Protein AF-0000000068148468 (afdb_homodimer)

Structure (mmCIF, N/CA/C/O backbone):
data_AF-0000000068148468-model_v1
#
loop_
_entity.id
_entity.type
_entity.pdbx_description
1 polymer 'PhnM protein'
#
loop_
_atom_site.group_PDB
_atom_site.id
_atom_site.type_symbol
_atom_site.label_atom_id
_atom_site.label_alt_id
_atom_site.label_comp_id
_atom_site.label_asym_id
_atom_site.label_entity_id
_atom_site.label_seq_id
_atom_site.pdbx_PDB_ins_code
_atom_site.Cartn_x
_atom_site.Cartn_y
_atom_site.Cartn_z
_atom_site.occupancy
_atom_site.B_iso_or_equiv
_atom_site.auth_seq_id
_atom_site.auth_comp_id
_atom_site.auth_asym_id
_atom_site.auth_atom_id
_atom_site.pdbx_PDB_model_num
ATOM 1 N N . MET A 1 1 ? -34.656 12.711 -4.305 1 61.56 1 MET A N 1
ATOM 2 C CA . MET A 1 1 ? -34.656 12.578 -2.85 1 61.56 1 MET A CA 1
ATOM 3 C C . MET A 1 1 ? -33.25 12.531 -2.293 1 61.56 1 MET A C 1
ATOM 5 O O . MET A 1 1 ? -32.344 12.016 -2.943 1 61.56 1 MET A O 1
ATOM 9 N N . PRO A 1 2 ? -33.094 13.234 -1.199 1 70.75 2 PRO A N 1
ATOM 10 C CA . PRO A 1 2 ? -31.734 13.211 -0.667 1 70.75 2 PRO A CA 1
ATOM 11 C C . PRO A 1 2 ? -31.266 11.805 -0.297 1 70.75 2 PRO A C 1
ATOM 13 O O . PRO A 1 2 ? -32.094 10.961 0.078 1 70.75 2 PRO A O 1
ATOM 16 N N . LYS A 1 3 ? -29.969 11.547 -0.538 1 85.88 3 LYS A N 1
ATOM 17 C CA . LYS A 1 3 ? -29.359 10.289 -0.111 1 85.88 3 LYS A CA 1
ATOM 18 C C . LYS A 1 3 ? -28.984 10.336 1.365 1 85.88 3 LYS A C 1
ATOM 20 O O . LYS A 1 3 ? -28.172 11.164 1.774 1 85.88 3 LYS A O 1
ATOM 25 N N . GLU A 1 4 ? -29.75 9.68 2.15 1 94.06 4 GLU A N 1
ATOM 26 C CA . GLU A 1 4 ? -29.5 9.688 3.588 1 94.06 4 GLU A CA 1
ATOM 27 C C . GLU A 1 4 ? -28.938 8.352 4.059 1 94.06 4 GLU A C 1
ATOM 29 O O . GLU A 1 4 ? -29.219 7.305 3.471 1 94.06 4 GLU A O 1
ATOM 34 N N . GLN A 1 5 ? -28.078 8.492 5.004 1 96.38 5 GLN A N 1
ATOM 35 C CA . GLN A 1 5 ? -27.484 7.328 5.652 1 96.38 5 GLN A CA 1
ATOM 36 C C . GLN A 1 5 ? -27.281 7.582 7.141 1 96.38 5 GLN A C 1
ATOM 38 O O . GLN A 1 5 ? -26.875 8.68 7.539 1 96.38 5 GLN A O 1
ATOM 43 N N . LEU A 1 6 ? -27.703 6.617 7.926 1 98.12 6 LEU A N 1
ATOM 44 C CA . LEU A 1 6 ? -27.516 6.715 9.375 1 98.12 6 LEU A CA 1
ATOM 45 C C . LEU A 1 6 ? -26.469 5.73 9.859 1 98.12 6 LEU A C 1
ATOM 47 O O . LEU A 1 6 ? -26.547 4.531 9.578 1 98.12 6 LEU A O 1
ATOM 51 N N . LEU A 1 7 ? -25.359 6.168 10.477 1 98.62 7 LEU A N 1
ATOM 52 C CA . LEU A 1 7 ? -24.375 5.371 11.195 1 98.62 7 LEU A CA 1
ATOM 53 C C . LEU A 1 7 ? -24.641 5.383 12.695 1 98.62 7 LEU A C 1
ATOM 55 O O . LEU A 1 7 ? -24.766 6.453 13.297 1 98.62 7 LEU A O 1
ATOM 59 N N . THR A 1 8 ? -24.781 4.199 13.297 1 98.69 8 THR A N 1
ATOM 60 C CA . THR A 1 8 ? -25.297 4.176 14.664 1 98.69 8 THR A CA 1
ATOM 61 C C . THR A 1 8 ? -24.484 3.217 15.531 1 98.69 8 THR A C 1
ATOM 63 O O . THR A 1 8 ? -23.656 2.455 15.016 1 98.69 8 THR A O 1
ATOM 66 N N . ASN A 1 9 ? -24.719 3.398 16.891 1 98.62 9 ASN A N 1
ATOM 67 C CA . ASN A 1 9 ? -24.031 2.566 17.875 1 98.62 9 ASN A CA 1
ATOM 68 C C . ASN A 1 9 ? -22.516 2.705 17.781 1 98.62 9 ASN A C 1
ATOM 70 O O . ASN A 1 9 ? -21.797 1.704 17.703 1 98.62 9 ASN A O 1
ATOM 74 N N . ALA A 1 10 ? -22.078 3.957 17.656 1 98.81 10 ALA A N 1
ATOM 75 C CA . ALA A 1 10 ? -20.672 4.27 17.5 1 98.81 10 ALA A CA 1
ATOM 76 C C . ALA A 1 10 ? -20.141 5.047 18.703 1 98.81 10 ALA A C 1
ATOM 78 O O . ALA A 1 10 ? -20.891 5.746 19.375 1 98.81 10 ALA A O 1
ATOM 79 N N . ARG A 1 11 ? -18.844 4.883 19.031 1 98.75 11 ARG A N 1
ATOM 80 C CA . ARG A 1 11 ? -18.094 5.832 19.859 1 98.75 11 ARG A CA 1
ATOM 81 C C . ARG A 1 11 ? -17.562 6.98 19.016 1 98.75 11 ARG A C 1
ATOM 83 O O . ARG A 1 11 ? -16.453 6.891 18.469 1 98.75 11 ARG A O 1
ATOM 90 N N . ILE A 1 12 ? -18.312 7.996 18.938 1 98.94 12 ILE A N 1
ATOM 91 C CA . ILE A 1 12 ? -18.031 9.133 18.062 1 98.94 12 ILE A CA 1
ATOM 92 C C . ILE A 1 12 ? -16.984 10.031 18.703 1 98.94 12 ILE A C 1
ATOM 94 O O . ILE A 1 12 ? -17.188 10.555 19.812 1 98.94 12 ILE A O 1
ATOM 98 N N . VAL A 1 13 ? -15.836 10.211 18.031 1 98.94 13 VAL A N 1
ATOM 99 C CA . VAL A 1 13 ? -14.773 11.055 18.547 1 98.94 13 VAL A CA 1
ATOM 100 C C . VAL A 1 13 ? -14.961 12.492 18.062 1 98.94 13 VAL A C 1
ATOM 102 O O . VAL A 1 13 ? -14.57 12.836 16.953 1 98.94 13 VAL A O 1
ATOM 105 N N . LEU A 1 14 ? -15.562 13.266 18.875 1 98.69 14 LEU A N 1
ATOM 106 C CA . LEU A 1 14 ? -15.68 14.703 18.641 1 98.69 14 LEU A CA 1
ATOM 107 C C . LEU A 1 14 ? -14.391 15.414 19.047 1 98.69 14 LEU A C 1
ATOM 109 O O . LEU A 1 14 ? -13.422 14.781 19.469 1 98.69 14 LEU A O 1
ATOM 113 N N . GLU A 1 15 ? -14.305 16.703 18.844 1 96.38 15 GLU A N 1
ATOM 114 C CA . GLU A 1 15 ? -13.062 17.406 19.125 1 96.38 15 GLU A CA 1
ATOM 115 C C . GLU A 1 15 ? -12.797 17.469 20.625 1 96.38 15 GLU A C 1
ATOM 117 O O . GLU A 1 15 ? -11.641 17.5 21.062 1 96.38 15 GLU A O 1
ATOM 122 N N . ASP A 1 16 ? -13.922 17.375 21.438 1 96.12 16 ASP A N 1
ATOM 123 C CA . ASP A 1 16 ? -13.727 17.641 22.859 1 96.12 16 ASP A CA 1
ATOM 124 C C . ASP A 1 16 ? -14.102 16.422 23.703 1 96.12 16 ASP A C 1
ATOM 126 O O . ASP A 1 16 ? -13.773 16.344 24.891 1 96.12 16 ASP A O 1
ATOM 130 N N . ARG A 1 17 ? -14.789 15.445 23.094 1 98.12 17 ARG A N 1
ATOM 131 C CA . ARG A 1 17 ? -15.227 14.289 23.859 1 98.12 17 ARG A CA 1
ATOM 132 C C . ARG A 1 17 ? -15.562 13.117 22.938 1 98.12 17 ARG A C 1
ATOM 134 O O . ARG A 1 17 ? -15.578 13.273 21.703 1 98.12 17 ARG A O 1
ATOM 141 N N . ILE A 1 18 ? -15.711 12.008 23.547 1 98.69 18 ILE A N 1
ATOM 142 C CA . ILE A 1 18 ? -16.25 10.836 22.859 1 98.69 18 ILE A CA 1
ATOM 143 C C . ILE A 1 18 ? -17.719 10.664 23.219 1 98.69 18 ILE A C 1
ATOM 145 O O . ILE A 1 18 ? -18.094 10.711 24.391 1 98.69 18 ILE A O 1
ATOM 149 N N . LEU A 1 19 ? -18.547 10.531 22.188 1 98.56 19 LEU A N 1
ATOM 150 C CA . LEU A 1 19 ? -20 10.414 22.359 1 98.56 19 LEU A CA 1
ATOM 151 C C . LEU A 1 19 ? -20.5 9.07 21.844 1 98.56 19 LEU A C 1
ATOM 153 O O . LEU A 1 19 ? -20.234 8.703 20.688 1 98.56 19 LEU A O 1
ATOM 157 N N . ASP A 1 20 ? -21.141 8.258 22.75 1 98.62 20 ASP A N 1
ATOM 158 C CA . ASP A 1 20 ? -21.828 7.066 22.266 1 98.62 20 ASP A CA 1
ATOM 159 C C . ASP A 1 20 ? -23.109 7.438 21.531 1 98.62 20 ASP A C 1
ATOM 161 O O . ASP A 1 20 ? -24.031 8 22.125 1 98.62 20 ASP A O 1
ATOM 165 N N . GLY A 1 21 ? -23.094 7.25 20.094 1 98.5 21 GLY A N 1
ATOM 166 C CA . GLY A 1 21 ? -24.281 7.777 19.438 1 98.5 21 GLY A CA 1
ATOM 167 C C . GLY A 1 21 ? -24.344 7.449 17.953 1 98.5 21 GLY A C 1
ATOM 168 O O . GLY A 1 21 ? -23.969 6.352 17.547 1 98.5 21 GLY A O 1
ATOM 169 N N . SER A 1 22 ? -25.047 8.336 17.266 1 98.75 22 SER A N 1
ATOM 170 C CA . SER A 1 22 ? -25.359 8.141 15.859 1 98.75 22 SER A CA 1
ATOM 171 C C . SER A 1 22 ? -25.078 9.406 15.047 1 98.75 22 SER A C 1
ATOM 173 O O . SER A 1 22 ? -25.219 10.516 15.562 1 98.75 22 SER A O 1
ATOM 175 N N . VAL A 1 23 ? -24.641 9.211 13.867 1 98.81 23 VAL A N 1
ATOM 176 C CA . VAL A 1 23 ? -24.406 10.305 12.922 1 98.81 23 VAL A CA 1
ATOM 177 C C . VAL A 1 23 ? -25.297 10.133 11.695 1 98.81 23 VAL A C 1
ATOM 179 O O . VAL A 1 23 ? -25.312 9.062 11.078 1 98.81 23 VAL A O 1
ATOM 182 N N . LEU A 1 24 ? -26.109 11.164 11.406 1 98.62 24 LEU A N 1
ATOM 183 C CA . LEU A 1 24 ? -26.891 11.203 10.18 1 98.62 24 LEU A CA 1
ATOM 184 C C . LEU A 1 24 ? -26.156 11.945 9.078 1 98.62 24 LEU A C 1
ATOM 186 O O . LEU A 1 24 ? -25.688 13.07 9.281 1 98.62 24 LEU A O 1
ATOM 190 N N . ILE A 1 25 ? -25.953 11.312 7.961 1 98.62 25 ILE A N 1
ATOM 191 C CA . ILE A 1 25 ? -25.344 11.914 6.781 1 98.62 25 ILE A CA 1
ATOM 192 C C . ILE A 1 25 ? -26.422 12.234 5.754 1 98.62 25 ILE A C 1
ATOM 194 O O . ILE A 1 25 ? -27.297 11.414 5.488 1 98.62 25 ILE A O 1
ATOM 198 N N . ARG A 1 26 ? -26.5 13.477 5.25 1 98.06 26 ARG A N 1
ATOM 199 C CA . ARG A 1 26 ? -27.406 13.914 4.191 1 98.06 26 ARG A CA 1
ATOM 200 C C . ARG A 1 26 ? -26.641 14.648 3.09 1 98.06 26 ARG A C 1
ATOM 202 O O . ARG A 1 26 ? -25.969 15.641 3.352 1 98.06 26 ARG A O 1
ATOM 209 N N . ASP A 1 27 ? -26.641 14.047 1.899 1 97.88 27 ASP A N 1
ATOM 210 C CA . ASP A 1 27 ? -26.047 14.633 0.704 1 97.88 27 ASP A CA 1
ATOM 211 C C . ASP A 1 27 ? -24.562 14.922 0.914 1 97.88 27 ASP A C 1
ATOM 213 O O . ASP A 1 27 ? -24.078 16.016 0.619 1 97.88 27 ASP A O 1
ATOM 217 N N . GLY A 1 28 ? -23.891 13.953 1.521 1 98.12 28 GLY A N 1
ATOM 218 C CA . GLY A 1 28 ? -22.438 13.977 1.631 1 98.12 28 GLY A CA 1
ATOM 219 C C . GLY A 1 28 ? -21.938 14.781 2.818 1 98.12 28 GLY A C 1
ATOM 220 O O . GLY A 1 28 ? -20.734 14.922 3.016 1 98.12 28 GLY A O 1
ATOM 221 N N . ARG A 1 29 ? -22.891 15.281 3.627 1 98.62 29 ARG A N 1
ATOM 222 C CA . ARG A 1 29 ? -22.531 16.094 4.785 1 98.62 29 ARG A CA 1
ATOM 223 C C . ARG A 1 29 ? -23.156 15.531 6.062 1 98.62 29 ARG A C 1
ATOM 225 O O . ARG A 1 29 ? -24.141 14.805 6.012 1 98.62 29 ARG A O 1
ATOM 232 N N . ILE A 1 30 ? -22.484 15.875 7.148 1 98.81 30 ILE A N 1
ATOM 233 C CA . ILE A 1 30 ? -23.047 15.508 8.445 1 98.81 30 ILE A CA 1
ATOM 234 C C . ILE A 1 30 ? -24.281 16.359 8.734 1 98.81 30 ILE A C 1
ATOM 236 O O . ILE A 1 30 ? -24.188 17.578 8.844 1 98.81 30 ILE A O 1
ATOM 240 N N . ALA A 1 31 ? -25.406 15.703 8.859 1 98.62 31 ALA A N 1
ATOM 241 C CA . ALA A 1 31 ? -26.672 16.406 9.016 1 98.62 31 ALA A CA 1
ATOM 242 C C . ALA A 1 31 ? -27.078 16.484 10.484 1 98.62 31 ALA A C 1
ATOM 244 O O . ALA A 1 31 ? -27.734 17.438 10.906 1 98.62 31 ALA A O 1
ATOM 245 N N . ASP A 1 32 ? -26.719 15.477 11.242 1 98.56 32 ASP A N 1
ATOM 246 C CA . ASP A 1 32 ? -27.078 15.43 12.656 1 98.56 32 ASP A CA 1
ATOM 247 C C . ASP A 1 32 ? -26.188 14.477 13.43 1 98.56 32 ASP A C 1
ATOM 249 O O . ASP A 1 32 ? -25.625 13.539 12.859 1 98.56 32 ASP A O 1
ATOM 253 N N . ILE A 1 33 ? -25.969 14.773 14.664 1 98.69 33 ILE A N 1
ATOM 254 C CA . ILE A 1 33 ? -25.281 13.93 15.641 1 98.69 33 ILE A CA 1
ATOM 255 C C . ILE A 1 33 ? -26.156 13.758 16.875 1 98.69 33 ILE A C 1
ATOM 257 O O . ILE A 1 33 ? -26.578 14.742 17.484 1 98.69 33 ILE A O 1
ATOM 261 N N . SER A 1 34 ? -26.391 12.57 17.203 1 98.12 34 SER A N 1
ATOM 262 C CA . SER A 1 34 ? -27.297 12.336 18.328 1 98.12 34 SER A CA 1
ATOM 263 C C . SER A 1 34 ? -26.719 11.305 19.297 1 98.12 34 SER A C 1
ATOM 265 O O . SER A 1 34 ? -25.922 10.445 18.891 1 98.12 34 SER A O 1
ATOM 267 N N . GLU A 1 35 ? -27.141 11.453 20.531 1 97.69 35 GLU A N 1
ATOM 268 C CA . GLU A 1 35 ? -26.766 10.469 21.547 1 97.69 35 GLU A CA 1
ATOM 269 C C . GLU A 1 35 ? -27.578 9.195 21.406 1 97.69 35 GLU A C 1
ATOM 271 O O . GLU A 1 35 ? -28.766 9.242 21.078 1 97.69 35 GLU A O 1
ATOM 276 N N . GLY A 1 36 ? -26.922 8.039 21.672 1 95.75 36 GLY A N 1
ATOM 277 C CA . GLY A 1 36 ? -27.625 6.766 21.719 1 95.75 36 GLY A CA 1
ATOM 278 C C . GLY A 1 36 ? -27.672 6.055 20.375 1 95.75 36 GLY A C 1
ATOM 279 O O . GLY A 1 36 ? -27.391 6.656 19.344 1 95.75 36 GLY A O 1
ATOM 280 N N . ALA A 1 37 ? -28 4.797 20.469 1 94.75 37 ALA A N 1
ATOM 281 C CA . ALA A 1 37 ? -28.125 3.945 19.281 1 94.75 37 ALA A CA 1
ATOM 282 C C . ALA A 1 37 ? -29.516 4.016 18.688 1 94.75 37 ALA A C 1
ATOM 284 O O . ALA A 1 37 ? -30.484 4.316 19.391 1 94.75 37 ALA A O 1
ATOM 285 N N . SER A 1 38 ? -29.531 3.895 17.391 1 92.88 38 SER A N 1
ATOM 286 C CA . SER A 1 38 ? -30.781 3.814 16.641 1 92.88 38 SER A CA 1
ATOM 287 C C . SER A 1 38 ? -31.062 2.393 16.156 1 92.88 38 SER A C 1
ATOM 289 O O . SER A 1 38 ? -30.125 1.616 15.953 1 92.88 38 SER A O 1
ATOM 291 N N . ALA A 1 39 ? -32.281 2.082 15.984 1 90.38 39 ALA A N 1
ATOM 292 C CA . ALA A 1 39 ? -32.656 0.766 15.469 1 90.38 39 ALA A CA 1
ATOM 293 C C . ALA A 1 39 ? -32.375 0.653 13.977 1 90.38 39 ALA A C 1
ATOM 295 O O . ALA A 1 39 ? -32.188 -0.449 13.453 1 90.38 39 ALA A O 1
ATOM 296 N N . ALA A 1 40 ? -32.344 1.746 13.391 1 92.44 40 ALA A N 1
ATOM 297 C CA . ALA A 1 40 ? -32.062 1.785 11.953 1 92.44 40 ALA A CA 1
ATOM 298 C C . ALA A 1 40 ? -30.625 2.246 11.68 1 92.44 40 ALA A C 1
ATOM 300 O O . ALA A 1 40 ? -29.969 2.793 12.562 1 92.44 40 ALA A O 1
ATOM 301 N N . GLY A 1 41 ? -30.188 1.941 10.477 1 94.56 41 GLY A N 1
ATOM 302 C CA . GLY A 1 41 ? -28.891 2.438 10.062 1 94.56 41 GLY A CA 1
ATOM 303 C C . GLY A 1 41 ? -27.812 1.376 10.094 1 94.56 41 GLY A C 1
ATOM 304 O O . GLY A 1 41 ? -28.078 0.212 10.391 1 94.56 41 GLY A O 1
ATOM 305 N N . GLU A 1 42 ? -26.594 1.786 9.727 1 96.62 42 GLU A N 1
ATOM 306 C CA . GLU A 1 42 ? -25.422 0.912 9.781 1 96.62 42 GLU A CA 1
ATOM 307 C C . GLU A 1 42 ? -24.891 0.812 11.203 1 96.62 42 GLU A C 1
ATOM 309 O O . GLU A 1 42 ? -24.5 1.82 11.797 1 96.62 42 GLU A O 1
ATOM 314 N N . ASP A 1 43 ? -24.875 -0.391 11.781 1 97.94 43 ASP A N 1
ATOM 315 C CA . ASP A 1 43 ? -24.438 -0.644 13.148 1 97.94 43 ASP A CA 1
ATOM 316 C C . ASP A 1 43 ? -22.906 -0.685 13.227 1 97.94 43 ASP A C 1
ATOM 318 O O . ASP A 1 43 ? -22.266 -1.562 12.641 1 97.94 43 ASP A O 1
ATOM 322 N N . PHE A 1 44 ? -22.344 0.214 14 1 98.19 44 PHE A N 1
ATOM 323 C CA . PHE A 1 44 ? -20.891 0.289 14.156 1 98.19 44 PHE A CA 1
ATOM 324 C C . PHE A 1 44 ? -20.406 -0.679 15.227 1 98.19 44 PHE A C 1
ATOM 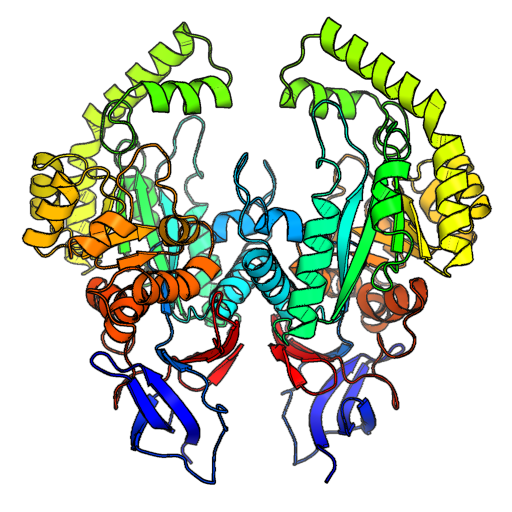326 O O . PHE A 1 44 ? -19.203 -0.854 15.422 1 98.19 44 PHE A O 1
ATOM 333 N N . GLU A 1 45 ? -21.312 -1.312 15.922 1 97.56 45 GLU A N 1
ATOM 334 C CA . GLU A 1 45 ? -21 -2.328 16.922 1 97.56 45 GLU A CA 1
ATOM 335 C C . GLU A 1 45 ? -20.047 -1.789 17.984 1 97.56 45 GLU A C 1
ATOM 337 O O . GLU A 1 45 ? -19.156 -2.504 18.453 1 97.56 45 GLU A O 1
ATOM 342 N N . GLY A 1 46 ? -20.141 -0.521 18.281 1 98.06 46 GLY A N 1
ATOM 343 C CA . GLY A 1 46 ? -19.359 0.091 19.344 1 98.06 46 GLY A CA 1
ATOM 344 C C . GLY A 1 46 ? -17.984 0.542 18.875 1 98.06 46 GLY A C 1
ATOM 345 O O . GLY A 1 46 ? -17.172 1.02 19.672 1 98.06 46 GLY A O 1
ATOM 346 N N . ASP A 1 47 ? -17.688 0.403 17.594 1 98.69 47 ASP A N 1
ATOM 347 C CA . ASP A 1 47 ? -16.406 0.881 17.062 1 98.69 47 ASP A CA 1
ATOM 348 C C . ASP A 1 47 ? -16.312 2.402 17.141 1 98.69 47 ASP A C 1
ATOM 350 O O . ASP A 1 47 ? -17.328 3.082 17.344 1 98.69 47 ASP A O 1
ATOM 354 N N . TYR A 1 48 ? -15.102 2.895 16.969 1 98.88 48 TYR A N 1
ATOM 355 C CA . TYR A 1 48 ? -14.906 4.34 16.906 1 98.88 48 TYR A CA 1
ATOM 356 C C . TYR A 1 48 ? -15.352 4.891 15.555 1 98.88 48 TYR A C 1
ATOM 358 O O . TYR A 1 48 ? -15.109 4.277 14.508 1 98.88 48 TYR A O 1
ATOM 366 N N . LEU A 1 49 ? -16.078 5.953 15.57 1 98.94 49 LEU A N 1
ATOM 367 C CA . LEU A 1 49 ? -16.328 6.805 14.414 1 98.94 49 LEU A CA 1
ATOM 368 C C . LEU A 1 49 ? -15.453 8.055 14.461 1 98.94 49 LEU A C 1
ATOM 370 O O . LEU A 1 49 ? -15.664 8.93 15.297 1 98.94 49 LEU A O 1
ATOM 374 N N . LEU A 1 50 ? -14.438 8.133 13.609 1 98.94 50 LEU A N 1
ATOM 375 C CA . LEU A 1 50 ? -13.469 9.227 13.562 1 98.94 50 LEU A CA 1
ATOM 376 C C . LEU A 1 50 ? -13.703 10.109 12.344 1 98.94 50 LEU A C 1
ATOM 378 O O . LEU A 1 50 ? -14.188 9.633 11.312 1 98.94 50 LEU A O 1
ATOM 382 N N . PRO A 1 51 ? -13.383 11.438 12.477 1 98.94 51 PRO A N 1
ATOM 383 C CA . PRO A 1 51 ? -13.242 12.172 11.219 1 98.94 51 PRO A CA 1
ATOM 384 C C . PRO A 1 51 ? -12.203 11.547 10.289 1 98.94 51 PRO A C 1
ATOM 386 O O . PRO A 1 51 ? -11.234 10.945 10.75 1 98.94 51 PRO A O 1
ATOM 389 N N . GLY A 1 52 ? -12.422 11.594 8.953 1 98.94 52 GLY A N 1
ATOM 390 C CA . GLY A 1 52 ? -11.383 11.188 8.023 1 98.94 52 GLY A CA 1
ATOM 391 C C . GLY A 1 52 ? -10.07 11.914 8.25 1 98.94 52 GLY A C 1
ATOM 392 O O . GLY A 1 52 ? -10.055 13.117 8.5 1 98.94 52 GLY A O 1
ATOM 393 N N . LEU A 1 53 ? -8.969 11.219 8.227 1 98.94 53 LEU A N 1
ATOM 394 C CA . LEU A 1 53 ? -7.672 11.805 8.539 1 98.94 53 LEU A CA 1
ATOM 395 C C . LEU A 1 53 ? -7.211 12.734 7.426 1 98.94 53 LEU A C 1
ATOM 397 O O . LEU A 1 53 ? -7.543 12.523 6.254 1 98.94 53 LEU A O 1
ATOM 401 N N . VAL A 1 54 ? -6.477 13.758 7.793 1 98.94 54 VAL A N 1
ATOM 402 C CA . VAL A 1 54 ? -5.883 14.727 6.879 1 98.94 54 VAL A CA 1
ATOM 403 C C . VAL A 1 54 ? -4.359 14.609 6.922 1 98.94 54 VAL A C 1
ATOM 405 O O . VAL A 1 54 ? -3.738 14.891 7.949 1 98.94 54 VAL A O 1
ATOM 408 N N . GLU A 1 55 ? -3.748 14.148 5.805 1 98.88 55 GLU A N 1
ATOM 409 C CA . GLU A 1 55 ? -2.312 13.914 5.691 1 98.88 55 GLU A CA 1
ATOM 410 C C . GLU A 1 55 ? -1.625 15.055 4.945 1 98.88 55 GLU A C 1
ATOM 412 O O . GLU A 1 55 ? -1.955 15.336 3.791 1 98.88 55 GLU A O 1
ATOM 417 N N . LEU A 1 56 ? -0.655 15.703 5.645 1 98.81 56 LEU A N 1
ATOM 418 C CA . LEU A 1 56 ? -0.052 16.891 5.055 1 98.81 56 LEU A CA 1
ATOM 419 C C . LEU A 1 56 ? 1.301 16.562 4.434 1 98.81 56 LEU A C 1
ATOM 421 O O . LEU A 1 56 ? 1.827 17.344 3.633 1 98.81 56 LEU A O 1
ATOM 425 N N . HIS A 1 57 ? 1.876 15.438 4.824 1 97.81 57 HIS A N 1
ATOM 426 C CA . HIS A 1 57 ? 3.225 15.109 4.375 1 97.81 57 HIS A CA 1
ATOM 427 C C . HIS A 1 57 ? 3.406 13.602 4.23 1 97.81 57 HIS A C 1
ATOM 429 O O . HIS A 1 57 ? 3.676 12.906 5.215 1 97.81 57 HIS A O 1
ATOM 435 N N . THR A 1 58 ? 3.277 13.125 2.982 1 95 58 THR A N 1
ATOM 436 C CA . THR A 1 58 ? 3.545 11.711 2.721 1 95 58 THR A CA 1
ATOM 437 C C . THR A 1 58 ? 4.488 11.555 1.533 1 95 58 THR A C 1
ATOM 439 O O . THR A 1 58 ? 4.281 12.164 0.481 1 95 58 THR A O 1
ATOM 442 N N . ASP A 1 59 ? 5.484 10.781 1.697 1 86.56 59 ASP A N 1
ATOM 443 C CA . ASP A 1 59 ? 6.469 10.477 0.666 1 86.56 59 ASP A CA 1
ATOM 444 C C . ASP A 1 59 ? 6.16 9.141 -0.015 1 86.56 59 ASP A C 1
ATOM 446 O O . ASP A 1 59 ? 7.016 8.578 -0.701 1 86.56 59 ASP A O 1
ATOM 450 N N . HIS A 1 60 ? 4.977 8.711 0.027 1 91.06 60 HIS A N 1
ATOM 451 C CA . HIS A 1 60 ? 4.719 7.316 -0.307 1 91.06 60 HIS A CA 1
ATOM 452 C C . HIS A 1 60 ? 4.375 7.156 -1.783 1 91.06 60 HIS A C 1
ATOM 454 O O . HIS A 1 60 ? 4.48 6.059 -2.336 1 91.06 60 HIS A O 1
ATOM 460 N N . LEU A 1 61 ? 3.875 8.25 -2.467 1 93.81 61 LEU A N 1
ATOM 461 C CA . LEU A 1 61 ? 3.562 8.188 -3.891 1 93.81 61 LEU A CA 1
ATOM 462 C C . LEU A 1 61 ? 4.797 7.805 -4.699 1 93.81 61 LEU A C 1
ATOM 464 O O . LEU A 1 61 ? 4.711 6.992 -5.625 1 93.81 61 LEU A O 1
ATOM 468 N N . GLU A 1 62 ? 5.934 8.352 -4.344 1 89.44 62 GLU A N 1
ATOM 469 C CA . GLU A 1 62 ? 7.18 8.094 -5.059 1 89.44 62 GLU A CA 1
ATOM 470 C C . GLU A 1 62 ? 7.527 6.609 -5.051 1 89.44 62 GLU A C 1
ATOM 472 O O . GLU A 1 62 ? 8.023 6.078 -6.047 1 89.44 62 GLU A O 1
ATOM 477 N N . ALA A 1 63 ? 7.227 5.934 -3.947 1 89.62 63 ALA A N 1
ATOM 478 C CA . ALA A 1 63 ? 7.535 4.508 -3.826 1 89.62 63 ALA A CA 1
ATOM 479 C C . ALA A 1 63 ? 6.707 3.686 -4.809 1 89.62 63 ALA A C 1
ATOM 481 O O . ALA A 1 63 ? 7.164 2.646 -5.297 1 89.62 63 ALA A O 1
ATOM 482 N N . HIS A 1 64 ? 5.504 4.109 -5.133 1 93.88 64 HIS A N 1
ATOM 483 C CA . HIS A 1 64 ? 4.672 3.432 -6.117 1 93.88 64 HIS A CA 1
ATOM 484 C C . HIS A 1 64 ? 5.113 3.773 -7.539 1 93.88 64 HIS A C 1
ATOM 486 O O . HIS A 1 64 ? 5.043 2.93 -8.438 1 93.88 64 HIS A O 1
ATOM 492 N N . TYR A 1 65 ? 5.605 4.992 -7.73 1 94.12 65 TYR A N 1
ATOM 493 C CA . TYR A 1 65 ? 6.016 5.473 -9.047 1 94.12 65 TYR A CA 1
ATOM 494 C C . TYR A 1 65 ? 7.391 4.934 -9.422 1 94.12 65 TYR A C 1
ATOM 496 O O . TYR A 1 65 ? 7.66 4.66 -10.594 1 94.12 65 TYR A O 1
ATOM 504 N N . SER A 1 66 ? 8.227 4.793 -8.391 1 89.75 66 SER A N 1
ATOM 505 C CA . SER A 1 66 ? 9.578 4.258 -8.555 1 89.75 66 SER A CA 1
ATOM 506 C C . SER A 1 66 ? 9.852 3.143 -7.551 1 89.75 66 SER A C 1
ATOM 508 O O . SER A 1 66 ? 10.656 3.309 -6.633 1 89.75 66 SER A O 1
ATOM 510 N N . PRO A 1 67 ? 9.242 1.959 -7.816 1 85.94 67 PRO A N 1
ATOM 511 C CA . PRO A 1 67 ? 9.289 0.894 -6.812 1 85.94 67 PRO A CA 1
ATOM 512 C C . PRO A 1 67 ? 10.672 0.263 -6.684 1 85.94 67 PRO A C 1
ATOM 514 O O . PRO A 1 67 ? 10.961 -0.399 -5.68 1 85.94 67 PRO A O 1
ATOM 517 N N . ARG A 1 68 ? 11.516 0.379 -7.695 1 79.06 68 ARG A N 1
ATOM 518 C CA . ARG A 1 68 ? 12.898 -0.081 -7.711 1 79.06 68 ARG A CA 1
ATOM 519 C C . ARG A 1 68 ? 13.812 0.953 -8.359 1 79.06 68 ARG A C 1
ATOM 521 O O . ARG A 1 68 ? 13.352 1.808 -9.117 1 79.06 68 ARG A O 1
ATOM 528 N N . PRO A 1 69 ? 15.086 0.933 -7.934 1 75.44 69 PRO A N 1
ATOM 529 C CA . PRO A 1 69 ? 16.016 1.862 -8.594 1 75.44 69 PRO A CA 1
ATOM 530 C C . PRO A 1 69 ? 15.945 1.771 -10.117 1 75.44 69 PRO A C 1
ATOM 532 O O . PRO A 1 69 ? 15.969 0.67 -10.672 1 75.44 69 PRO A O 1
ATOM 535 N N . GLY A 1 70 ? 15.773 2.836 -10.727 1 77.12 70 GLY A N 1
ATOM 536 C CA . GLY A 1 70 ? 15.812 2.904 -12.18 1 77.12 70 GLY A CA 1
ATOM 537 C C . GLY A 1 70 ? 14.492 2.533 -12.828 1 77.12 70 GLY A C 1
ATOM 538 O O . GLY A 1 70 ? 14.375 2.551 -14.055 1 77.12 70 GLY A O 1
ATOM 539 N N . VAL A 1 71 ? 13.539 2.182 -12.039 1 82 71 VAL A N 1
ATOM 540 C CA . VAL A 1 71 ? 12.258 1.766 -12.602 1 82 71 VAL A CA 1
ATOM 541 C C . VAL A 1 71 ? 11.211 2.846 -12.344 1 82 71 VAL A C 1
ATOM 543 O O . VAL A 1 71 ? 11.055 3.32 -11.219 1 82 71 VAL A O 1
ATOM 546 N N . ARG A 1 72 ? 10.609 3.383 -13.438 1 89.19 72 ARG A N 1
ATOM 547 C CA . ARG A 1 72 ? 9.438 4.246 -13.352 1 89.19 72 ARG A CA 1
ATOM 548 C C . ARG A 1 72 ? 8.172 3.494 -13.758 1 89.19 72 ARG A C 1
ATOM 550 O O . ARG A 1 72 ? 8.148 2.803 -14.773 1 89.19 72 ARG A O 1
ATOM 557 N N . TRP A 1 73 ? 7.23 3.535 -12.969 1 93.06 73 TRP A N 1
ATOM 558 C CA . TRP A 1 73 ? 5.953 2.885 -13.234 1 93.06 73 TRP A CA 1
ATOM 559 C C . TRP A 1 73 ? 4.988 3.84 -13.93 1 93.06 73 TRP A C 1
ATOM 561 O O . TRP A 1 73 ? 5.289 5.023 -14.094 1 93.06 73 TRP A O 1
ATOM 571 N N . LEU A 1 74 ? 3.889 3.26 -14.453 1 95.12 74 LEU A N 1
ATOM 572 C CA . LEU A 1 74 ? 2.83 4.078 -15.039 1 95.12 74 LEU A CA 1
ATOM 573 C C . LEU A 1 74 ? 2.221 5.004 -13.992 1 95.12 74 LEU A C 1
ATOM 575 O O . LEU A 1 74 ? 1.809 4.551 -12.922 1 95.12 74 LEU A O 1
ATOM 579 N N . LYS A 1 75 ? 2.166 6.297 -14.25 1 96.38 75 LYS A N 1
ATOM 580 C CA . LYS A 1 75 ? 1.789 7.309 -13.266 1 96.38 75 LYS A CA 1
ATOM 581 C C . LYS A 1 75 ? 0.388 7.047 -12.719 1 96.38 75 LYS A C 1
ATOM 583 O O . LYS A 1 75 ? 0.188 7 -11.508 1 96.38 75 LYS A O 1
ATOM 588 N N . ILE A 1 76 ? -0.606 6.773 -13.609 1 97.38 76 ILE A N 1
ATOM 589 C CA . ILE A 1 76 ? -1.986 6.594 -13.18 1 97.38 76 ILE A CA 1
ATOM 590 C C . ILE A 1 76 ? -2.092 5.352 -12.297 1 97.38 76 ILE A C 1
ATOM 592 O O . ILE A 1 76 ? -2.764 5.371 -11.258 1 97.38 76 ILE A O 1
ATOM 596 N N . ALA A 1 77 ? -1.422 4.289 -12.711 1 97 77 ALA A N 1
ATOM 597 C CA . ALA A 1 77 ? -1.427 3.062 -11.914 1 97 77 ALA A CA 1
ATOM 598 C C . ALA A 1 77 ? -0.786 3.291 -10.547 1 97 77 ALA A C 1
ATOM 600 O O . ALA A 1 77 ? -1.296 2.82 -9.531 1 97 77 ALA A O 1
ATOM 601 N N . ALA A 1 78 ? 0.338 4.008 -10.578 1 96.88 78 ALA A N 1
ATOM 602 C CA . ALA A 1 78 ? 1.028 4.328 -9.328 1 96.88 78 ALA A CA 1
ATOM 603 C C . ALA A 1 78 ? 0.14 5.16 -8.406 1 96.88 78 ALA A C 1
ATOM 605 O O . ALA A 1 78 ? 0.065 4.902 -7.207 1 96.88 78 ALA A O 1
ATOM 606 N N . ILE A 1 79 ? -0.556 6.137 -8.938 1 97.94 79 ILE A N 1
ATOM 607 C CA . ILE A 1 79 ? -1.443 7.023 -8.195 1 97.94 79 ILE A CA 1
ATOM 608 C C . ILE A 1 79 ? -2.59 6.219 -7.594 1 97.94 79 ILE A C 1
ATOM 610 O O . ILE A 1 79 ? -2.92 6.383 -6.414 1 97.94 79 ILE A O 1
ATOM 614 N N . GLN A 1 80 ? -3.174 5.281 -8.352 1 98 80 GLN A N 1
ATOM 615 C CA . GLN A 1 80 ? -4.285 4.465 -7.859 1 98 80 GLN A CA 1
ATOM 616 C C . GLN A 1 80 ? -3.838 3.555 -6.723 1 98 80 GLN A C 1
ATOM 618 O O . GLN A 1 80 ? -4.574 3.359 -5.754 1 98 80 GLN A O 1
ATOM 623 N N . ALA A 1 81 ? -2.664 3.016 -6.914 1 96.94 81 ALA A N 1
ATOM 624 C CA . ALA A 1 81 ? -2.131 2.154 -5.863 1 96.94 81 ALA A CA 1
ATOM 625 C C . ALA A 1 81 ? -1.876 2.947 -4.582 1 96.94 81 ALA A C 1
ATOM 627 O O . ALA A 1 81 ? -2.232 2.504 -3.488 1 96.94 81 ALA A O 1
ATOM 628 N N . HIS A 1 82 ? -1.271 4.082 -4.703 1 97.31 82 HIS A N 1
ATOM 629 C CA . HIS A 1 82 ? -1.033 4.98 -3.582 1 97.31 82 HIS A CA 1
ATOM 630 C C . HIS A 1 82 ? -2.344 5.395 -2.918 1 97.31 82 HIS A C 1
ATOM 632 O O . HIS A 1 82 ? -2.467 5.34 -1.693 1 97.31 82 HIS A O 1
ATOM 638 N N . ASP A 1 83 ? -3.328 5.77 -3.725 1 98.31 83 ASP A N 1
ATOM 639 C CA . ASP A 1 83 ? -4.656 6.184 -3.279 1 98.31 83 ASP A CA 1
ATOM 640 C C . ASP A 1 83 ? -5.305 5.109 -2.414 1 98.31 83 ASP A C 1
ATOM 642 O O . ASP A 1 83 ? -5.84 5.406 -1.343 1 98.31 83 ASP A O 1
ATOM 646 N N . ALA A 1 84 ? -5.227 3.91 -2.861 1 97.31 84 ALA A N 1
ATOM 647 C CA . ALA A 1 84 ? -5.828 2.789 -2.145 1 97.31 84 ALA A CA 1
ATOM 648 C C . ALA A 1 84 ? -5.176 2.598 -0.779 1 97.31 84 ALA A C 1
ATOM 650 O O . ALA A 1 84 ? -5.867 2.363 0.217 1 97.31 84 ALA A O 1
ATOM 651 N N . GLN A 1 85 ? -3.904 2.738 -0.758 1 95.56 85 GLN A N 1
ATOM 652 C CA . GLN A 1 85 ? -3.17 2.574 0.492 1 95.56 85 GLN A CA 1
ATOM 653 C C . GLN A 1 85 ? -3.5 3.691 1.477 1 95.56 85 GLN A C 1
ATOM 655 O O . GLN A 1 85 ? -3.703 3.439 2.666 1 95.56 85 GLN A O 1
ATOM 660 N N . VAL A 1 86 ? -3.621 4.844 0.989 1 97.19 86 VAL A N 1
ATOM 661 C CA . VAL A 1 86 ? -3.91 6.012 1.813 1 97.19 86 VAL A CA 1
ATOM 662 C C . VAL A 1 86 ? -5.312 5.891 2.408 1 97.19 86 VAL A C 1
ATOM 664 O O . VAL A 1 86 ? -5.492 6.027 3.619 1 97.19 86 VAL A O 1
ATOM 667 N N . VAL A 1 87 ? -6.25 5.57 1.627 1 98.38 87 VAL A N 1
ATOM 668 C CA . VAL A 1 87 ? -7.64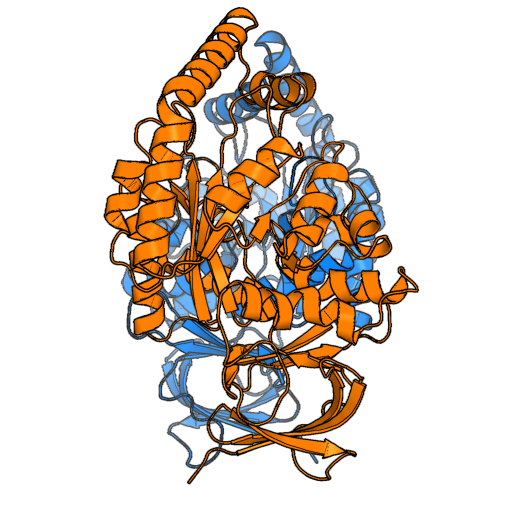1 5.594 2.08 1 98.38 87 VAL A CA 1
ATOM 669 C C . VAL A 1 87 ? -7.883 4.441 3.053 1 98.38 87 VAL A C 1
ATOM 671 O O . VAL A 1 87 ? -8.625 4.59 4.023 1 98.38 87 VAL A O 1
ATOM 674 N N . THR A 1 88 ? -7.223 3.293 2.867 1 98.31 88 THR A N 1
ATOM 675 C CA . THR A 1 88 ? -7.418 2.148 3.75 1 98.31 88 THR A CA 1
ATOM 676 C C . THR A 1 88 ? -6.727 2.375 5.094 1 98.31 88 THR A C 1
ATOM 678 O O . THR A 1 88 ? -6.934 1.611 6.039 1 98.31 88 THR A O 1
ATOM 681 N N . SER A 1 89 ? -5.965 3.428 5.207 1 98.44 89 SER A N 1
ATOM 682 C CA . SER A 1 89 ? -5.363 3.84 6.473 1 98.44 89 SER A CA 1
ATOM 683 C C . SER A 1 89 ? -6.23 4.871 7.184 1 98.44 89 SER A C 1
ATOM 685 O O . SER A 1 89 ? -5.848 5.398 8.227 1 98.44 89 SER A O 1
ATOM 687 N N . GLY A 1 90 ? -7.41 5.184 6.633 1 98.75 90 GLY A N 1
ATOM 688 C CA . GLY A 1 90 ? -8.328 6.141 7.227 1 98.75 90 GLY A CA 1
ATOM 689 C C . GLY A 1 90 ? -8.133 7.555 6.723 1 98.75 90 GLY A C 1
ATOM 690 O O . GLY A 1 90 ? -8.805 8.484 7.172 1 98.75 90 GLY A O 1
ATOM 691 N N . ILE A 1 91 ? -7.203 7.742 5.777 1 98.88 91 ILE A N 1
ATOM 692 C CA . ILE A 1 91 ? -6.883 9.062 5.25 1 98.88 91 ILE A CA 1
ATOM 693 C C . ILE A 1 91 ? -7.84 9.406 4.109 1 98.88 91 ILE A C 1
ATOM 695 O O . ILE A 1 91 ? -7.855 8.734 3.076 1 98.88 91 ILE A O 1
ATOM 699 N N . THR A 1 92 ? -8.656 10.438 4.297 1 98.88 92 THR A N 1
ATOM 700 C CA . THR A 1 92 ? -9.609 10.82 3.264 1 98.88 92 THR A CA 1
ATOM 701 C C . THR A 1 92 ? -9.117 12.031 2.486 1 98.88 92 THR A C 1
ATOM 703 O O . THR A 1 92 ? -9.625 12.344 1.408 1 98.88 92 THR A O 1
ATOM 706 N N . THR A 1 93 ? -8.172 12.766 3.051 1 98.88 93 THR A N 1
ATOM 707 C CA . THR A 1 93 ? -7.52 13.891 2.396 1 98.88 93 THR A CA 1
ATOM 708 C C . THR A 1 93 ? -6 13.758 2.477 1 98.88 93 THR A C 1
ATOM 710 O O . THR A 1 93 ? -5.445 13.547 3.559 1 98.88 93 THR A O 1
ATOM 713 N N . VAL A 1 94 ? -5.34 13.812 1.332 1 98.75 94 VAL A N 1
ATOM 714 C CA . VAL A 1 94 ? -3.898 13.602 1.338 1 98.75 94 VAL A CA 1
ATOM 715 C C . VAL A 1 94 ? -3.215 14.656 0.471 1 98.75 94 VAL A C 1
ATOM 717 O O . VAL A 1 94 ? -3.695 14.977 -0.619 1 98.75 94 VAL A O 1
ATOM 720 N N . PHE A 1 95 ? -2.188 15.297 1.028 1 98.62 95 PHE A N 1
ATOM 721 C CA . PHE A 1 95 ? -1.294 16.156 0.269 1 98.62 95 PHE A CA 1
ATOM 722 C C . PHE A 1 95 ? -0.111 15.367 -0.279 1 98.62 95 PHE A C 1
ATOM 724 O O . PHE A 1 95 ? 0.778 14.969 0.476 1 98.62 95 PHE A O 1
ATOM 731 N N . ASP A 1 96 ? -0.104 15.133 -1.554 1 97.69 96 ASP A N 1
ATOM 732 C CA . ASP A 1 96 ? 0.977 14.391 -2.193 1 97.69 96 ASP A CA 1
ATOM 733 C C . ASP A 1 96 ? 2.217 15.266 -2.367 1 97.69 96 ASP A C 1
ATOM 735 O O . ASP A 1 96 ? 2.156 16.312 -3.006 1 97.69 96 ASP A O 1
ATOM 739 N N . CYS A 1 97 ? 3.277 14.812 -1.858 1 97.25 97 CYS A N 1
ATOM 740 C CA . CYS A 1 97 ? 4.52 15.57 -1.903 1 97.25 97 CYS A CA 1
ATOM 741 C C . CYS A 1 97 ? 5.199 15.43 -3.26 1 97.25 97 CYS A C 1
ATOM 743 O O . CYS A 1 97 ? 5.422 14.312 -3.73 1 97.25 97 CYS A O 1
ATOM 745 N N . LEU A 1 98 ? 5.48 16.516 -3.889 1 96.25 98 LEU A N 1
ATOM 746 C CA . LEU A 1 98 ? 6.273 16.578 -5.109 1 96.25 98 LEU A CA 1
ATOM 747 C C . LEU A 1 98 ? 7.531 17.406 -4.898 1 96.25 98 LEU A C 1
ATOM 749 O O . LEU A 1 98 ? 7.445 18.578 -4.496 1 96.25 98 LEU A O 1
ATOM 753 N N . ARG A 1 99 ? 8.648 16.875 -5.172 1 95.25 99 ARG A N 1
ATOM 754 C CA . ARG A 1 99 ? 9.93 17.531 -4.898 1 95.25 99 ARG A CA 1
ATOM 755 C C . ARG A 1 99 ? 10.367 18.391 -6.078 1 95.25 99 ARG A C 1
ATOM 757 O O . ARG A 1 99 ? 10.352 17.938 -7.227 1 95.25 99 ARG A O 1
ATOM 764 N N . LEU A 1 100 ? 10.703 19.594 -5.754 1 95.88 100 LEU A N 1
ATOM 765 C CA . LEU A 1 100 ? 11.219 20.516 -6.754 1 95.88 100 LEU A CA 1
ATOM 766 C C . LEU A 1 100 ? 12.664 20.891 -6.453 1 95.88 100 LEU A C 1
ATOM 768 O O . LEU A 1 100 ? 13.031 21.078 -5.289 1 95.88 100 LEU A O 1
ATOM 772 N N . GLY A 1 101 ? 13.414 21.078 -7.469 1 93.12 101 GLY A N 1
ATOM 773 C CA . GLY A 1 101 ? 14.836 21.359 -7.344 1 93.12 101 GLY A CA 1
ATOM 774 C C . GLY A 1 101 ? 15.711 20.141 -7.578 1 93.12 101 GLY A C 1
ATOM 775 O O . GLY A 1 101 ? 15.383 19.047 -7.133 1 93.12 101 GLY A O 1
ATOM 776 N N . SER A 1 102 ? 16.75 20.25 -8.461 1 83.56 102 SER A N 1
ATOM 777 C CA . SER A 1 102 ? 17.578 19.109 -8.852 1 83.56 102 SER A CA 1
ATOM 778 C C . SER A 1 102 ? 18.953 19.188 -8.211 1 83.56 102 SER A C 1
ATOM 780 O O . SER A 1 102 ? 19.438 20.281 -7.902 1 83.56 102 SER A O 1
ATOM 782 N N . ASP A 1 103 ? 19.344 18.047 -7.625 1 71.25 103 ASP A N 1
ATOM 783 C CA . ASP A 1 103 ? 20.766 17.938 -7.285 1 71.25 103 ASP A CA 1
ATOM 784 C C . ASP A 1 103 ? 21.5 17.062 -8.289 1 71.25 103 ASP A C 1
ATOM 786 O O . ASP A 1 103 ? 20.875 16.359 -9.086 1 71.25 103 ASP A O 1
ATOM 790 N N . GLU A 1 104 ? 22.797 17.453 -8.492 1 59.66 104 GLU A N 1
ATOM 791 C CA . GLU A 1 104 ? 23.609 16.75 -9.477 1 59.66 104 GLU A CA 1
ATOM 792 C C . GLU A 1 104 ? 23.312 15.25 -9.461 1 59.66 104 GLU A C 1
ATOM 794 O O . GLU A 1 104 ? 23.281 14.602 -10.516 1 59.66 104 GLU A O 1
ATOM 799 N N . ASP A 1 105 ? 23.078 14.719 -8.297 1 59.31 105 ASP A N 1
ATOM 800 C CA . ASP A 1 105 ? 23 13.266 -8.234 1 59.31 105 ASP A CA 1
ATOM 801 C C . ASP A 1 105 ? 21.609 12.805 -7.801 1 59.31 105 ASP A C 1
ATOM 803 O O . ASP A 1 105 ? 21.375 11.602 -7.66 1 59.31 105 ASP A O 1
ATOM 807 N N . SER A 1 106 ? 20.828 13.805 -7.535 1 63.84 106 SER A N 1
ATOM 808 C CA . SER A 1 106 ? 19.531 13.406 -6.988 1 63.84 106 SER A CA 1
ATOM 809 C C . SER A 1 106 ? 18.438 14.367 -7.414 1 63.84 106 SER A C 1
ATOM 811 O O . SER A 1 106 ? 18.719 15.477 -7.883 1 63.84 106 SER A O 1
ATOM 813 N N . GLY A 1 107 ? 17.344 13.875 -7.699 1 69.88 107 GLY A N 1
ATOM 814 C CA . GLY A 1 107 ? 16.172 14.68 -8.008 1 69.88 107 GLY A CA 1
ATOM 815 C C . GLY A 1 107 ? 15.516 14.305 -9.32 1 69.88 107 GLY A C 1
ATOM 816 O O . GLY A 1 107 ? 15.922 13.336 -9.969 1 69.88 107 GLY A O 1
ATOM 817 N N . PHE A 1 108 ? 14.398 14.945 -9.586 1 79.31 108 PHE A N 1
ATOM 818 C CA . PHE A 1 108 ? 13.633 14.734 -10.805 1 79.31 108 PHE A CA 1
ATOM 819 C C . PHE A 1 108 ? 13.859 15.867 -11.797 1 79.31 108 PHE A C 1
ATOM 821 O O . PHE A 1 108 ? 13.953 17.031 -11.406 1 79.31 108 PHE A O 1
ATOM 828 N N . PRO A 1 109 ? 14.102 15.438 -13.031 1 84.38 109 PRO A N 1
ATOM 829 C CA . PRO A 1 109 ? 14.242 16.5 -14.031 1 84.38 109 PRO A CA 1
ATOM 830 C C . PRO A 1 109 ? 13.008 17.391 -14.117 1 84.38 109 PRO A C 1
ATOM 832 O O . PRO A 1 109 ? 11.922 17 -13.688 1 84.38 109 PRO A O 1
ATOM 835 N N . LYS A 1 110 ? 13.305 18.578 -14.609 1 88 110 LYS A N 1
ATOM 836 C CA . LYS A 1 110 ? 12.195 19.5 -14.812 1 88 110 LYS A CA 1
ATOM 837 C C . LYS A 1 110 ? 11.094 18.859 -15.656 1 88 110 LYS A C 1
ATOM 839 O O . LYS A 1 110 ? 11.375 18.203 -16.656 1 88 110 LYS A O 1
ATOM 844 N N . GLY A 1 111 ? 9.922 19 -15.219 1 92.75 111 GLY A N 1
ATOM 845 C CA . GLY A 1 111 ? 8.773 18.5 -15.961 1 92.75 111 GLY A CA 1
ATOM 846 C C . GLY A 1 111 ? 8.234 17.188 -15.398 1 92.75 111 GLY A C 1
ATOM 847 O O . GLY A 1 111 ? 7.066 16.859 -15.617 1 92.75 111 GLY A O 1
ATOM 848 N N . GLU A 1 112 ? 9.055 16.453 -14.758 1 92.56 112 GLU A N 1
ATOM 849 C CA . GLU A 1 112 ? 8.609 15.148 -14.273 1 92.56 112 GLU A CA 1
ATOM 850 C C . GLU A 1 112 ? 7.543 15.297 -13.195 1 92.56 112 GLU A C 1
ATOM 852 O O . GLU A 1 112 ? 6.508 14.625 -13.234 1 92.56 112 GLU A O 1
ATOM 857 N N . MET A 1 113 ? 7.781 16.219 -12.258 1 94.94 113 MET A N 1
ATOM 858 C CA . MET A 1 113 ? 6.801 16.422 -11.195 1 94.94 113 MET A CA 1
ATOM 859 C C . MET A 1 113 ? 5.535 17.078 -11.75 1 94.94 113 MET A C 1
ATOM 861 O O . MET A 1 113 ? 4.434 16.797 -11.266 1 94.94 113 MET A O 1
ATOM 865 N N . ARG A 1 114 ? 5.691 17.906 -12.727 1 97 114 ARG A N 1
ATOM 866 C CA . ARG A 1 114 ? 4.52 18.469 -13.391 1 97 114 ARG A CA 1
ATOM 867 C C . ARG A 1 114 ? 3.672 17.375 -14.031 1 97 114 ARG A C 1
ATOM 869 O O . ARG A 1 114 ? 2.445 17.375 -13.898 1 97 114 ARG A O 1
ATOM 876 N N . SER A 1 115 ? 4.371 16.453 -14.68 1 97.12 115 SER A N 1
ATOM 877 C CA . SER A 1 115 ? 3.67 15.336 -15.312 1 97.12 115 SER A CA 1
ATOM 878 C C . SER A 1 115 ? 2.924 14.5 -14.281 1 97.12 115 SER A C 1
ATOM 880 O O . SER A 1 115 ? 1.827 14.008 -14.547 1 97.12 115 SER A O 1
ATOM 882 N N . MET A 1 116 ? 3.502 14.352 -13.156 1 96.69 116 MET A N 1
ATOM 883 C CA . MET A 1 116 ? 2.848 13.633 -12.062 1 96.69 116 MET A CA 1
ATOM 884 C C . MET A 1 116 ? 1.6 14.375 -11.594 1 96.69 116 MET A C 1
ATOM 886 O O . MET A 1 116 ? 0.547 13.766 -11.398 1 96.69 116 MET A O 1
ATOM 890 N N . ALA A 1 117 ? 1.701 15.672 -11.414 1 97.88 117 ALA A N 1
ATOM 891 C CA . ALA A 1 117 ? 0.564 16.5 -11.008 1 97.88 117 ALA A CA 1
ATOM 892 C C . ALA A 1 117 ? -0.559 16.438 -12.039 1 97.88 117 ALA A C 1
ATOM 894 O O . ALA A 1 117 ? -1.736 16.359 -11.68 1 97.88 117 ALA A O 1
ATOM 895 N N . ASP A 1 118 ? -0.17 16.422 -13.281 1 98.06 118 ASP A N 1
ATOM 896 C CA . ASP A 1 118 ? -1.157 16.312 -14.352 1 98.06 118 ASP A CA 1
ATOM 897 C C . ASP A 1 118 ? -1.875 14.969 -14.297 1 98.06 118 ASP A C 1
ATOM 899 O O . ASP A 1 118 ? -3.086 14.898 -14.516 1 98.06 118 ASP A O 1
ATOM 903 N N . ALA A 1 119 ? -1.144 13.914 -14.031 1 97.88 119 ALA A N 1
ATOM 904 C CA . ALA A 1 119 ? -1.731 12.586 -13.898 1 97.88 119 ALA A CA 1
ATOM 905 C C . ALA A 1 119 ? -2.705 12.531 -12.719 1 97.88 119 ALA A C 1
ATOM 907 O O . ALA A 1 119 ? -3.762 11.898 -12.812 1 97.88 119 ALA A O 1
ATOM 908 N N . LEU A 1 120 ? -2.342 13.18 -11.664 1 97.81 120 LEU A N 1
ATOM 909 C CA . LEU A 1 120 ? -3.227 13.266 -10.508 1 97.81 120 LEU A CA 1
ATOM 910 C C . LEU A 1 120 ? -4.531 13.961 -10.875 1 97.81 120 LEU A C 1
ATOM 912 O O . LEU A 1 120 ? -5.617 13.492 -10.523 1 97.81 120 LEU A O 1
ATOM 916 N N . ALA A 1 121 ? -4.426 15.047 -11.562 1 97.81 121 ALA A N 1
ATOM 917 C CA . ALA A 1 121 ? -5.602 15.797 -12 1 97.81 121 ALA A CA 1
ATOM 918 C C . ALA A 1 121 ? -6.473 14.953 -12.93 1 97.81 121 ALA A C 1
ATOM 920 O O . ALA A 1 121 ? -7.699 14.953 -12.805 1 97.81 121 ALA A O 1
ATOM 921 N N . GLN A 1 122 ? -5.82 14.258 -13.812 1 97.31 122 GLN A N 1
ATOM 922 C CA . GLN A 1 122 ? -6.535 13.375 -14.727 1 97.31 122 GLN A CA 1
ATOM 923 C C . GLN A 1 122 ? -7.289 12.289 -13.961 1 97.31 122 GLN A C 1
ATOM 925 O O . GLN A 1 122 ? -8.461 12.023 -14.242 1 97.31 122 GLN A O 1
ATOM 930 N N . ALA A 1 123 ? -6.613 11.664 -13.023 1 97.62 123 ALA A N 1
ATOM 931 C CA . ALA A 1 123 ? -7.227 10.617 -12.219 1 97.62 123 ALA A CA 1
ATOM 932 C C . ALA A 1 123 ? -8.453 11.133 -11.477 1 97.62 123 ALA A C 1
ATOM 934 O O . ALA A 1 123 ? -9.477 10.453 -11.398 1 97.62 123 ALA A O 1
ATOM 935 N N . LYS A 1 124 ? -8.32 12.336 -10.945 1 97.12 124 LYS A N 1
ATOM 936 C CA . LYS A 1 124 ? -9.445 12.969 -10.25 1 97.12 124 LYS A CA 1
ATOM 937 C C . LYS A 1 124 ? -10.617 13.195 -11.203 1 97.12 124 LYS A C 1
ATOM 939 O O . LYS A 1 124 ? -11.758 12.859 -10.883 1 97.12 124 LYS A O 1
ATOM 944 N N . GLN A 1 125 ? -10.344 13.711 -12.344 1 96.81 125 GLN A N 1
ATOM 945 C CA . GLN A 1 125 ? -11.359 14.023 -13.336 1 96.81 125 GLN A CA 1
ATOM 946 C C . GLN A 1 125 ? -12.078 12.766 -13.805 1 96.81 125 GLN A C 1
ATOM 948 O O . GLN A 1 125 ? -13.289 12.781 -14.047 1 96.81 125 GLN A O 1
ATOM 953 N N . GLU A 1 126 ? -11.352 11.711 -13.867 1 96.88 126 GLU A N 1
ATOM 954 C CA . GLU A 1 126 ? -11.891 10.461 -14.398 1 96.88 126 GLU A CA 1
ATOM 955 C C . GLU A 1 126 ? -12.555 9.633 -13.297 1 96.88 126 GLU A C 1
ATOM 957 O O . GLU A 1 126 ? -13.039 8.523 -13.547 1 96.88 126 GLU A O 1
ATOM 962 N N . GLY A 1 127 ? -12.641 10.133 -12.07 1 96.19 127 GLY A N 1
ATOM 963 C CA . GLY A 1 127 ? -13.289 9.438 -10.977 1 96.19 127 GLY A CA 1
ATOM 964 C C . GLY A 1 127 ? -12.555 8.172 -10.555 1 96.19 127 GLY A C 1
ATOM 965 O O . GLY A 1 127 ? -13.18 7.172 -10.211 1 96.19 127 GLY A O 1
ATOM 966 N N . ARG A 1 128 ? -11.172 8.203 -10.578 1 97.56 128 ARG A N 1
ATOM 967 C CA . ARG A 1 128 ? -10.367 7.02 -10.289 1 97.56 128 ARG A CA 1
ATOM 968 C C . ARG A 1 128 ? -9.961 6.973 -8.82 1 97.56 128 ARG A C 1
ATOM 970 O O . ARG A 1 128 ? -9.492 5.945 -8.336 1 97.56 128 ARG A O 1
ATOM 977 N N . LEU A 1 129 ? -10.125 8.094 -8.102 1 98.12 129 LEU A N 1
ATOM 978 C CA . LEU A 1 129 ? -9.5 8.242 -6.793 1 98.12 129 LEU A CA 1
ATOM 979 C C . LEU A 1 129 ? -10.531 8.055 -5.68 1 98.12 129 LEU A C 1
ATOM 981 O O . LEU A 1 129 ? -11.672 8.5 -5.805 1 98.12 129 LEU A O 1
ATOM 985 N N . ARG A 1 130 ? -10.086 7.414 -4.598 1 98.19 130 ARG A N 1
ATOM 986 C CA . ARG A 1 130 ? -10.891 7.184 -3.408 1 98.19 130 ARG A CA 1
ATOM 987 C C . ARG A 1 130 ? -10.781 8.352 -2.434 1 98.19 130 ARG A C 1
ATOM 989 O O . ARG A 1 130 ? -11.773 8.766 -1.837 1 98.19 130 ARG A O 1
ATOM 996 N N . ALA A 1 131 ? -9.609 8.93 -2.25 1 98.56 131 ALA A N 1
ATOM 997 C CA . ALA A 1 131 ? -9.352 10.055 -1.356 1 98.56 131 ALA A CA 1
ATOM 998 C C . ALA A 1 131 ? -9.32 11.375 -2.129 1 98.56 131 ALA A C 1
ATOM 1000 O O . ALA A 1 131 ? -9.344 11.375 -3.361 1 98.56 131 ALA A O 1
ATOM 1001 N N . ASP A 1 132 ? -9.43 12.445 -1.443 1 98.62 132 ASP A N 1
ATOM 1002 C CA . ASP A 1 132 ? -9.219 13.781 -2.01 1 98.62 132 ASP A CA 1
ATOM 1003 C C . ASP A 1 132 ? -7.738 14.148 -2.006 1 98.62 132 ASP A C 1
ATOM 1005 O O . ASP A 1 132 ? -7.137 14.32 -0.943 1 98.62 132 ASP 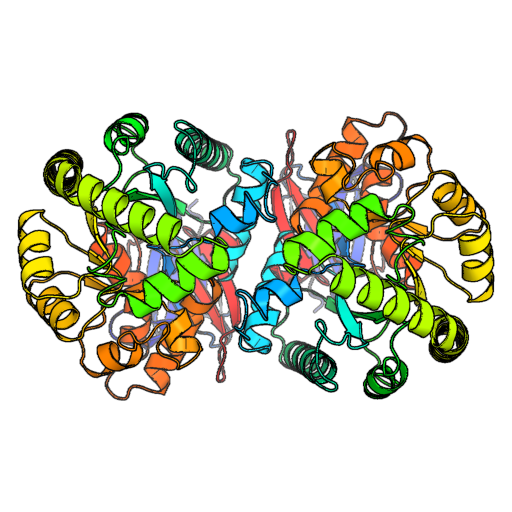A O 1
ATOM 1009 N N . HIS A 1 133 ? -7.172 14.211 -3.176 1 98.5 133 HIS A N 1
ATOM 1010 C CA . HIS A 1 133 ? -5.742 14.469 -3.312 1 98.5 133 HIS A CA 1
ATOM 1011 C C . HIS A 1 133 ? -5.477 15.945 -3.588 1 98.5 133 HIS A C 1
ATOM 1013 O O . HIS A 1 133 ? -6.133 16.547 -4.438 1 98.5 133 HIS A O 1
ATOM 1019 N N . LEU A 1 134 ? -4.625 16.516 -2.842 1 98.5 134 LEU A N 1
ATOM 1020 C CA . LEU A 1 134 ? -4.043 17.828 -3.049 1 98.5 134 LEU A CA 1
ATOM 1021 C C . LEU A 1 134 ? -2.527 17.75 -3.176 1 98.5 134 LEU A C 1
ATOM 1023 O O . LEU A 1 134 ? -1.955 16.656 -3.102 1 98.5 134 LEU A O 1
ATOM 1027 N N . ILE A 1 135 ? -1.847 18.891 -3.465 1 98.38 135 ILE A N 1
ATOM 1028 C CA . ILE A 1 135 ? -0.419 18.828 -3.76 1 98.38 135 ILE A CA 1
ATOM 1029 C C . ILE A 1 135 ? 0.359 19.609 -2.711 1 98.38 135 ILE A C 1
ATOM 1031 O O . ILE A 1 135 ? -0.04 20.719 -2.338 1 98.38 135 ILE A O 1
ATOM 1035 N N . HIS A 1 136 ? 1.392 19.016 -2.158 1 98.62 136 HIS A N 1
ATOM 1036 C CA . HIS A 1 136 ? 2.432 19.594 -1.313 1 98.62 136 HIS A CA 1
ATOM 1037 C C . HIS A 1 136 ? 3.76 19.688 -2.055 1 98.62 136 HIS A C 1
ATOM 1039 O O . HIS A 1 136 ? 4.414 18.656 -2.285 1 98.62 136 HIS A O 1
ATOM 1045 N N . LEU A 1 137 ? 4.152 20.922 -2.479 1 98.19 137 LEU A N 1
ATOM 1046 C CA . LEU A 1 137 ? 5.438 21.078 -3.154 1 98.19 137 LEU A CA 1
ATOM 1047 C C . LEU A 1 137 ? 6.574 21.203 -2.143 1 98.19 137 LEU A C 1
ATOM 1049 O O . LEU A 1 137 ? 6.543 22.062 -1.263 1 98.19 137 LEU A O 1
ATOM 1053 N N . ARG A 1 138 ? 7.461 20.312 -2.219 1 97.25 138 ARG A N 1
ATOM 1054 C CA . ARG A 1 138 ? 8.68 20.375 -1.418 1 97.25 138 ARG A CA 1
ATOM 1055 C C . ARG A 1 138 ? 9.812 21.031 -2.199 1 97.25 138 ARG A C 1
ATOM 1057 O O . ARG A 1 138 ? 10.453 20.391 -3.035 1 97.25 138 ARG A O 1
ATOM 1064 N N . CYS A 1 139 ? 10.141 22.25 -1.871 1 97.19 139 CYS A N 1
ATOM 1065 C CA . CYS A 1 139 ? 11.055 23.062 -2.662 1 97.19 139 CYS A CA 1
ATOM 1066 C C . CYS A 1 139 ? 12.438 23.109 -2.021 1 97.19 139 CYS A C 1
ATOM 1068 O O . CYS A 1 139 ? 12.602 23.688 -0.938 1 97.19 139 CYS A O 1
ATOM 1070 N N . GLU A 1 140 ? 13.414 22.547 -2.711 1 96.31 140 GLU A N 1
ATOM 1071 C CA . GLU A 1 140 ? 14.797 22.688 -2.279 1 96.31 140 GLU A CA 1
ATOM 1072 C C . GLU A 1 140 ? 15.367 24.047 -2.672 1 96.31 140 GLU A C 1
ATOM 1074 O O . GLU A 1 140 ? 15.898 24.219 -3.773 1 96.31 140 GLU A O 1
ATOM 1079 N N . VAL A 1 141 ? 15.438 24.906 -1.715 1 96.94 141 VAL A N 1
ATOM 1080 C CA . VAL A 1 141 ? 15.656 26.312 -2.027 1 96.94 141 VAL A CA 1
ATOM 1081 C C . VAL A 1 141 ? 17.141 26.547 -2.316 1 96.94 141 VAL A C 1
ATOM 1083 O O . VAL A 1 141 ? 17.516 27.609 -2.848 1 96.94 141 VAL A O 1
ATOM 1086 N N . SER A 1 142 ? 18 25.547 -1.942 1 95.38 142 SER A N 1
ATOM 1087 C CA . SER A 1 142 ? 19.438 25.703 -2.158 1 95.38 142 SER A CA 1
ATOM 1088 C C . SER A 1 142 ? 19.828 25.359 -3.594 1 95.38 142 SER A C 1
ATOM 1090 O O . SER A 1 142 ? 20.969 25.578 -4.008 1 95.38 142 SER A O 1
ATOM 1092 N N . THR A 1 143 ? 18.859 24.812 -4.387 1 94.62 143 THR A N 1
ATOM 1093 C CA . THR A 1 143 ? 19.172 24.422 -5.754 1 94.62 143 THR A CA 1
ATOM 1094 C C . THR A 1 143 ? 18.953 25.578 -6.715 1 94.62 143 THR A C 1
ATOM 1096 O O . THR A 1 143 ? 18.062 26.406 -6.5 1 94.62 143 THR A O 1
ATOM 1099 N N . ALA A 1 144 ? 19.75 25.547 -7.836 1 94.19 144 ALA A N 1
ATOM 1100 C CA . ALA A 1 144 ? 19.75 26.688 -8.766 1 94.19 144 ALA A CA 1
ATOM 1101 C C . ALA A 1 144 ? 18.453 26.734 -9.562 1 94.19 144 ALA A C 1
ATOM 1103 O O . ALA A 1 144 ? 18.047 27.797 -10.039 1 94.19 144 ALA A O 1
ATOM 1104 N N . ASP A 1 145 ? 17.75 25.594 -9.656 1 95.38 145 ASP A N 1
ATOM 1105 C CA . ASP A 1 145 ? 16.703 25.5 -10.664 1 95.38 145 ASP A CA 1
ATOM 1106 C C . ASP A 1 145 ? 15.328 25.375 -10.008 1 95.38 145 ASP A C 1
ATOM 1108 O O . ASP A 1 145 ? 14.336 25.109 -10.688 1 95.38 145 ASP A O 1
ATOM 1112 N N . VAL A 1 146 ? 15.188 25.578 -8.672 1 96.56 146 VAL A N 1
ATOM 1113 C CA . VAL A 1 146 ? 13.93 25.312 -7.977 1 96.56 146 VAL A CA 1
ATOM 1114 C C . VAL A 1 146 ? 12.852 26.266 -8.477 1 96.56 146 VAL A C 1
ATOM 1116 O O . VAL A 1 146 ? 11.688 25.875 -8.617 1 96.56 146 VAL A O 1
ATOM 1119 N N . LEU A 1 147 ? 13.188 27.516 -8.734 1 97.38 147 LEU A N 1
ATOM 1120 C CA . LEU A 1 147 ? 12.195 28.5 -9.188 1 97.38 147 LEU A CA 1
ATOM 1121 C C . LEU A 1 147 ? 11.695 28.141 -10.586 1 97.38 147 LEU A C 1
ATOM 1123 O O . LEU A 1 147 ? 10.523 28.359 -10.898 1 97.38 147 LEU A O 1
ATOM 1127 N N . GLU A 1 148 ? 12.617 27.625 -11.391 1 96.31 148 GLU A N 1
ATOM 1128 C CA . GLU A 1 148 ? 12.203 27.156 -12.711 1 96.31 148 GLU A CA 1
ATOM 1129 C C . GLU A 1 148 ? 11.203 26 -12.602 1 96.31 148 GLU A C 1
ATOM 1131 O O . GLU A 1 148 ? 10.211 25.969 -13.336 1 96.31 148 GLU A O 1
ATOM 1136 N N . HIS A 1 149 ? 11.453 25.094 -11.695 1 96.88 149 HIS A N 1
ATOM 1137 C CA . HIS A 1 149 ? 10.523 24 -11.445 1 96.88 149 HIS A CA 1
ATOM 1138 C C . HIS A 1 149 ? 9.18 24.516 -10.945 1 96.88 149 HIS A C 1
ATOM 1140 O O . HIS A 1 149 ? 8.125 24.078 -11.414 1 96.88 149 HIS A O 1
ATOM 1146 N N . TYR A 1 150 ? 9.219 25.5 -10.078 1 97.56 150 TYR A N 1
ATOM 1147 C CA . TYR A 1 150 ? 8.016 26.031 -9.461 1 97.56 150 TYR A CA 1
ATOM 1148 C C . TYR A 1 150 ? 7.133 26.719 -10.5 1 97.56 150 TYR A C 1
ATOM 1150 O O . TYR A 1 150 ? 5.906 26.719 -10.383 1 97.56 150 TYR A O 1
ATOM 1158 N N . GLU A 1 151 ? 7.734 27.234 -11.5 1 97.31 151 GLU A N 1
ATOM 1159 C CA . GLU A 1 151 ? 6.996 27.938 -12.547 1 97.31 151 GLU A CA 1
ATOM 1160 C C . GLU A 1 151 ? 5.961 27.016 -13.195 1 97.31 151 GLU A C 1
ATOM 1162 O O . GLU A 1 151 ? 4.891 27.469 -13.602 1 97.31 151 GLU A O 1
ATOM 1167 N N . ASP A 1 152 ? 6.262 25.734 -13.211 1 97.12 152 ASP A N 1
ATOM 1168 C CA . ASP A 1 152 ? 5.344 24.75 -13.773 1 97.12 152 ASP A CA 1
ATOM 1169 C C . ASP A 1 152 ? 4.066 24.656 -12.945 1 97.12 152 ASP A C 1
ATOM 1171 O O . ASP A 1 152 ? 3.053 24.141 -13.414 1 97.12 152 ASP A O 1
ATOM 1175 N N . PHE A 1 153 ? 4.117 25.188 -11.727 1 98 153 PHE A N 1
ATOM 1176 C CA . PHE A 1 153 ? 3.016 25 -10.789 1 98 153 PHE A CA 1
ATOM 1177 C C . PHE A 1 153 ? 2.41 26.344 -10.391 1 98 153 PHE A C 1
ATOM 1179 O O . PHE A 1 153 ? 1.509 26.406 -9.555 1 98 153 PHE A O 1
ATOM 1186 N N . ARG A 1 154 ? 2.844 27.406 -10.938 1 95 154 ARG A N 1
ATOM 1187 C CA . ARG A 1 154 ? 2.543 28.766 -10.508 1 95 154 ARG A CA 1
ATOM 1188 C C . ARG A 1 154 ? 1.039 29 -10.398 1 95 154 ARG A C 1
ATOM 1190 O O . ARG A 1 154 ? 0.575 29.719 -9.516 1 95 154 ARG A O 1
ATOM 1197 N N . ASN A 1 155 ? 0.216 28.328 -11.242 1 94.75 155 ASN A N 1
ATOM 1198 C CA . ASN A 1 155 ? -1.224 28.562 -11.242 1 94.75 155 ASN A CA 1
ATOM 1199 C C . ASN A 1 155 ? -2.004 27.281 -10.977 1 94.75 155 ASN A C 1
ATOM 1201 O O . ASN A 1 155 ? -3.199 27.203 -11.258 1 94.75 155 ASN A O 1
ATOM 1205 N N . ASP A 1 156 ? -1.348 26.312 -10.523 1 97 156 ASP A N 1
ATOM 1206 C CA . ASP A 1 156 ? -2.018 25.047 -10.258 1 97 156 ASP A CA 1
ATOM 1207 C C . ASP A 1 156 ? -2.867 25.125 -8.992 1 97 156 ASP A C 1
ATOM 1209 O O . ASP A 1 156 ? -2.336 25.281 -7.891 1 97 156 ASP A O 1
ATOM 1213 N N . PRO A 1 157 ? -4.176 25.047 -9.172 1 95.69 157 PRO A N 1
ATOM 1214 C CA . PRO A 1 157 ? -5.043 25.219 -8 1 95.69 157 PRO A CA 1
ATOM 1215 C C . PRO A 1 157 ? -4.934 24.062 -7.008 1 95.69 157 PRO A C 1
ATOM 1217 O O . PRO A 1 157 ? -5.422 24.172 -5.879 1 95.69 157 PRO A O 1
ATOM 1220 N N . GLN A 1 158 ? -4.32 22.938 -7.391 1 97 158 GLN A N 1
ATOM 1221 C CA . GLN A 1 158 ? -4.207 21.797 -6.496 1 97 158 GLN A CA 1
ATOM 1222 C C . GLN A 1 158 ? -3.078 21.984 -5.492 1 97 158 GLN A C 1
ATOM 1224 O O . GLN A 1 158 ? -2.994 21.266 -4.496 1 97 158 GLN A O 1
ATOM 1229 N N . VAL A 1 159 ? -2.182 22.938 -5.762 1 98.44 159 VAL A N 1
ATOM 1230 C CA . VAL A 1 159 ? -1.095 23.219 -4.832 1 98.44 159 VAL A CA 1
ATOM 1231 C C . VAL A 1 159 ? -1.624 24.031 -3.652 1 98.44 159 VAL A C 1
ATOM 1233 O O . VAL A 1 159 ? -2.049 25.172 -3.82 1 98.44 159 VAL A O 1
ATOM 1236 N N . ARG A 1 160 ? -1.586 23.422 -2.459 1 98.19 160 ARG A N 1
ATOM 1237 C CA . ARG A 1 160 ? -2.145 24.094 -1.287 1 98.19 160 ARG A CA 1
ATOM 1238 C C . ARG A 1 160 ? -1.13 24.141 -0.15 1 98.19 160 ARG A C 1
ATOM 1240 O O . ARG A 1 160 ? -1.387 24.75 0.891 1 98.19 160 ARG A O 1
ATOM 1247 N N . LEU A 1 161 ? -0.004 23.547 -0.339 1 98.75 161 LEU A N 1
ATOM 1248 C CA . LEU A 1 161 ? 1.07 23.531 0.648 1 98.75 161 LEU A CA 1
ATOM 1249 C C . LEU A 1 161 ? 2.434 23.547 -0.032 1 98.75 161 LEU A C 1
ATOM 1251 O O . LEU A 1 161 ? 2.645 22.875 -1.037 1 98.75 161 LEU A O 1
ATOM 1255 N N . VAL A 1 162 ? 3.326 24.375 0.442 1 98.62 162 VAL A N 1
ATOM 1256 C CA . VAL A 1 162 ? 4.695 24.469 -0.053 1 98.62 162 VAL A CA 1
ATOM 1257 C C . VAL A 1 162 ? 5.672 24.438 1.12 1 98.62 162 VAL A C 1
ATOM 1259 O O . VAL A 1 162 ? 5.527 25.203 2.072 1 98.62 162 VAL A O 1
ATOM 1262 N N . SER A 1 163 ? 6.59 23.516 1.089 1 98.31 163 SER A N 1
ATOM 1263 C CA . SER A 1 163 ? 7.652 23.484 2.09 1 98.31 163 SER A CA 1
ATOM 1264 C C . SER A 1 163 ? 8.953 24.047 1.535 1 98.31 163 SER A C 1
ATOM 1266 O O . SER A 1 163 ? 9.352 23.734 0.412 1 98.31 163 SER A O 1
ATOM 1268 N N . LEU A 1 164 ? 9.562 24.922 2.316 1 97.88 164 LEU A N 1
ATOM 1269 C CA . LEU A 1 164 ? 10.867 25.469 1.99 1 97.88 164 LEU A CA 1
ATOM 1270 C C . LEU A 1 164 ? 11.977 24.688 2.688 1 97.88 164 LEU A C 1
ATOM 1272 O O . LEU A 1 164 ? 12.148 24.812 3.904 1 97.88 164 LEU A O 1
ATOM 1276 N N . MET A 1 165 ? 12.672 23.891 1.933 1 95.38 165 MET A N 1
ATOM 1277 C CA . MET A 1 165 ? 13.695 23 2.486 1 95.38 165 MET A CA 1
ATOM 1278 C C . MET A 1 165 ? 15.094 23.453 2.074 1 95.38 165 MET A C 1
ATOM 1280 O O . MET A 1 165 ? 15.266 24.047 1.004 1 95.38 165 MET A O 1
ATOM 1284 N N . ASP A 1 166 ? 16.047 23.219 2.891 1 94 166 ASP A N 1
ATOM 1285 C CA . ASP A 1 166 ? 17.469 23.406 2.621 1 94 166 ASP A CA 1
ATOM 1286 C C . ASP A 1 166 ? 18.297 22.312 3.285 1 94 166 ASP A C 1
ATOM 1288 O O . ASP A 1 166 ? 18.562 22.375 4.492 1 94 166 ASP A O 1
ATOM 1292 N N . HIS A 1 167 ? 18.781 21.328 2.512 1 89.88 167 HIS A N 1
ATOM 1293 C CA . HIS A 1 167 ? 19.484 20.172 3.062 1 89.88 167 HIS A CA 1
ATOM 1294 C C . HIS A 1 167 ? 21 20.344 2.928 1 89.88 167 HIS A C 1
ATOM 1296 O O . HIS A 1 167 ? 21.734 19.359 2.945 1 89.88 167 HIS A O 1
ATOM 1302 N N . ALA A 1 168 ? 21.391 21.531 2.682 1 89.25 168 ALA A N 1
ATOM 1303 C CA . ALA A 1 168 ? 22.828 21.781 2.688 1 89.25 168 ALA A CA 1
ATOM 1304 C C . ALA A 1 168 ? 23.453 21.359 4.016 1 89.25 168 ALA A C 1
ATOM 1306 O O . ALA A 1 168 ? 22.844 21.516 5.074 1 89.25 168 ALA A O 1
ATOM 1307 N N . PRO A 1 169 ? 24.719 20.781 3.932 1 89 169 PRO A N 1
ATOM 1308 C CA . PRO A 1 169 ? 25.359 20.266 5.148 1 89 169 PRO A CA 1
ATOM 1309 C C . PRO A 1 169 ? 25.641 21.359 6.168 1 89 169 PRO A C 1
ATOM 1311 O O . PRO A 1 169 ? 25.922 22.5 5.793 1 89 169 PRO A O 1
ATOM 1314 N N . GLY A 1 170 ? 25.594 20.953 7.488 1 83.56 170 GLY A N 1
ATOM 1315 C CA . GLY A 1 170 ? 26.016 21.844 8.562 1 83.56 170 GLY A CA 1
ATOM 1316 C C . GLY A 1 170 ? 24.891 22.656 9.141 1 83.56 170 GLY A C 1
ATOM 1317 O O . GLY A 1 170 ? 25.109 23.578 9.938 1 83.56 170 GLY A O 1
ATOM 1318 N N . GLN A 1 171 ? 23.75 22.406 8.664 1 82.88 171 GLN A N 1
ATOM 1319 C CA . GLN A 1 171 ? 22.594 23.125 9.156 1 82.88 171 GLN A CA 1
ATOM 1320 C C . GLN A 1 171 ? 21.344 22.25 9.164 1 82.88 171 GLN A C 1
ATOM 1322 O O . GLN A 1 171 ? 21.312 21.188 8.523 1 82.88 171 GLN A O 1
ATOM 1327 N N . ARG A 1 172 ? 20.25 22.656 10.07 1 86.88 172 ARG A N 1
ATOM 1328 C CA . ARG A 1 172 ? 18.922 22.047 10.07 1 86.88 172 ARG A CA 1
ATOM 1329 C C . ARG A 1 172 ? 19 20.531 10.273 1 86.88 172 ARG A C 1
ATOM 1331 O O . ARG A 1 172 ? 19.5 20.062 11.297 1 86.88 172 ARG A O 1
ATOM 1338 N N . GLN A 1 173 ? 18.656 19.734 9.266 1 77.81 173 GLN A N 1
ATOM 1339 C CA . GLN A 1 173 ? 18.688 18.281 9.375 1 77.81 173 GLN A CA 1
ATOM 1340 C C . GLN A 1 173 ? 20.078 17.781 9.727 1 77.81 173 GLN A C 1
ATOM 1342 O O . GLN A 1 173 ? 20.219 16.766 10.414 1 77.81 173 GLN A O 1
ATOM 1347 N N . PHE A 1 174 ? 21.016 18.484 9.266 1 78.12 174 PHE A N 1
ATOM 1348 C CA . PHE A 1 174 ? 22.406 18.047 9.414 1 78.12 174 PHE A CA 1
ATOM 1349 C C . PHE A 1 174 ? 23.188 19.047 10.258 1 78.12 174 PHE A C 1
ATOM 1351 O O . PHE A 1 174 ? 24.219 19.562 9.812 1 78.12 174 PHE A O 1
ATOM 1358 N N . GLN A 1 175 ? 22.734 19.172 11.461 1 73.06 175 GLN A N 1
ATOM 1359 C CA . GLN A 1 175 ? 23.391 20.125 12.359 1 73.06 175 GLN A CA 1
ATOM 1360 C C . GLN A 1 175 ? 24.859 19.766 12.547 1 73.06 175 GLN A C 1
ATOM 1362 O O . GLN A 1 175 ? 25.719 20.656 12.641 1 73.06 175 GLN A O 1
ATOM 1367 N N . THR A 1 176 ? 25.031 18.375 12.555 1 76.38 176 THR A N 1
ATOM 1368 C CA . THR A 1 176 ? 26.406 17.875 12.633 1 76.38 176 THR A CA 1
ATOM 1369 C C . THR A 1 176 ? 26.781 17.125 11.359 1 76.38 176 THR A C 1
ATOM 1371 O O . THR A 1 176 ? 25.906 16.547 10.688 1 76.38 176 THR A O 1
ATOM 1374 N N . MET A 1 177 ? 28.062 17.266 11.055 1 79.75 177 MET A N 1
ATOM 1375 C CA . MET A 1 177 ? 28.531 16.672 9.805 1 79.75 177 MET A CA 1
ATOM 1376 C C . MET A 1 177 ? 28.578 15.156 9.898 1 79.75 177 MET A C 1
ATOM 1378 O O . MET A 1 177 ? 28.688 14.469 8.883 1 79.75 177 MET A O 1
ATOM 1382 N N . ASP A 1 178 ? 28.438 14.672 11.062 1 75.44 178 ASP A N 1
ATOM 1383 C CA . ASP A 1 178 ? 28.578 13.234 11.273 1 75.44 178 ASP A CA 1
ATOM 1384 C C . ASP A 1 178 ? 27.516 12.461 10.508 1 75.44 178 ASP A C 1
ATOM 1386 O O . ASP A 1 178 ? 27.812 11.523 9.773 1 75.44 178 ASP A O 1
ATOM 1390 N N . GLN A 1 179 ? 26.344 12.961 10.688 1 72.25 179 GLN A N 1
ATOM 1391 C CA . GLN A 1 179 ? 25.25 12.266 10.023 1 72.25 179 GLN A CA 1
ATOM 1392 C C . GLN A 1 179 ? 25.328 12.43 8.508 1 72.25 179 GLN A C 1
ATOM 1394 O O . GLN A 1 179 ? 25.031 11.5 7.758 1 72.25 179 GLN A O 1
ATOM 1399 N N . TYR A 1 180 ? 25.688 13.602 8.102 1 78 180 TYR A N 1
ATOM 1400 C CA . TYR A 1 180 ? 25.828 13.867 6.672 1 78 180 TYR A CA 1
ATOM 1401 C C . TYR A 1 180 ? 26.906 12.961 6.059 1 78 180 TYR A C 1
ATOM 1403 O O . TYR A 1 180 ? 26.719 12.422 4.965 1 78 180 TYR A O 1
ATOM 1411 N N . THR A 1 181 ? 27.969 12.836 6.805 1 77.12 181 THR A N 1
ATOM 1412 C CA . THR A 1 181 ? 29.078 11.984 6.355 1 77.12 181 THR A CA 1
ATOM 1413 C C . THR A 1 181 ? 28.625 10.531 6.258 1 77.12 181 THR A C 1
ATOM 1415 O O . THR A 1 181 ? 28.891 9.867 5.25 1 77.12 181 THR A O 1
ATOM 1418 N N . LEU A 1 182 ? 27.969 10.117 7.242 1 72.31 182 LEU A N 1
ATOM 1419 C CA . LEU A 1 182 ? 27.516 8.727 7.293 1 72.31 182 LEU A CA 1
ATOM 1420 C C . LEU A 1 182 ? 26.562 8.422 6.141 1 72.31 182 LEU A C 1
ATOM 1422 O O . LEU A 1 182 ? 26.703 7.402 5.465 1 72.31 182 LEU A O 1
ATOM 1426 N N . TYR A 1 183 ? 25.719 9.312 5.914 1 67.94 183 TYR A N 1
ATOM 1427 C CA . TYR A 1 183 ? 24.688 9.039 4.922 1 67.94 183 TYR A CA 1
ATOM 1428 C C . TYR A 1 183 ? 25.219 9.242 3.508 1 67.94 183 TYR A C 1
ATOM 1430 O O . TYR A 1 183 ? 25.172 8.328 2.682 1 67.94 183 TYR A O 1
ATOM 1438 N N . TYR A 1 184 ? 25.75 10.359 3.223 1 72.88 184 TYR A N 1
ATOM 1439 C CA . TYR A 1 184 ? 26.062 10.766 1.856 1 72.88 184 TYR A CA 1
ATOM 1440 C C . TYR A 1 184 ? 27.391 10.172 1.396 1 72.88 184 TYR A C 1
ATOM 1442 O O . TYR A 1 184 ? 27.531 9.797 0.231 1 72.88 184 TYR A O 1
ATOM 1450 N N . LYS A 1 185 ? 28.297 10.055 2.316 1 72.88 185 LYS A N 1
ATOM 1451 C CA . LYS A 1 185 ? 29.594 9.508 1.903 1 72.88 185 LYS A CA 1
ATOM 1452 C C . LYS A 1 185 ? 29.5 8.008 1.638 1 72.88 185 LYS A C 1
ATOM 1454 O O . LYS A 1 185 ? 29.938 7.531 0.59 1 72.88 185 LYS A O 1
ATOM 1459 N N . THR A 1 186 ? 28.891 7.332 2.561 1 65.88 186 THR A N 1
ATOM 1460 C CA . THR A 1 186 ? 28.844 5.875 2.475 1 65.88 186 THR A CA 1
ATOM 1461 C C . THR A 1 186 ? 27.875 5.434 1.378 1 65.88 186 THR A C 1
ATOM 1463 O O . THR A 1 186 ? 28.219 4.566 0.565 1 65.88 186 THR A O 1
ATOM 1466 N N . LYS A 1 187 ? 26.797 6.023 1.324 1 64.69 187 LYS A N 1
ATOM 1467 C CA . LYS A 1 187 ? 25.766 5.609 0.361 1 64.69 187 LYS A CA 1
ATOM 1468 C C . LYS A 1 187 ? 26.234 5.871 -1.07 1 64.69 187 LYS A C 1
ATOM 1470 O O . LYS A 1 187 ? 25.906 5.117 -1.984 1 64.69 187 LYS A O 1
ATOM 1475 N N . ARG A 1 188 ? 27 6.965 -1.165 1 70.56 188 ARG A N 1
ATOM 1476 C CA . ARG A 1 188 ? 27.391 7.352 -2.514 1 70.56 188 ARG A CA 1
ATOM 1477 C C . ARG A 1 188 ? 28.797 6.832 -2.838 1 70.56 188 ARG A C 1
ATOM 1479 O O . ARG A 1 188 ? 29.281 6.984 -3.963 1 70.56 188 ARG A O 1
ATOM 1486 N N . GLY A 1 189 ? 29.422 6.207 -1.902 1 72.56 189 GLY A N 1
ATOM 1487 C CA . GLY A 1 189 ? 30.75 5.648 -2.127 1 72.56 189 GLY A CA 1
ATOM 1488 C C . GLY A 1 189 ? 31.781 6.691 -2.508 1 72.56 189 GLY A C 1
ATOM 1489 O O . GLY A 1 189 ? 32.594 6.461 -3.398 1 72.56 189 GLY A O 1
ATOM 1490 N N . LEU A 1 190 ? 31.781 7.938 -1.941 1 76.75 190 LEU A N 1
ATOM 1491 C CA . LEU A 1 190 ? 32.656 9.031 -2.32 1 76.75 190 LEU A CA 1
ATOM 1492 C C . LEU A 1 190 ? 33.969 8.953 -1.557 1 76.75 190 LEU A C 1
ATOM 1494 O O . LEU A 1 190 ? 34 8.547 -0.393 1 76.75 190 LEU A O 1
ATOM 1498 N N . THR A 1 191 ? 35.062 9.273 -2.281 1 82 191 THR A N 1
ATOM 1499 C CA . THR A 1 191 ? 36.344 9.461 -1.604 1 82 191 THR A CA 1
ATOM 1500 C C . THR A 1 191 ? 36.281 10.672 -0.682 1 82 191 THR A C 1
ATOM 1502 O O . THR A 1 191 ? 35.375 11.5 -0.784 1 82 191 THR A O 1
ATOM 1505 N N . ASP A 1 192 ? 37.25 10.797 0.194 1 84.56 192 ASP A N 1
ATOM 1506 C CA . ASP A 1 192 ? 37.312 11.938 1.109 1 84.56 192 ASP A CA 1
ATOM 1507 C C . ASP A 1 192 ? 37.375 13.25 0.345 1 84.56 192 ASP A C 1
ATOM 1509 O O . ASP A 1 192 ? 36.688 14.219 0.701 1 84.56 192 ASP A O 1
ATOM 1513 N N . ASP A 1 193 ? 38.188 13.219 -0.629 1 88.94 193 ASP A N 1
ATOM 1514 C CA . ASP A 1 193 ? 38.375 14.445 -1.405 1 88.94 193 ASP A CA 1
ATOM 1515 C C . ASP A 1 193 ? 37.094 14.797 -2.164 1 88.94 193 ASP A C 1
ATOM 1517 O O . ASP A 1 193 ? 36.688 15.961 -2.211 1 88.94 193 ASP A O 1
ATOM 1521 N N . ALA A 1 194 ? 36.531 13.836 -2.756 1 86.88 194 ALA A N 1
ATOM 1522 C CA . ALA A 1 194 ? 35.281 14.047 -3.49 1 86.88 194 ALA A CA 1
ATOM 1523 C C . ALA A 1 194 ? 34.156 14.492 -2.555 1 86.88 194 ALA A C 1
ATOM 1525 O O . ALA A 1 194 ? 33.344 15.328 -2.924 1 86.88 194 ALA A O 1
ATOM 1526 N N . PHE A 1 195 ? 34.188 13.984 -1.414 1 87.94 195 PHE A N 1
ATOM 1527 C CA . PHE A 1 195 ? 33.156 14.328 -0.418 1 87.94 195 PHE A CA 1
ATOM 1528 C C . PHE A 1 195 ? 33.344 15.766 0.065 1 87.94 195 PHE A C 1
ATOM 1530 O O . PHE A 1 195 ? 32.375 16.5 0.213 1 87.94 195 PHE A O 1
ATOM 1537 N N . ALA A 1 196 ? 34.562 16.078 0.273 1 89.19 196 ALA A N 1
ATOM 1538 C CA . ALA A 1 196 ? 34.844 17.453 0.687 1 89.19 196 ALA A CA 1
ATOM 1539 C C . ALA A 1 196 ? 34.406 18.453 -0.379 1 89.19 196 ALA A C 1
ATOM 1541 O O . ALA A 1 196 ? 33.844 19.5 -0.058 1 89.19 196 ALA A O 1
ATOM 1542 N N . ALA A 1 197 ? 34.688 18.125 -1.584 1 90.38 197 ALA A N 1
ATOM 1543 C CA . ALA A 1 197 ? 34.281 18.984 -2.691 1 90.38 197 ALA A CA 1
ATOM 1544 C C . ALA A 1 197 ? 32.75 19.078 -2.781 1 90.38 197 ALA A C 1
ATOM 1546 O O . ALA A 1 197 ? 32.219 20.141 -3.086 1 90.38 197 ALA A O 1
ATOM 1547 N N . PHE A 1 198 ? 32.156 18 -2.535 1 88.56 198 PHE A N 1
ATOM 1548 C CA . PHE A 1 198 ? 30.719 17.938 -2.545 1 88.56 198 PHE A CA 1
ATOM 1549 C C . PHE A 1 198 ? 30.125 18.844 -1.473 1 88.56 198 PHE A C 1
ATOM 1551 O O . PHE A 1 198 ? 29.203 19.609 -1.745 1 88.56 198 PHE A O 1
ATOM 1558 N N . ILE A 1 199 ? 30.656 18.797 -0.331 1 90.12 199 ILE A N 1
ATOM 1559 C CA . ILE A 1 199 ? 30.203 19.609 0.792 1 90.12 199 ILE A CA 1
ATOM 1560 C C . ILE A 1 199 ? 30.344 21.094 0.453 1 90.12 199 ILE A C 1
ATOM 1562 O O . ILE A 1 199 ? 29.406 21.875 0.632 1 90.12 199 ILE A O 1
ATOM 1566 N N . GLU A 1 200 ? 31.484 21.406 -0.026 1 92.06 200 GLU A N 1
ATOM 1567 C CA . GLU A 1 200 ? 31.766 22.797 -0.371 1 92.06 200 GLU A CA 1
ATOM 1568 C C . GLU A 1 200 ? 30.781 23.312 -1.428 1 92.06 200 GLU A C 1
ATOM 1570 O O . GLU A 1 200 ? 30.297 24.438 -1.339 1 92.06 200 GLU A O 1
ATOM 1575 N N . ARG A 1 201 ? 30.562 22.547 -2.34 1 91.94 201 ARG A N 1
ATOM 1576 C CA . ARG A 1 201 ? 29.641 22.922 -3.412 1 91.94 201 ARG A CA 1
ATOM 1577 C C . ARG A 1 201 ? 28.234 23.125 -2.875 1 91.94 201 ARG A C 1
ATOM 1579 O O . ARG A 1 201 ? 27.578 24.125 -3.213 1 91.94 201 ARG A O 1
ATOM 1586 N N . GLN A 1 202 ? 27.75 22.219 -2.047 1 91.75 202 GLN A N 1
ATOM 1587 C CA . GLN A 1 202 ? 26.406 22.297 -1.492 1 91.75 202 GLN A CA 1
ATOM 1588 C C . GLN A 1 202 ? 26.25 23.547 -0.619 1 91.75 202 GLN A C 1
ATOM 1590 O O . GLN A 1 202 ? 25.219 24.219 -0.671 1 91.75 202 GLN A O 1
ATOM 1595 N N . GLN A 1 203 ? 27.25 23.828 0.116 1 93.25 203 GLN A N 1
ATOM 1596 C CA . GLN A 1 203 ? 27.219 25 0.978 1 93.25 203 GLN A CA 1
ATOM 1597 C C . GLN A 1 203 ? 27.234 26.281 0.156 1 93.25 203 GLN A C 1
ATOM 1599 O O . GLN A 1 203 ? 26.562 27.266 0.499 1 93.25 203 GLN A O 1
ATOM 1604 N N . ALA A 1 204 ? 28.031 26.25 -0.88 1 95.19 204 ALA A N 1
ATOM 1605 C CA . ALA A 1 204 ? 28.109 27.422 -1.756 1 95.19 204 ALA A CA 1
ATOM 1606 C C . ALA A 1 204 ? 26.766 27.672 -2.445 1 95.19 204 ALA A C 1
ATOM 1608 O O . ALA A 1 204 ? 26.344 28.828 -2.582 1 95.19 204 ALA A O 1
ATOM 1609 N N . LEU A 1 205 ? 26.141 26.656 -2.896 1 94.69 205 LEU A N 1
ATOM 1610 C CA . LEU A 1 205 ? 24.828 26.766 -3.529 1 94.69 205 LEU A CA 1
ATOM 1611 C C . LEU A 1 205 ? 23.797 27.328 -2.551 1 94.69 205 LEU A C 1
ATOM 1613 O O . LEU A 1 205 ? 23.031 28.219 -2.896 1 94.69 205 LEU A O 1
ATOM 1617 N N . SER A 1 206 ? 23.781 26.844 -1.371 1 95.5 206 SER A N 1
ATOM 1618 C CA . SER A 1 206 ? 22.875 27.328 -0.342 1 95.5 206 SER A CA 1
ATOM 1619 C C . SER A 1 206 ? 23.094 28.812 -0.065 1 95.5 206 SER A C 1
ATOM 1621 O O . SER A 1 206 ? 22.125 29.578 0.007 1 95.5 206 SER A O 1
ATOM 1623 N N . ALA A 1 207 ? 24.328 29.156 0.085 1 96.25 207 ALA A N 1
ATOM 1624 C CA . ALA A 1 207 ? 24.672 30.547 0.357 1 96.25 207 ALA A CA 1
ATOM 1625 C C . ALA A 1 207 ? 24.188 31.469 -0.767 1 96.25 207 ALA A C 1
ATOM 1627 O O . ALA A 1 207 ? 23.766 32.594 -0.519 1 96.25 207 ALA A O 1
ATOM 1628 N N . ARG A 1 208 ? 24.281 30.922 -1.915 1 97.06 208 ARG A N 1
ATOM 1629 C CA . ARG A 1 208 ? 23.969 31.734 -3.088 1 97.06 208 ARG A CA 1
ATOM 1630 C C . ARG A 1 208 ? 22.453 31.797 -3.32 1 97.06 208 ARG A C 1
ATOM 1632 O O . ARG A 1 208 ? 21.922 32.875 -3.631 1 97.06 208 ARG A O 1
ATOM 1639 N N . TYR A 1 209 ? 21.719 30.703 -3.105 1 97.25 209 TYR A N 1
ATOM 1640 C CA . TYR A 1 209 ? 20.375 30.609 -3.686 1 97.25 209 TYR A CA 1
ATOM 1641 C C . TYR A 1 209 ? 19.312 30.562 -2.596 1 97.25 209 TYR A C 1
ATOM 1643 O O . TYR A 1 209 ? 18.156 30.922 -2.832 1 97.25 209 TYR A O 1
ATOM 1651 N N . ALA A 1 210 ? 19.578 30.156 -1.427 1 96.75 210 ALA A N 1
ATOM 1652 C CA . ALA A 1 210 ? 18.578 29.797 -0.434 1 96.75 210 ALA A CA 1
ATOM 1653 C C . ALA A 1 210 ? 17.703 31 -0.083 1 96.75 210 ALA A C 1
ATOM 1655 O O . ALA A 1 210 ? 16.469 30.938 -0.168 1 96.75 210 ALA A O 1
ATOM 1656 N N . THR A 1 211 ? 18.328 32.094 0.292 1 96.88 211 THR A N 1
ATOM 1657 C CA . THR A 1 211 ? 17.594 33.25 0.769 1 96.88 211 THR A CA 1
ATOM 1658 C C . THR A 1 211 ? 16.766 33.844 -0.356 1 96.88 211 THR A C 1
ATOM 1660 O O . THR A 1 211 ? 15.555 34.031 -0.21 1 96.88 211 THR A O 1
ATOM 1663 N N . PRO A 1 212 ? 17.328 34.094 -1.551 1 97.88 212 PRO A N 1
ATOM 1664 C CA . PRO A 1 212 ? 16.516 34.625 -2.637 1 97.88 212 PRO A CA 1
ATOM 1665 C C . PRO A 1 212 ? 15.359 33.719 -3.027 1 97.88 212 PRO A C 1
ATOM 1667 O O . PRO A 1 212 ? 14.273 34.188 -3.354 1 97.88 212 PRO A O 1
ATOM 1670 N N . HIS A 1 213 ? 15.586 32.5 -3.035 1 98.19 213 HIS A N 1
ATOM 1671 C CA . HIS A 1 213 ? 14.547 31.531 -3.416 1 98.19 213 HIS A CA 1
ATOM 1672 C C . HIS A 1 213 ? 13.453 31.469 -2.357 1 98.19 213 HIS A C 1
ATOM 1674 O O . HIS A 1 213 ? 12.266 31.406 -2.691 1 98.19 213 HIS A O 1
ATOM 1680 N N . ARG A 1 214 ? 13.812 31.453 -1.062 1 98 214 ARG A N 1
ATOM 1681 C CA . ARG A 1 214 ? 12.812 31.5 -0 1 98 214 ARG A CA 1
ATOM 1682 C C . ARG A 1 214 ? 11.922 32.75 -0.143 1 98 214 ARG A C 1
ATOM 1684 O O . ARG A 1 214 ? 10.695 32.625 -0.035 1 98 214 ARG A O 1
ATOM 1691 N N . ASN A 1 215 ? 12.625 33.844 -0.387 1 97.94 215 ASN A N 1
ATOM 1692 C CA . ASN A 1 215 ? 11.891 35.094 -0.567 1 97.94 215 ASN A CA 1
ATOM 1693 C C . ASN A 1 215 ? 10.883 34.969 -1.715 1 97.94 215 ASN A C 1
ATOM 1695 O O . ASN A 1 215 ? 9.719 35.344 -1.559 1 97.94 215 ASN A O 1
ATOM 1699 N N . ALA A 1 216 ? 11.328 34.5 -2.793 1 98.25 216 ALA A N 1
ATOM 1700 C CA . ALA A 1 216 ? 10.5 34.406 -3.996 1 98.25 216 ALA A CA 1
ATOM 1701 C C . ALA A 1 216 ? 9.328 33.469 -3.795 1 98.25 216 ALA A C 1
ATOM 1703 O O . ALA A 1 216 ? 8.188 33.781 -4.137 1 98.25 216 ALA A O 1
ATOM 1704 N N . LEU A 1 217 ? 9.594 32.344 -3.227 1 98.44 217 LEU A N 1
ATOM 1705 C CA . LEU A 1 217 ? 8.562 31.328 -3.041 1 98.44 217 LEU A CA 1
ATOM 1706 C C . LEU A 1 217 ? 7.543 31.766 -1.994 1 98.44 217 LEU A C 1
ATOM 1708 O O . LEU A 1 217 ? 6.336 31.578 -2.176 1 98.44 217 LEU A O 1
ATOM 1712 N N . ALA A 1 218 ? 8.039 32.312 -0.889 1 98.12 218 ALA A N 1
ATOM 1713 C CA . ALA A 1 218 ? 7.133 32.844 0.143 1 98.12 218 ALA A CA 1
ATOM 1714 C C . ALA A 1 218 ? 6.188 33.875 -0.423 1 98.12 218 ALA A C 1
ATOM 1716 O O . ALA A 1 218 ? 4.984 33.844 -0.148 1 98.12 218 ALA A O 1
ATOM 1717 N N . LYS A 1 219 ? 6.75 34.781 -1.205 1 97.69 219 LYS A N 1
ATOM 1718 C CA . LYS A 1 219 ? 5.938 35.812 -1.819 1 97.69 219 LYS A CA 1
ATOM 1719 C C . LYS A 1 219 ? 4.891 35.219 -2.754 1 97.69 219 LYS A C 1
ATOM 1721 O O . LYS A 1 219 ? 3.715 35.594 -2.695 1 97.69 219 LYS A O 1
ATOM 1726 N N . ALA A 1 220 ? 5.297 34.344 -3.604 1 97.81 220 ALA A N 1
ATOM 1727 C CA . ALA A 1 220 ? 4.387 33.688 -4.551 1 97.81 220 ALA A CA 1
ATOM 1728 C C . ALA A 1 220 ? 3.258 32.969 -3.826 1 97.81 220 ALA A C 1
ATOM 1730 O O . ALA A 1 220 ? 2.098 33.031 -4.238 1 97.81 220 ALA A O 1
ATOM 1731 N N . CYS A 1 221 ? 3.582 32.25 -2.766 1 97.88 221 CYS A N 1
ATOM 1732 C CA . CYS A 1 221 ? 2.598 31.516 -1.99 1 97.88 221 CYS A CA 1
ATOM 1733 C C . CYS A 1 221 ? 1.612 32.469 -1.308 1 97.88 221 CYS A C 1
ATOM 1735 O O . CYS A 1 221 ? 0.41 32.188 -1.278 1 97.88 221 CYS A O 1
ATOM 1737 N N . ALA A 1 222 ? 2.129 33.562 -0.753 1 97.06 222 ALA A N 1
ATOM 1738 C CA . ALA A 1 222 ? 1.28 34.531 -0.094 1 97.06 222 ALA A CA 1
ATOM 1739 C C . ALA A 1 222 ? 0.246 35.094 -1.062 1 97.06 222 ALA A C 1
ATOM 1741 O O . ALA A 1 222 ? -0.92 35.281 -0.701 1 97.06 222 ALA A O 1
ATOM 1742 N N . GLU A 1 223 ? 0.673 35.344 -2.258 1 96.75 223 GLU A N 1
ATOM 1743 C CA . GLU A 1 223 ? -0.209 35.906 -3.277 1 96.75 223 GLU A CA 1
ATOM 1744 C C . GLU A 1 223 ? -1.348 34.938 -3.611 1 96.75 223 GLU A C 1
ATOM 1746 O O . GLU A 1 223 ? -2.445 35.375 -3.967 1 96.75 223 GLU A O 1
ATOM 1751 N N . ARG A 1 224 ? -1.128 33.656 -3.447 1 96.88 224 ARG A N 1
ATOM 1752 C CA . ARG A 1 224 ? -2.102 32.656 -3.836 1 96.88 224 ARG A CA 1
ATOM 1753 C C . ARG A 1 224 ? -2.816 32.094 -2.617 1 96.88 224 ARG A C 1
ATOM 1755 O O . ARG A 1 224 ? -3.729 31.266 -2.752 1 96.88 224 ARG A O 1
ATOM 1762 N N . GLY A 1 225 ? -2.438 32.5 -1.462 1 96.25 225 GLY A N 1
ATOM 1763 C CA . GLY A 1 225 ? -3.029 31.984 -0.239 1 96.25 225 GLY A CA 1
ATOM 1764 C C . GLY A 1 225 ? -2.619 30.562 0.065 1 96.25 225 GLY A C 1
ATOM 1765 O O . GLY A 1 225 ? -3.387 29.797 0.66 1 96.25 225 GLY A O 1
ATOM 1766 N N . ILE A 1 226 ? -1.473 30.094 -0.46 1 98.06 226 ILE A N 1
ATOM 1767 C CA . ILE A 1 226 ? -0.928 28.766 -0.211 1 98.06 226 ILE A CA 1
ATOM 1768 C C . ILE A 1 226 ? -0.214 28.734 1.139 1 98.06 226 ILE A C 1
ATOM 1770 O O . ILE A 1 226 ? 0.547 29.656 1.46 1 98.06 226 ILE A O 1
ATOM 1774 N N . THR A 1 227 ? -0.551 27.766 1.952 1 98.5 227 THR A N 1
ATOM 1775 C CA . THR A 1 227 ? 0.163 27.594 3.213 1 98.5 227 THR A CA 1
ATOM 1776 C C . THR A 1 227 ? 1.632 27.25 2.963 1 98.5 227 THR A C 1
ATOM 1778 O O . THR A 1 227 ? 1.952 26.453 2.08 1 98.5 227 THR A O 1
ATOM 1781 N N . VAL A 1 228 ? 2.506 27.891 3.711 1 98.62 228 VAL A N 1
ATOM 1782 C CA . VAL A 1 228 ? 3.936 27.625 3.588 1 98.62 228 VAL A CA 1
ATOM 1783 C C . VAL A 1 228 ? 4.449 26.953 4.852 1 98.62 228 VAL A C 1
ATOM 1785 O O . VAL A 1 228 ? 4.008 27.266 5.961 1 98.62 228 VAL A O 1
ATOM 1788 N N . ALA A 1 229 ? 5.332 25.969 4.66 1 98.69 229 ALA A N 1
ATOM 1789 C CA . ALA A 1 229 ? 5.934 25.234 5.766 1 98.69 229 ALA A CA 1
ATOM 1790 C C . ALA A 1 229 ? 7.453 25.375 5.762 1 98.69 229 ALA A C 1
ATOM 1792 O O . ALA A 1 229 ? 8.07 25.5 4.699 1 98.69 229 ALA A O 1
ATOM 1793 N N . SER A 1 230 ? 8.047 25.484 6.961 1 97.81 230 SER A N 1
ATOM 1794 C CA . SER A 1 230 ? 9.484 25.297 7.109 1 97.81 230 SER A CA 1
ATOM 1795 C C . SER A 1 230 ? 9.82 23.812 7.301 1 97.81 230 SER A C 1
ATOM 1797 O O . SER A 1 230 ? 8.93 22.984 7.48 1 97.81 230 SER A O 1
ATOM 1799 N N . HIS A 1 231 ? 11.055 23.5 7.168 1 95.94 231 HIS A N 1
ATOM 1800 C CA . HIS A 1 231 ? 11.508 22.109 7.328 1 95.94 231 HIS A CA 1
ATOM 1801 C C . HIS A 1 231 ? 12.789 22.047 8.148 1 95.94 231 HIS A C 1
ATOM 1803 O O . HIS A 1 231 ? 13.703 22.844 7.941 1 95.94 231 HIS A O 1
ATOM 1809 N N . ASP A 1 232 ? 12.773 21.219 9.172 1 94.31 232 ASP A N 1
ATOM 1810 C CA . ASP A 1 232 ? 13.945 20.828 9.953 1 94.31 232 ASP A CA 1
ATOM 1811 C C . ASP A 1 232 ? 14.531 22.031 10.688 1 94.31 232 ASP A C 1
ATOM 1813 O O . ASP A 1 232 ? 15.75 22.172 10.789 1 94.31 232 ASP A O 1
ATOM 1817 N N . ASP A 1 233 ? 13.656 22.938 11.078 1 95.25 233 ASP A N 1
ATOM 1818 C CA . ASP A 1 233 ? 14.164 24.047 11.891 1 95.25 233 ASP A CA 1
ATOM 1819 C C . ASP A 1 233 ? 14.906 23.516 13.117 1 95.25 233 ASP A C 1
ATOM 1821 O O . ASP A 1 233 ? 14.43 22.609 13.797 1 95.25 233 ASP A O 1
ATOM 1825 N N . ALA A 1 234 ? 16.078 24.141 13.422 1 93.5 234 ALA A N 1
ATOM 1826 C CA . ALA A 1 234 ? 16.938 23.641 14.492 1 93.5 234 ALA A CA 1
ATOM 1827 C C . ALA A 1 234 ? 17.172 24.703 15.555 1 93.5 234 ALA A C 1
ATOM 1829 O O . ALA A 1 234 ? 17.516 24.391 16.688 1 93.5 234 ALA A O 1
ATOM 1830 N N . THR A 1 235 ? 17.047 26 15.148 1 94.62 235 THR A N 1
ATOM 1831 C CA . THR A 1 235 ? 17.375 27.094 16.047 1 94.62 235 THR A CA 1
ATOM 1832 C C . THR A 1 235 ? 16.234 28.109 16.109 1 94.62 235 THR A C 1
ATOM 1834 O O . THR A 1 235 ? 15.344 28.094 15.258 1 94.62 235 THR A O 1
ATOM 1837 N N . VAL A 1 236 ? 16.344 28.938 17.125 1 96.69 236 VAL A N 1
ATOM 1838 C CA . VAL A 1 236 ? 15.359 30.016 17.266 1 96.69 236 VAL A CA 1
ATOM 1839 C C . VAL A 1 236 ? 15.453 30.969 16.078 1 96.69 236 VAL A C 1
ATOM 1841 O O . VAL A 1 236 ? 14.445 31.516 15.625 1 96.69 236 VAL A O 1
ATOM 1844 N N . GLU A 1 237 ? 16.656 31.141 15.578 1 95.5 237 GLU A N 1
ATOM 1845 C CA . GLU A 1 237 ? 16.859 32 14.414 1 95.5 237 GLU A CA 1
ATOM 1846 C C . GLU A 1 237 ? 16.125 31.453 13.195 1 95.5 237 GLU A C 1
ATOM 1848 O O . GLU A 1 237 ? 15.57 32.219 12.414 1 95.5 237 GLU A O 1
ATOM 1853 N N . HIS A 1 238 ? 16.141 30.109 13.008 1 95.75 238 HIS A N 1
ATOM 1854 C CA . HIS A 1 238 ? 15.383 29.5 11.93 1 95.75 238 HIS A CA 1
ATOM 1855 C C . HIS A 1 238 ? 13.898 29.844 12.055 1 95.75 238 HIS A C 1
ATOM 1857 O O . HIS A 1 238 ? 13.234 30.125 11.047 1 95.75 238 HIS A O 1
ATOM 1863 N N . VAL A 1 239 ? 13.383 29.781 13.266 1 97.81 239 VAL A N 1
ATOM 1864 C CA . VAL A 1 239 ? 11.969 30.031 13.523 1 97.81 239 VAL A CA 1
ATOM 1865 C C . VAL A 1 239 ? 11.633 31.484 13.234 1 97.81 239 VAL A C 1
ATOM 1867 O O . VAL A 1 239 ? 10.602 31.781 12.625 1 97.81 239 VAL A O 1
ATOM 1870 N N . GLU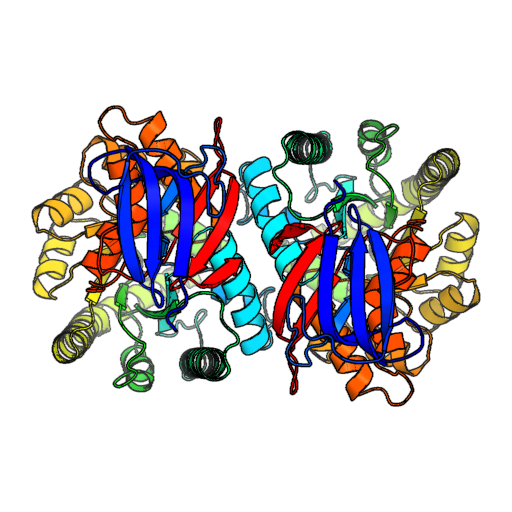 A 1 240 ? 12.531 32.344 13.672 1 96.88 240 GLU A N 1
ATOM 1871 C CA . GLU A 1 240 ? 12.336 33.781 13.391 1 96.88 240 GLU A CA 1
ATOM 1872 C C . GLU A 1 240 ? 12.273 34.031 11.891 1 96.88 240 GLU A C 1
ATOM 1874 O O . GLU A 1 240 ? 11.43 34.812 11.422 1 96.88 240 GLU A O 1
ATOM 1879 N N . GLU A 1 241 ? 13.148 33.438 11.195 1 95.38 241 GLU A N 1
ATOM 1880 C CA . GLU A 1 241 ? 13.117 33.5 9.742 1 95.38 241 GLU A CA 1
ATOM 1881 C C . GLU A 1 241 ? 11.789 33 9.188 1 95.38 241 GLU A C 1
ATOM 1883 O O . GLU A 1 241 ? 11.203 33.625 8.289 1 95.38 241 GLU A O 1
ATOM 1888 N N . SER A 1 242 ? 11.352 31.875 9.695 1 95.81 242 SER A N 1
ATOM 1889 C CA . SER A 1 242 ? 10.102 31.25 9.258 1 95.81 242 SER A CA 1
ATOM 1890 C C . SER A 1 242 ? 8.922 32.188 9.484 1 95.81 242 SER A C 1
ATOM 1892 O O . SER A 1 242 ? 8.055 32.312 8.609 1 95.81 242 SER A O 1
ATOM 1894 N N . ILE A 1 243 ? 8.898 32.844 10.641 1 96.31 243 ILE A N 1
ATOM 1895 C CA . ILE A 1 243 ? 7.84 33.781 10.953 1 96.31 243 ILE A CA 1
ATOM 1896 C C . ILE A 1 243 ? 7.816 34.906 9.906 1 96.31 243 ILE A C 1
ATOM 1898 O O . ILE A 1 243 ? 6.746 35.281 9.438 1 96.31 243 ILE A O 1
ATOM 1902 N N . GLY A 1 244 ? 8.992 35.344 9.516 1 94.88 244 GLY A N 1
ATOM 1903 C CA . GLY A 1 244 ? 9.117 36.406 8.523 1 94.88 244 GLY A CA 1
ATOM 1904 C C . GLY A 1 244 ? 8.539 36.031 7.176 1 94.88 244 GLY A C 1
ATOM 1905 O O . GLY A 1 244 ? 8.078 36.906 6.43 1 94.88 244 GLY A O 1
ATOM 1906 N N . TYR A 1 245 ? 8.492 34.75 6.871 1 95.31 245 TYR A N 1
ATOM 1907 C CA . TYR A 1 245 ? 8 34.25 5.59 1 95.31 245 TYR A CA 1
ATOM 1908 C C . TYR A 1 245 ? 6.52 33.906 5.672 1 95.31 245 TYR A C 1
ATOM 1910 O O . TYR A 1 245 ? 5.934 33.438 4.699 1 95.31 245 TYR A O 1
ATOM 1918 N N . GLY A 1 246 ? 5.891 34.125 6.812 1 94.81 246 GLY A N 1
ATOM 1919 C CA . GLY A 1 246 ? 4.488 33.781 6.977 1 94.81 246 GLY A CA 1
ATOM 1920 C C . GLY A 1 246 ? 4.242 32.281 7.094 1 94.81 246 GLY A C 1
ATOM 1921 O O . GLY A 1 246 ? 3.156 31.797 6.766 1 94.81 246 GLY A O 1
ATOM 1922 N N . ILE A 1 247 ? 5.223 31.578 7.512 1 96.56 247 ILE A N 1
ATOM 1923 C CA . ILE A 1 247 ? 5.141 30.125 7.664 1 96.56 247 ILE A CA 1
ATOM 1924 C C . ILE A 1 247 ? 4.133 29.781 8.758 1 96.56 247 ILE A C 1
ATOM 1926 O O . ILE A 1 247 ? 4.094 30.422 9.805 1 96.56 247 ILE A O 1
ATOM 1930 N N . ARG A 1 248 ? 3.273 28.75 8.461 1 97.31 248 ARG A N 1
ATOM 1931 C CA . ARG A 1 248 ? 2.232 28.344 9.406 1 97.31 248 ARG A CA 1
ATOM 1932 C C . ARG A 1 248 ? 2.486 26.938 9.938 1 97.31 248 ARG A C 1
ATOM 1934 O O . ARG A 1 248 ? 1.855 26.516 10.906 1 97.31 248 ARG A O 1
ATOM 1941 N N . LEU A 1 249 ? 3.354 26.234 9.32 1 98.56 249 LEU A N 1
ATOM 1942 C CA . LEU A 1 249 ? 3.641 24.844 9.648 1 98.56 249 LEU A CA 1
ATOM 1943 C C . LEU A 1 249 ? 5.141 24.609 9.773 1 98.56 249 LEU A C 1
ATOM 1945 O O . LEU A 1 249 ? 5.906 24.953 8.867 1 98.56 249 LEU A O 1
ATOM 1949 N N . ALA A 1 250 ? 5.574 24.172 10.93 1 98.44 250 ALA A N 1
ATOM 1950 C CA . ALA A 1 250 ? 6.961 23.766 11.141 1 98.44 250 ALA A CA 1
ATOM 1951 C C . ALA A 1 250 ? 7.113 22.25 11.062 1 98.44 250 ALA A C 1
ATOM 1953 O O . ALA A 1 250 ? 6.785 21.547 12.016 1 98.44 250 ALA A O 1
ATOM 1954 N N . GLU A 1 251 ? 7.664 21.812 9.922 1 97.69 251 GLU A N 1
ATOM 1955 C CA . GLU A 1 251 ? 7.816 20.375 9.727 1 97.69 251 GLU A CA 1
ATOM 1956 C C . GLU A 1 251 ? 9.109 19.859 10.367 1 97.69 251 GLU A C 1
ATOM 1958 O O . GLU A 1 251 ? 10.195 20.375 10.07 1 97.69 251 GLU A O 1
ATOM 1963 N N . PHE A 1 252 ? 9.008 18.891 11.203 1 95.5 252 PHE A N 1
ATOM 1964 C CA . PHE A 1 252 ? 10.102 18.078 11.719 1 95.5 252 PHE A CA 1
ATOM 1965 C C . PHE A 1 252 ? 11.18 18.953 12.352 1 95.5 252 PHE A C 1
ATOM 1967 O O . PHE A 1 252 ? 12.359 18.812 12.039 1 95.5 252 PHE A O 1
ATOM 1974 N N . PRO A 1 253 ? 10.766 19.938 13.195 1 95.62 253 PRO A N 1
ATOM 1975 C CA . PRO A 1 253 ? 11.852 20.609 13.914 1 95.62 253 PRO A CA 1
ATOM 1976 C C . PRO A 1 253 ? 12.836 19.641 14.555 1 95.62 253 PRO A C 1
ATOM 1978 O O . PRO A 1 253 ? 12.43 18.578 15.039 1 95.62 253 PRO A O 1
ATOM 1981 N N . THR A 1 254 ? 14.133 19.984 14.594 1 92.44 254 THR A N 1
ATOM 1982 C CA . THR A 1 254 ? 15.164 19.031 14.992 1 92.44 254 THR A CA 1
ATOM 1983 C C . THR A 1 254 ? 15.672 19.344 16.406 1 92.44 254 THR A C 1
ATOM 1985 O O . THR A 1 254 ? 16.578 18.672 16.891 1 92.44 254 THR A O 1
ATOM 1988 N N . SER A 1 255 ? 15.172 20.328 17.047 1 92.56 255 SER A N 1
ATOM 1989 C CA . SER A 1 255 ? 15.492 20.641 18.438 1 92.56 255 SER A CA 1
ATOM 1990 C C . SER A 1 255 ? 14.242 21.047 19.203 1 92.56 255 SER A C 1
ATOM 1992 O O . SER A 1 255 ? 13.266 21.531 18.625 1 92.56 255 SER A O 1
ATOM 1994 N N . PHE A 1 256 ? 14.32 20.844 20.516 1 94.69 256 PHE A N 1
ATOM 1995 C CA . PHE A 1 256 ? 13.219 21.25 21.375 1 94.69 256 PHE A CA 1
ATOM 1996 C C . PHE A 1 256 ? 13.008 22.75 21.328 1 94.69 256 PHE A C 1
ATOM 1998 O O . PHE A 1 256 ? 11.875 23.234 21.312 1 94.69 256 PHE A O 1
ATOM 2005 N N . GLU A 1 257 ? 14.094 23.438 21.25 1 95.56 257 GLU A N 1
ATOM 2006 C CA . GLU A 1 257 ? 14.055 24.906 21.234 1 95.56 257 GLU A CA 1
ATOM 2007 C C . GLU A 1 257 ? 13.297 25.406 20.016 1 95.56 257 GLU A C 1
ATOM 2009 O O . GLU A 1 257 ? 12.445 26.297 20.125 1 95.56 257 GLU A O 1
ATOM 2014 N N . ALA A 1 258 ? 13.602 24.844 18.922 1 96.5 258 ALA A N 1
ATOM 2015 C CA . ALA A 1 258 ? 12.938 25.25 17.688 1 96.5 258 ALA A CA 1
ATOM 2016 C C . ALA A 1 258 ? 11.453 24.875 17.703 1 96.5 258 ALA A C 1
ATOM 2018 O O . ALA A 1 258 ? 10.602 25.672 17.297 1 96.5 258 ALA A O 1
ATOM 2019 N N . ALA A 1 259 ? 11.156 23.688 18.188 1 97.62 259 ALA A N 1
ATOM 2020 C CA . ALA A 1 259 ? 9.773 23.234 18.25 1 97.62 259 ALA A CA 1
ATOM 2021 C C . ALA A 1 259 ? 8.945 24.141 19.172 1 97.62 259 ALA A C 1
ATOM 2023 O O . ALA A 1 259 ? 7.852 24.578 18.797 1 97.62 259 ALA A O 1
ATOM 2024 N N . GLU A 1 260 ? 9.492 24.438 20.297 1 97.94 260 GLU A N 1
ATOM 2025 C CA . GLU A 1 260 ? 8.805 25.266 21.266 1 97.94 260 GLU A CA 1
ATOM 2026 C C . GLU A 1 260 ? 8.617 26.688 20.734 1 97.94 260 GLU A C 1
ATOM 2028 O O . GLU A 1 260 ? 7.551 27.281 20.922 1 97.94 260 GLU A O 1
ATOM 2033 N N . ALA A 1 261 ? 9.68 27.172 20.172 1 98.19 261 ALA A N 1
ATOM 2034 C CA . ALA A 1 261 ? 9.602 28.516 19.594 1 98.19 261 ALA A CA 1
ATOM 2035 C C . ALA A 1 261 ? 8.539 28.594 18.5 1 98.19 261 ALA A C 1
ATOM 2037 O O . ALA A 1 261 ? 7.785 29.562 18.422 1 98.19 261 ALA A O 1
ATOM 2038 N N . SER A 1 262 ? 8.484 27.578 17.641 1 98.5 262 SER A N 1
ATOM 2039 C CA . SER A 1 262 ? 7.48 27.516 16.578 1 98.5 262 SER A CA 1
ATOM 2040 C C . SER A 1 262 ? 6.066 27.484 17.156 1 98.5 262 SER A C 1
ATOM 2042 O O . SER A 1 262 ? 5.211 28.266 16.75 1 98.5 262 SER A O 1
ATOM 2044 N N . HIS A 1 263 ? 5.902 26.625 18.094 1 98.5 263 HIS A N 1
ATOM 2045 C CA . HIS A 1 263 ? 4.602 26.484 18.734 1 98.5 263 HIS A CA 1
ATOM 2046 C C . HIS A 1 263 ? 4.172 27.812 19.391 1 98.5 263 HIS A C 1
ATOM 2048 O O . HIS A 1 263 ? 3.023 28.234 19.25 1 98.5 263 HIS A O 1
ATOM 2054 N N . ARG A 1 264 ? 5.051 28.438 20.062 1 97.88 264 ARG A N 1
ATOM 2055 C CA . ARG A 1 264 ? 4.773 29.703 20.734 1 97.88 264 ARG A CA 1
ATOM 2056 C C . ARG A 1 264 ? 4.414 30.797 19.719 1 97.88 264 ARG A C 1
ATOM 2058 O O . ARG A 1 264 ? 3.594 31.672 20.016 1 97.88 264 ARG A O 1
ATOM 2065 N N . ALA A 1 265 ? 5.031 30.734 18.578 1 97.94 265 ALA A N 1
ATOM 2066 C CA . ALA A 1 265 ? 4.805 31.734 17.547 1 97.94 265 ALA A CA 1
ATOM 2067 C C . ALA A 1 265 ? 3.51 31.453 16.781 1 97.94 265 ALA A C 1
ATOM 2069 O O . ALA A 1 265 ? 3.146 32.188 15.867 1 97.94 265 ALA A O 1
ATOM 2070 N N . GLY A 1 266 ? 2.809 30.359 17.125 1 97.44 266 GLY A N 1
ATOM 2071 C CA . GLY A 1 266 ? 1.528 30.047 16.516 1 97.44 266 GLY A CA 1
ATOM 2072 C C . GLY A 1 266 ? 1.65 29.125 15.312 1 97.44 266 GLY A C 1
ATOM 2073 O O . GLY A 1 266 ? 0.664 28.859 14.625 1 97.44 266 GLY A O 1
ATOM 2074 N N . LEU A 1 267 ? 2.881 28.672 14.984 1 98.25 267 LEU A N 1
ATOM 2075 C CA . LEU A 1 267 ? 3.047 27.688 13.93 1 98.25 267 LEU A CA 1
ATOM 2076 C C . LEU A 1 267 ? 2.611 26.297 14.414 1 98.25 267 LEU A C 1
ATOM 2078 O O . LEU A 1 267 ? 2.865 25.938 15.562 1 98.25 267 LEU A O 1
ATOM 2082 N N . SER A 1 268 ? 1.913 25.531 13.555 1 98.69 268 SER A N 1
ATOM 2083 C CA . SER A 1 268 ? 1.693 24.125 13.883 1 98.69 268 SER A CA 1
ATOM 2084 C C . SER A 1 268 ? 2.99 23.328 13.789 1 98.69 268 SER A C 1
ATOM 2086 O O . SER A 1 268 ? 3.682 23.375 12.766 1 98.69 268 SER A O 1
ATOM 2088 N N . VAL A 1 269 ? 3.309 22.656 14.852 1 98.69 269 VAL A N 1
ATOM 2089 C CA . VAL A 1 269 ? 4.488 21.797 14.875 1 98.69 269 VAL A CA 1
ATOM 2090 C C . VAL A 1 269 ? 4.121 20.406 14.406 1 98.69 269 VAL A C 1
ATOM 2092 O O . VAL A 1 269 ? 3.287 19.734 15.023 1 98.69 269 VAL A O 1
ATOM 2095 N N . LEU A 1 270 ? 4.773 19.938 13.297 1 98.62 270 LEU A N 1
ATOM 2096 C CA . LEU A 1 270 ? 4.465 18.656 12.688 1 98.62 270 LEU A CA 1
ATOM 2097 C C . LEU A 1 270 ? 5.621 17.672 12.867 1 98.62 270 LEU A C 1
ATOM 2099 O O . LEU A 1 270 ? 6.773 18.016 12.586 1 98.62 270 LEU A O 1
ATOM 2103 N N . MET A 1 271 ? 5.309 16.5 13.398 1 97.12 271 MET A N 1
ATOM 2104 C CA . MET A 1 271 ? 6.277 15.414 13.508 1 97.12 271 MET A CA 1
ATOM 2105 C C . MET A 1 271 ? 5.766 14.156 12.812 1 97.12 271 MET A C 1
ATOM 2107 O O . MET A 1 271 ? 4.59 14.07 12.469 1 97.12 271 MET A O 1
ATOM 2111 N N . GLY A 1 272 ? 6.703 13.227 12.594 1 95.94 272 GLY A N 1
ATOM 2112 C CA . GLY A 1 272 ? 6.348 11.984 11.922 1 95.94 272 GLY A CA 1
ATOM 2113 C C . GLY A 1 272 ? 5.676 10.984 12.844 1 95.94 272 GLY A C 1
ATOM 2114 O O . GLY A 1 272 ? 6.207 10.648 13.898 1 95.94 272 GLY A O 1
ATOM 2115 N N . ALA A 1 273 ? 4.543 10.438 12.43 1 96.81 273 ALA A N 1
ATOM 2116 C CA . ALA A 1 273 ? 3.783 9.438 13.172 1 96.81 273 ALA A CA 1
ATOM 2117 C C . ALA A 1 273 ? 4.598 8.156 13.359 1 96.81 273 ALA A C 1
ATOM 2119 O O . ALA A 1 273 ? 4.496 7.496 14.398 1 96.81 273 ALA A O 1
ATOM 2120 N N . PRO A 1 274 ? 5.453 7.73 12.352 1 94.75 274 PRO A N 1
ATOM 2121 C CA . PRO A 1 274 ? 6.246 6.512 12.531 1 94.75 274 PRO A CA 1
ATOM 2122 C C . PRO A 1 274 ? 7.133 6.562 13.773 1 94.75 274 PRO A C 1
ATOM 2124 O O . PRO A 1 274 ? 7.367 5.531 14.406 1 94.75 274 PRO A O 1
ATOM 2127 N N . ASN A 1 275 ? 7.547 7.766 14.141 1 91.62 275 ASN A N 1
ATOM 2128 C CA . ASN A 1 275 ? 8.406 7.914 15.305 1 91.62 275 ASN A CA 1
ATOM 2129 C C . ASN A 1 275 ? 7.656 7.621 16.609 1 91.62 275 ASN A C 1
ATOM 2131 O O . ASN A 1 275 ? 8.242 7.133 17.562 1 91.62 275 ASN A O 1
ATOM 2135 N N . ILE A 1 276 ? 6.422 7.984 16.594 1 94.81 276 ILE A N 1
ATOM 2136 C CA . ILE A 1 276 ? 5.582 7.66 17.734 1 94.81 276 ILE A CA 1
ATOM 2137 C C . ILE A 1 276 ? 5.379 6.148 17.812 1 94.81 276 ILE A C 1
ATOM 2139 O O . ILE A 1 276 ? 5.516 5.551 18.891 1 94.81 276 ILE A O 1
ATOM 2143 N N . VAL A 1 277 ? 5.152 5.488 16.703 1 94.31 277 VAL A N 1
ATOM 2144 C CA . VAL A 1 277 ? 4.816 4.07 16.641 1 94.31 277 VAL A CA 1
ATOM 2145 C C . VAL A 1 277 ? 6.031 3.23 17.031 1 94.31 277 VAL A C 1
ATOM 2147 O O . VAL A 1 277 ? 5.906 2.254 17.781 1 94.31 277 VAL A O 1
ATOM 2150 N N . ARG A 1 278 ? 7.137 3.584 16.578 1 88.5 278 ARG A N 1
ATOM 2151 C CA . ARG A 1 278 ? 8.352 2.816 16.844 1 88.5 278 ARG A CA 1
ATOM 2152 C C . ARG A 1 278 ? 8.906 3.125 18.234 1 88.5 278 ARG A C 1
ATOM 2154 O O . ARG A 1 278 ? 9.703 2.355 18.766 1 88.5 278 ARG A O 1
ATOM 2161 N N . GLY A 1 279 ? 8.453 4.184 18.844 1 80.44 279 GLY A N 1
ATOM 2162 C CA . GLY A 1 279 ? 8.953 4.602 20.141 1 80.44 279 GLY A CA 1
ATOM 2163 C C . GLY A 1 279 ? 10.359 5.172 20.078 1 80.44 279 GLY A C 1
ATOM 2164 O O . GLY A 1 279 ? 10.953 5.492 21.109 1 80.44 279 GLY A O 1
ATOM 2165 N N . LYS A 1 280 ? 10.938 5.09 18.953 1 67.62 280 LYS A N 1
ATOM 2166 C CA . LYS A 1 280 ? 12.32 5.551 18.828 1 67.62 280 LYS A CA 1
ATOM 2167 C C . LYS A 1 280 ? 12.391 6.891 18.109 1 67.62 280 LYS A C 1
ATOM 2169 O O . LYS A 1 280 ? 11.445 7.281 17.422 1 67.62 280 LYS A O 1
ATOM 2174 N N . SER A 1 281 ? 13.281 7.824 18.75 1 57.62 281 SER A N 1
ATOM 2175 C CA . SER A 1 281 ? 13.633 9.023 18 1 57.62 281 SER A CA 1
ATOM 2176 C C . SER A 1 281 ? 14.555 8.688 16.828 1 57.62 281 SER A C 1
ATOM 2178 O O . SER A 1 281 ? 15.438 7.832 16.969 1 57.62 281 SER A O 1
ATOM 2180 N N . HIS A 1 282 ? 13.969 8.688 15.648 1 54.19 282 HIS A N 1
ATOM 2181 C CA . HIS A 1 282 ? 14.922 8.578 14.547 1 54.19 282 HIS A CA 1
ATOM 2182 C C . HIS A 1 282 ? 15.984 9.672 14.625 1 54.19 282 HIS A C 1
ATOM 2184 O O . HIS A 1 282 ? 15.75 10.727 15.219 1 54.19 282 HIS A O 1
ATOM 2190 N N . SER A 1 283 ? 17.266 9.453 13.984 1 50.69 283 SER A N 1
ATOM 2191 C CA . SER A 1 283 ? 18.469 10.195 13.586 1 50.69 283 SER A CA 1
ATOM 2192 C C . SER A 1 283 ? 18.953 11.094 14.711 1 50.69 283 SER A C 1
ATOM 2194 O O . SER A 1 283 ? 19.5 12.172 14.461 1 50.69 283 SER A O 1
ATOM 2196 N N . GLY A 1 284 ? 18.641 10.688 16.062 1 53.28 284 GLY A N 1
ATOM 2197 C CA . GLY A 1 284 ? 19.203 11.602 17.062 1 53.28 284 GLY A CA 1
ATOM 2198 C C . GLY A 1 284 ? 18.312 12.805 17.312 1 53.28 284 GLY A C 1
ATOM 2199 O O . GLY A 1 284 ? 18.672 13.695 18.094 1 53.28 284 GLY A O 1
ATOM 2200 N N . ASN A 1 285 ? 17.25 12.898 16.625 1 63.62 285 ASN A N 1
ATOM 2201 C CA . ASN A 1 285 ? 16.359 14.047 16.797 1 63.62 285 ASN A CA 1
ATOM 2202 C C . ASN A 1 285 ? 15.344 13.82 17.906 1 63.62 285 ASN A C 1
ATOM 2204 O O . ASN A 1 285 ? 15.281 12.727 18.484 1 63.62 285 ASN A O 1
ATOM 2208 N N . ILE A 1 286 ? 14.812 14.992 18.25 1 77.62 286 ILE A N 1
ATOM 2209 C CA . ILE A 1 286 ? 13.836 15 19.328 1 77.62 286 ILE A CA 1
ATOM 2210 C C . ILE A 1 286 ? 12.688 14.055 19 1 77.62 286 ILE A C 1
ATOM 2212 O O . ILE A 1 286 ? 12.273 13.953 17.844 1 77.62 286 ILE A O 1
ATOM 2216 N N . ALA A 1 287 ? 12.328 13.305 19.984 1 85.5 287 ALA A N 1
ATOM 2217 C CA . ALA A 1 287 ? 11.242 12.336 19.812 1 85.5 287 ALA A CA 1
ATOM 2218 C C . ALA A 1 287 ? 9.883 13.031 19.781 1 85.5 287 ALA A C 1
ATOM 2220 O O . ALA A 1 287 ? 9.625 13.93 20.594 1 85.5 287 ALA A O 1
ATOM 2221 N N . ALA A 1 288 ? 9.062 12.664 18.828 1 91 288 ALA A N 1
ATOM 2222 C CA . ALA A 1 288 ? 7.711 13.195 18.703 1 91 288 ALA A CA 1
ATOM 2223 C C . ALA A 1 288 ? 6.938 13.039 20 1 91 288 ALA A C 1
ATOM 2225 O O . ALA A 1 288 ? 6.188 13.93 20.406 1 91 288 ALA A O 1
ATOM 2226 N N . ARG A 1 289 ? 7.168 11.992 20.703 1 93.38 289 ARG A N 1
ATOM 2227 C CA . ARG A 1 289 ? 6.473 11.711 21.953 1 93.38 289 ARG A CA 1
ATOM 2228 C C . ARG A 1 289 ? 6.832 12.734 23.031 1 93.38 289 ARG A C 1
ATOM 2230 O O . ARG A 1 289 ? 5.98 13.133 23.828 1 93.38 289 ARG A O 1
ATOM 2237 N N . ASP A 1 290 ? 8.07 13.148 23.031 1 93.81 290 ASP A N 1
ATOM 2238 C CA . ASP A 1 290 ? 8.5 14.148 24 1 93.81 290 ASP A CA 1
ATOM 2239 C C . ASP A 1 290 ? 7.832 15.5 23.734 1 93.81 290 ASP A C 1
ATOM 2241 O O . ASP A 1 290 ? 7.445 16.203 24.656 1 93.81 290 ASP A O 1
ATOM 2245 N N . LEU A 1 291 ? 7.754 15.844 22.5 1 95.75 291 LEU A N 1
ATOM 2246 C CA . LEU A 1 291 ? 7.07 17.078 22.141 1 95.75 291 LEU A CA 1
ATOM 2247 C C . LEU A 1 291 ? 5.594 17.016 22.516 1 95.75 291 LEU A C 1
ATOM 2249 O O . LEU A 1 291 ? 5.02 18 22.969 1 95.75 291 LEU A O 1
ATOM 2253 N N . ALA A 1 292 ? 5.016 15.844 22.359 1 96.25 292 ALA A N 1
ATOM 2254 C CA . ALA A 1 292 ? 3.623 15.641 22.75 1 96.25 292 ALA A CA 1
ATOM 2255 C C . ALA A 1 292 ? 3.447 15.836 24.25 1 96.25 292 ALA A C 1
ATOM 2257 O O . ALA A 1 292 ? 2.529 16.531 24.688 1 96.25 292 ALA A O 1
ATOM 2258 N N . LYS A 1 293 ? 4.34 15.297 25.031 1 95.62 293 LYS A N 1
ATOM 2259 C CA . LYS A 1 293 ? 4.293 15.398 26.484 1 95.62 293 LYS A CA 1
ATOM 2260 C C . LYS A 1 293 ? 4.414 16.859 26.938 1 95.62 293 LYS A C 1
ATOM 2262 O O . LYS A 1 293 ? 3.83 17.25 27.938 1 95.62 293 LYS A O 1
ATOM 2267 N N . ARG A 1 294 ? 5.125 17.578 26.125 1 95.62 294 ARG A N 1
ATOM 2268 C CA . ARG A 1 294 ? 5.379 18.969 26.469 1 95.62 294 ARG A CA 1
ATOM 2269 C C . ARG A 1 294 ? 4.262 19.875 25.953 1 95.62 294 ARG A C 1
ATOM 2271 O O . ARG A 1 294 ? 4.27 21.094 26.203 1 95.62 294 ARG A O 1
ATOM 2278 N N . GLY A 1 295 ? 3.404 19.328 25.219 1 96.75 295 GLY A N 1
ATOM 2279 C CA . GLY A 1 295 ? 2.275 20.094 24.703 1 96.75 295 GLY A CA 1
ATOM 2280 C C . GLY A 1 295 ? 2.627 20.953 23.516 1 96.75 295 GLY A C 1
ATOM 2281 O O . GLY A 1 295 ? 1.95 21.938 23.234 1 96.75 295 GLY A O 1
ATOM 2282 N N . VAL A 1 296 ? 3.717 20.578 22.797 1 97.38 296 VAL A N 1
ATOM 2283 C CA . VAL A 1 296 ? 4.211 21.406 21.719 1 97.38 296 VAL A CA 1
ATOM 2284 C C . VAL A 1 296 ? 3.957 20.719 20.375 1 97.38 296 VAL A C 1
ATOM 2286 O O . VAL A 1 296 ? 4.059 21.344 19.312 1 97.38 296 VAL A O 1
ATOM 2289 N N . LEU A 1 297 ? 3.537 19.469 20.344 1 98.06 297 LEU A N 1
ATOM 2290 C CA . LEU A 1 297 ? 3.213 18.734 19.125 1 98.06 297 LEU A CA 1
ATOM 2291 C C . LEU A 1 297 ? 1.791 19.047 18.672 1 98.06 297 LEU A C 1
ATOM 2293 O O . LEU A 1 297 ? 0.838 18.875 19.438 1 98.06 297 LEU A O 1
ATOM 2297 N N . ASP A 1 298 ? 1.634 19.484 17.391 1 98.69 298 ASP A N 1
ATOM 2298 C CA . ASP A 1 298 ? 0.316 19.906 16.922 1 98.69 298 ASP A CA 1
ATOM 2299 C C . ASP A 1 298 ? -0.22 18.953 15.859 1 98.69 298 ASP A C 1
ATOM 2301 O O . ASP A 1 298 ? -1.425 18.688 15.797 1 98.69 298 ASP A O 1
ATOM 2305 N N . VAL A 1 299 ? 0.661 18.516 15 1 98.81 299 VAL A N 1
ATOM 2306 C CA . VAL A 1 299 ? 0.252 17.734 13.828 1 98.81 299 VAL A CA 1
ATOM 2307 C C . VAL A 1 299 ? 1.147 16.5 13.688 1 98.81 299 VAL A C 1
ATOM 2309 O O . VAL A 1 299 ? 2.354 16.578 13.93 1 98.81 299 VAL A O 1
ATOM 2312 N N . LEU A 1 300 ? 0.559 15.398 13.344 1 98.5 300 LEU A N 1
ATOM 2313 C CA . LEU A 1 300 ? 1.29 14.203 12.945 1 98.5 300 LEU A CA 1
ATOM 2314 C C . LEU A 1 300 ? 1.125 13.938 11.453 1 98.5 300 LEU A C 1
ATOM 2316 O O . LEU A 1 300 ? 0.054 14.18 10.891 1 98.5 300 LEU A O 1
ATOM 2320 N N . SER A 1 301 ? 2.139 13.484 10.828 1 98.12 301 SER A N 1
ATOM 2321 C CA . SER A 1 301 ? 2.076 13.039 9.438 1 98.12 301 SER A CA 1
ATOM 2322 C C . SER A 1 301 ? 2.576 11.609 9.297 1 98.12 301 SER A C 1
ATOM 2324 O O . SER A 1 301 ? 3.359 11.133 10.125 1 98.12 301 SER A O 1
ATOM 2326 N N . SER A 1 302 ? 2.137 10.922 8.234 1 96.69 302 SER A N 1
ATOM 2327 C CA . SER A 1 302 ? 2.475 9.523 8.023 1 96.69 302 SER A CA 1
ATOM 2328 C C . SER A 1 302 ? 3.906 9.367 7.516 1 96.69 302 SER A C 1
ATOM 2330 O O . SER A 1 302 ? 4.492 8.289 7.617 1 96.69 302 SER A O 1
ATOM 2332 N N . ASP A 1 303 ? 4.469 10.438 6.934 1 92.94 303 ASP A N 1
ATOM 2333 C CA . ASP A 1 303 ? 5.816 10.398 6.379 1 92.94 303 ASP A CA 1
ATOM 2334 C C . ASP A 1 303 ? 5.988 9.219 5.426 1 92.94 303 ASP A C 1
ATOM 2336 O O . ASP A 1 303 ? 5.461 9.234 4.312 1 92.94 303 ASP A O 1
ATOM 2340 N N . TYR A 1 304 ? 6.613 8.086 5.852 1 90.31 304 TYR A N 1
ATOM 2341 C CA . TYR A 1 304 ? 6.91 6.996 4.926 1 90.31 304 TYR A CA 1
ATOM 2342 C C . TYR A 1 304 ? 6.066 5.766 5.246 1 90.31 304 TYR A C 1
ATOM 2344 O O . TYR A 1 304 ? 6.195 4.73 4.586 1 90.31 304 TYR A O 1
ATOM 2352 N N . VAL A 1 305 ? 5.113 5.816 6.234 1 94.75 305 VAL A N 1
ATOM 2353 C CA . VAL A 1 305 ? 4.25 4.699 6.605 1 94.75 305 VAL A CA 1
ATOM 2354 C C . VAL A 1 305 ? 2.811 5.188 6.75 1 94.75 305 VAL A C 1
ATOM 2356 O O . VAL A 1 305 ? 2.379 5.547 7.848 1 94.75 305 VAL A O 1
ATOM 2359 N N . PRO A 1 306 ? 1.994 5.09 5.75 1 96.69 306 PRO A N 1
ATOM 2360 C CA . PRO A 1 306 ? 0.636 5.637 5.785 1 96.69 306 PRO A CA 1
ATOM 2361 C C . PRO A 1 306 ? -0.17 5.141 6.98 1 96.69 306 PRO A C 1
ATOM 2363 O O . PRO A 1 306 ? -0.833 5.93 7.656 1 96.69 306 PRO A O 1
ATOM 2366 N N . PHE A 1 307 ? -0.031 3.881 7.434 1 97.62 307 PHE A N 1
ATOM 2367 C CA . PHE A 1 307 ? -0.828 3.291 8.5 1 97.62 307 PHE A CA 1
ATOM 2368 C C . PHE A 1 307 ? -0.455 3.893 9.852 1 97.62 307 PHE A C 1
ATOM 2370 O O . PHE A 1 307 ? -1.245 3.85 10.797 1 97.62 307 PHE A O 1
ATOM 2377 N N . SER A 1 308 ? 0.741 4.441 9.938 1 97.25 308 SER A N 1
ATOM 2378 C CA . SER A 1 308 ? 1.17 5.012 11.211 1 97.25 308 SER A CA 1
ATOM 2379 C C . SER A 1 308 ? 0.29 6.191 11.609 1 97.25 308 SER A C 1
ATOM 2381 O O . SER A 1 308 ? 0.179 6.512 12.797 1 97.25 308 SER A O 1
ATOM 2383 N N . LEU A 1 309 ? -0.399 6.801 10.625 1 98.56 309 LEU A N 1
ATOM 2384 C CA . LEU A 1 309 ? -1.169 8.008 10.906 1 98.56 309 LEU A CA 1
ATOM 2385 C C . LEU A 1 309 ? -2.393 7.684 11.758 1 98.56 309 LEU A C 1
ATOM 2387 O O . LEU A 1 309 ? -2.809 8.5 12.586 1 98.56 309 LEU A O 1
ATOM 2391 N N . ILE A 1 310 ? -3.01 6.512 11.562 1 98.69 310 ILE A N 1
ATOM 2392 C CA . ILE A 1 310 ? -4.176 6.125 12.344 1 98.69 310 ILE A CA 1
ATOM 2393 C C . ILE A 1 310 ? -3.725 5.492 13.664 1 98.69 310 ILE A C 1
ATOM 2395 O O . ILE A 1 310 ? -4.461 5.512 14.648 1 98.69 310 ILE A O 1
ATOM 2399 N N . HIS A 1 311 ? -2.545 4.957 13.734 1 98.44 311 HIS A N 1
ATOM 2400 C CA . HIS A 1 311 ? -2.062 4.207 14.891 1 98.44 311 HIS A CA 1
ATOM 2401 C C . HIS A 1 311 ? -1.501 5.137 15.961 1 98.44 311 HIS A C 1
ATOM 2403 O O . HIS A 1 311 ? -1.779 4.965 17.141 1 98.44 311 HIS A O 1
ATOM 2409 N N . ALA A 1 312 ? -0.749 6.141 15.539 1 98.19 312 ALA A N 1
ATOM 2410 C CA . ALA A 1 312 ? 0.036 6.992 16.438 1 98.19 312 ALA A CA 1
ATOM 2411 C C . ALA A 1 312 ? -0.86 7.707 17.438 1 98.19 312 ALA A C 1
ATOM 2413 O O . ALA A 1 312 ? -0.544 7.77 18.625 1 98.19 312 ALA A O 1
ATOM 2414 N N . PRO A 1 313 ? -2 8.266 17.016 1 98.44 313 PRO A N 1
ATOM 2415 C CA . PRO A 1 313 ? -2.832 8.961 18 1 98.44 313 PRO A CA 1
ATOM 2416 C C . PRO A 1 313 ? -3.285 8.047 19.141 1 98.44 313 PRO A C 1
ATOM 2418 O O . PRO A 1 313 ? -3.373 8.477 20.281 1 98.44 313 PRO A O 1
ATOM 2421 N N . PHE A 1 314 ? -3.58 6.773 18.844 1 98.44 314 PHE A N 1
ATOM 2422 C CA . PHE A 1 314 ? -3.998 5.844 19.875 1 98.44 314 PHE A CA 1
ATOM 2423 C C . PHE A 1 314 ? -2.854 5.57 20.844 1 98.44 314 PHE A C 1
ATOM 2425 O O . PHE A 1 314 ? -3.07 5.449 22.062 1 98.44 314 PHE A O 1
ATOM 2432 N N . ILE A 1 315 ? -1.665 5.48 20.328 1 97.62 315 ILE A N 1
ATOM 2433 C CA . ILE A 1 315 ? -0.502 5.289 21.188 1 97.62 315 ILE A CA 1
ATOM 2434 C C . ILE A 1 315 ? -0.336 6.496 22.109 1 97.62 315 ILE A C 1
ATOM 2436 O O . ILE A 1 315 ? -0.127 6.34 23.328 1 97.62 315 ILE A O 1
ATOM 2440 N N . LEU A 1 316 ? -0.4 7.727 21.547 1 97.75 316 LEU A N 1
ATOM 2441 C CA . LEU A 1 316 ? -0.273 8.938 22.359 1 97.75 316 LEU A CA 1
ATOM 2442 C C . LEU A 1 316 ? -1.324 8.969 23.453 1 97.75 316 LEU A C 1
ATOM 2444 O O . LEU A 1 316 ? -1.01 9.266 24.609 1 97.75 316 LEU A O 1
ATOM 2448 N N . ALA A 1 317 ? -2.561 8.648 23.109 1 97.69 317 ALA A N 1
ATOM 2449 C CA . ALA A 1 317 ? -3.65 8.672 24.094 1 97.69 317 ALA A CA 1
ATOM 2450 C C . ALA A 1 317 ? -3.42 7.641 25.188 1 97.69 317 ALA A C 1
ATOM 2452 O O . ALA A 1 317 ? -3.799 7.863 26.344 1 97.69 317 ALA A O 1
ATOM 2453 N N . ASP A 1 318 ? -2.805 6.523 24.859 1 97.06 318 ASP A N 1
ATOM 2454 C CA . ASP A 1 318 ? -2.539 5.457 25.812 1 97.06 318 ASP A CA 1
ATOM 2455 C C . ASP A 1 318 ? -1.359 5.816 26.719 1 97.06 318 ASP A C 1
ATOM 2457 O O . ASP A 1 318 ? -1.339 5.449 27.906 1 97.06 318 ASP A O 1
ATOM 2461 N N . GLU A 1 319 ? -0.401 6.551 26.172 1 95 319 GLU A N 1
ATOM 2462 C CA . GLU A 1 319 ? 0.893 6.594 26.844 1 95 319 GLU A CA 1
ATOM 2463 C C . GLU A 1 319 ? 1.161 7.977 27.438 1 95 319 GLU A C 1
ATOM 2465 O O . GLU A 1 319 ? 2.016 8.125 28.312 1 95 319 GLU A O 1
ATOM 2470 N N . VAL A 1 320 ? 0.554 8.992 26.859 1 95.94 320 VAL A N 1
ATOM 2471 C CA . VAL A 1 320 ? 0.754 10.352 27.359 1 95.94 320 VAL A CA 1
ATOM 2472 C C . VAL A 1 320 ? -0.456 10.773 28.188 1 95.94 320 VAL A C 1
ATOM 2474 O O . VAL A 1 320 ? -1.511 11.102 27.641 1 95.94 320 VAL A O 1
ATOM 2477 N N . GLU A 1 321 ? -0.32 10.859 29.422 1 95.88 321 GLU A N 1
ATOM 2478 C CA . GLU A 1 321 ? -1.409 11.07 30.375 1 95.88 321 GLU A CA 1
ATOM 2479 C C . GLU A 1 321 ? -2.162 12.359 30.078 1 95.88 321 GLU A C 1
ATOM 2481 O O . GLU A 1 321 ? -3.379 12.438 30.266 1 95.88 321 GLU A O 1
ATOM 2486 N N . SER A 1 322 ? -1.476 13.328 29.594 1 96.06 322 SER A N 1
ATOM 2487 C CA . SER A 1 322 ? -2.062 14.656 29.406 1 96.06 322 SER A CA 1
ATOM 2488 C C . SER A 1 322 ? -2.836 14.742 28.094 1 96.06 322 SER A C 1
ATOM 2490 O O . SER A 1 322 ? -3.469 15.758 27.812 1 96.06 322 SER A O 1
ATOM 2492 N N . ILE A 1 323 ? -2.848 13.711 27.344 1 97.69 323 ILE A N 1
ATOM 2493 C CA . ILE A 1 323 ? -3.48 13.742 26.031 1 97.69 323 ILE A CA 1
ATOM 2494 C C . ILE A 1 323 ? -4.594 12.695 25.969 1 97.69 323 ILE A C 1
ATOM 2496 O O . ILE A 1 323 ? -4.328 11.492 26.031 1 97.69 323 ILE A O 1
ATOM 2500 N N . GLY A 1 324 ? -5.816 13.188 25.906 1 98 324 GLY A N 1
ATOM 2501 C CA . GLY A 1 324 ? -6.91 12.266 25.641 1 98 324 GLY A CA 1
ATOM 2502 C C . GLY A 1 324 ? -7.035 11.883 24.172 1 98 324 GLY A C 1
ATOM 2503 O O . GLY A 1 324 ? -6.379 12.477 23.312 1 98 324 GLY A O 1
ATOM 2504 N N . LEU A 1 325 ? -7.887 10.898 23.906 1 98.31 325 LEU A N 1
ATOM 2505 C CA . LEU A 1 325 ? -8.023 10.398 22.547 1 98.31 325 LEU A CA 1
ATOM 2506 C C . LEU A 1 325 ? -8.531 11.5 21.609 1 98.31 325 LEU A C 1
ATOM 2508 O O . LEU A 1 325 ? -8.016 11.672 20.5 1 98.31 325 LEU A O 1
ATOM 2512 N N . PRO A 1 326 ? -9.547 12.305 22.016 1 98.81 326 PRO A N 1
ATOM 2513 C CA . PRO A 1 326 ? -10 13.383 21.125 1 98.81 326 PRO A CA 1
ATOM 2514 C C . PRO A 1 326 ? -8.875 14.336 20.734 1 98.81 326 PRO A C 1
ATOM 2516 O O . PRO A 1 326 ? -8.75 14.703 19.562 1 98.81 326 PRO A O 1
ATOM 2519 N N . GLU A 1 327 ? -8.031 14.688 21.703 1 98.44 327 GLU A N 1
ATOM 2520 C CA . GLU A 1 327 ? -6.906 15.57 21.438 1 98.44 327 GLU A CA 1
ATOM 2521 C C . GLU A 1 327 ? -5.906 14.914 20.484 1 98.44 327 GLU A C 1
ATOM 2523 O O . GLU A 1 327 ? -5.387 15.57 19.578 1 98.44 327 GLU A O 1
ATOM 2528 N N . ALA A 1 328 ? -5.617 13.656 20.703 1 98.69 328 ALA A N 1
ATOM 2529 C CA . ALA A 1 328 ? -4.68 12.922 19.844 1 98.69 328 ALA A CA 1
ATOM 2530 C C . ALA A 1 328 ? -5.203 12.82 18.422 1 98.69 328 ALA A C 1
ATOM 2532 O O . ALA A 1 328 ? -4.453 13.023 17.469 1 98.69 328 ALA A O 1
ATOM 2533 N N . ILE A 1 329 ? -6.488 12.523 18.281 1 98.88 329 ILE A N 1
ATOM 2534 C CA . ILE A 1 329 ? -7.102 12.383 16.953 1 98.88 329 ILE A CA 1
ATOM 2535 C C . ILE A 1 329 ? -7.086 13.734 16.234 1 98.88 329 ILE A C 1
ATOM 2537 O O . ILE A 1 329 ? -6.891 13.789 15.023 1 98.88 329 ILE A O 1
ATOM 2541 N N . ALA A 1 330 ? -7.242 14.805 16.969 1 98.81 330 ALA A N 1
ATOM 2542 C CA . ALA A 1 330 ? -7.215 16.141 16.375 1 98.81 330 ALA A CA 1
ATOM 2543 C C . ALA A 1 330 ? -5.867 16.422 15.727 1 98.81 330 ALA A C 1
ATOM 2545 O O . ALA A 1 330 ? -5.785 17.188 14.766 1 98.81 330 ALA A O 1
ATOM 2546 N N . MET A 1 331 ? -4.781 15.781 16.125 1 98.81 331 MET A N 1
ATOM 2547 C CA . MET A 1 331 ? -3.443 15.992 15.586 1 98.81 331 MET A CA 1
ATOM 2548 C C . MET A 1 331 ? -3.344 15.453 14.164 1 98.81 331 MET A C 1
ATOM 2550 O O . MET A 1 331 ? -2.396 15.773 13.445 1 98.81 331 MET A O 1
ATOM 2554 N N . VAL A 1 332 ? -4.352 14.609 13.766 1 98.94 332 VAL A N 1
ATOM 2555 C CA . VAL A 1 332 ? -4.293 14.023 12.438 1 98.94 332 VAL A CA 1
ATOM 2556 C C . VAL A 1 332 ? -5.574 14.344 11.672 1 98.94 332 VAL A C 1
ATOM 2558 O O . VAL A 1 332 ? -5.836 13.766 10.609 1 98.94 332 VAL A O 1
ATOM 2561 N N . THR A 1 333 ? -6.461 15.219 12.156 1 98.88 333 THR A N 1
ATOM 2562 C CA . THR A 1 333 ? -7.73 15.516 11.508 1 98.88 333 THR A CA 1
ATOM 2563 C C . THR A 1 333 ? -8 17.016 11.523 1 98.88 333 THR A C 1
ATOM 2565 O O . THR A 1 333 ? -7.555 17.75 10.633 1 98.88 333 THR A O 1
ATOM 2568 N N . ALA A 1 334 ? -8.414 17.531 12.688 1 98.88 334 ALA A N 1
ATOM 2569 C CA . ALA A 1 334 ? -8.875 18.922 12.781 1 98.88 334 ALA A CA 1
ATOM 2570 C C . ALA A 1 334 ? -7.703 19.891 12.648 1 98.88 334 ALA A C 1
ATOM 2572 O O . ALA A 1 334 ? -7.789 20.875 11.914 1 98.88 334 ALA A O 1
ATOM 2573 N N . THR A 1 335 ? -6.621 19.641 13.344 1 98.81 335 THR A N 1
ATOM 2574 C CA . THR A 1 335 ? -5.516 20.594 13.398 1 98.81 335 THR A CA 1
ATOM 2575 C C . THR A 1 335 ? -4.84 20.703 12.031 1 98.81 335 THR A C 1
ATOM 2577 O O . THR A 1 335 ? -4.648 21.797 11.523 1 98.81 335 THR A O 1
ATOM 2580 N N . PRO A 1 336 ? -4.48 19.531 11.406 1 98.88 336 PRO A N 1
ATOM 2581 C CA . PRO A 1 336 ? -3.922 19.703 10.062 1 98.88 336 PRO A CA 1
ATOM 2582 C C . PRO A 1 336 ? -4.906 20.359 9.094 1 98.88 336 PRO A C 1
ATOM 2584 O O . PRO A 1 336 ? -4.5 21.156 8.242 1 98.88 336 PRO A O 1
ATOM 2587 N N . ALA A 1 337 ? -6.211 20.047 9.133 1 98.88 337 ALA A N 1
ATOM 2588 C CA . ALA A 1 337 ? -7.195 20.688 8.273 1 98.88 337 ALA A CA 1
ATOM 2589 C C . ALA A 1 337 ? -7.172 22.203 8.461 1 98.88 337 ALA A C 1
ATOM 2591 O O . ALA A 1 337 ? -7.066 22.953 7.484 1 98.88 337 ALA A O 1
ATOM 2592 N N . ARG A 1 338 ? -7.125 22.656 9.703 1 98.25 338 ARG A N 1
ATOM 2593 C CA . ARG A 1 338 ? -7.098 24.078 10.016 1 98.25 338 ARG A CA 1
ATOM 2594 C C . ARG A 1 338 ? -5.797 24.719 9.547 1 98.25 338 ARG A C 1
ATOM 2596 O O . ARG A 1 338 ? -5.793 25.844 9.039 1 98.25 338 ARG A O 1
ATOM 2603 N N . THR A 1 339 ? -4.73 24 9.711 1 98.31 339 THR A N 1
ATOM 2604 C CA . THR A 1 339 ? -3.402 24.5 9.383 1 98.31 339 THR A CA 1
ATOM 2605 C C . THR A 1 339 ? -3.314 24.875 7.902 1 98.31 339 THR A C 1
ATOM 2607 O O . THR A 1 339 ? -2.668 25.859 7.535 1 98.31 339 THR A O 1
ATOM 2610 N N . VAL A 1 340 ? -4.062 24.125 7.074 1 98.31 340 VAL A N 1
ATOM 2611 C CA . VAL A 1 340 ? -3.934 24.344 5.637 1 98.31 340 VAL A CA 1
ATOM 2612 C C . VAL A 1 340 ? -5.211 24.984 5.098 1 98.31 340 VAL A C 1
ATOM 2614 O O . VAL A 1 340 ? -5.445 25 3.889 1 98.31 340 VAL A O 1
ATOM 2617 N N . GLY A 1 341 ? -6.078 25.406 5.898 1 97.69 341 GLY A N 1
ATOM 2618 C CA . GLY A 1 341 ? -7.227 26.219 5.527 1 97.69 341 GLY A CA 1
ATOM 2619 C C . GLY A 1 341 ? -8.383 25.391 4.98 1 97.69 341 GLY A C 1
ATOM 2620 O O . GLY A 1 341 ? -9.164 25.875 4.164 1 97.69 341 GLY A O 1
ATOM 2621 N N . LEU A 1 342 ? -8.469 24.156 5.309 1 98.31 342 LEU A N 1
ATOM 2622 C CA . LEU A 1 342 ? -9.617 23.328 4.953 1 98.31 342 LEU A CA 1
ATOM 2623 C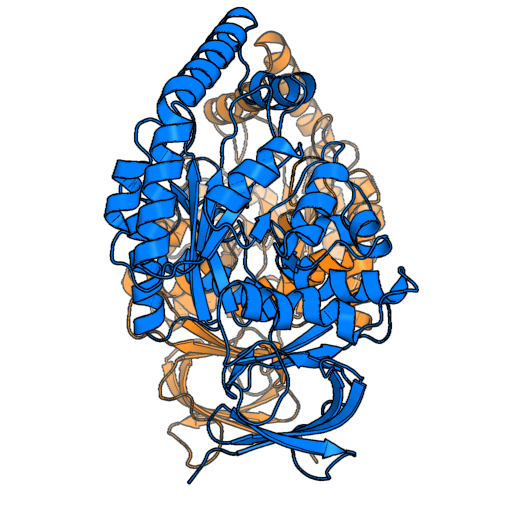 C . LEU A 1 342 ? -10.695 23.406 6.031 1 98.31 342 LEU A C 1
ATOM 2625 O O . LEU A 1 342 ? -10.602 22.75 7.062 1 98.31 342 LEU A O 1
ATOM 2629 N N . GLU A 1 343 ? -11.773 24.094 5.797 1 97.56 343 GLU A N 1
ATOM 2630 C CA . GLU A 1 343 ? -12.75 24.422 6.832 1 97.56 343 GLU A CA 1
ATOM 2631 C C . GLU A 1 343 ? -13.93 23.453 6.801 1 97.56 343 GLU A C 1
ATOM 2633 O O . GLU A 1 343 ? -14.734 23.422 7.734 1 97.56 343 GLU A O 1
ATOM 2638 N N . ASP A 1 344 ? -14.023 22.703 5.805 1 98.69 344 ASP A N 1
ATOM 2639 C CA . ASP A 1 344 ? -15.219 21.891 5.59 1 98.69 344 ASP A CA 1
ATOM 2640 C C . ASP A 1 344 ? -14.992 20.453 6.051 1 98.69 344 ASP A C 1
ATOM 2642 O O . ASP A 1 344 ? -15.82 19.578 5.789 1 98.69 344 ASP A O 1
ATOM 2646 N N . ARG A 1 345 ? -13.906 20.188 6.715 1 98.75 345 ARG A N 1
ATOM 2647 C CA . ARG A 1 345 ? -13.586 18.812 7.086 1 98.75 345 ARG A CA 1
ATOM 2648 C C . ARG A 1 345 ? -12.672 18.766 8.305 1 98.75 345 ARG A C 1
ATOM 2650 O O . ARG A 1 345 ? -12.32 19.812 8.859 1 98.75 345 ARG A O 1
ATOM 2657 N N . GLY A 1 346 ? -12.344 17.578 8.781 1 98.69 346 GLY A N 1
ATOM 2658 C CA . GLY A 1 346 ? -11.398 17.375 9.867 1 98.69 346 GLY A CA 1
ATOM 2659 C C . GLY A 1 346 ? -12.062 17.188 11.211 1 98.69 346 GLY A C 1
ATOM 2660 O O . GLY A 1 346 ? -11.391 16.922 12.211 1 98.69 346 GLY A O 1
ATOM 2661 N N . ARG A 1 347 ? -13.398 17.344 11.281 1 98.69 347 ARG A N 1
ATOM 2662 C CA . ARG A 1 347 ? -14.188 17.156 12.492 1 98.69 347 ARG A CA 1
ATOM 2663 C C . ARG A 1 347 ? -15.531 16.516 12.188 1 98.69 347 ARG A C 1
ATOM 2665 O O . ARG A 1 347 ? -16.047 16.656 11.078 1 98.69 347 ARG A O 1
ATOM 2672 N N . ILE A 1 348 ? -16 15.758 13.211 1 98.88 348 ILE A N 1
ATOM 2673 C CA . ILE A 1 348 ? -17.406 15.352 13.148 1 98.88 348 ILE A CA 1
ATOM 2674 C C . ILE A 1 348 ? -18.297 16.469 13.695 1 98.88 348 ILE A C 1
ATOM 2676 O O . ILE A 1 348 ? -18.422 16.625 14.914 1 98.88 348 ILE A O 1
ATOM 2680 N N . ALA A 1 349 ? -18.859 17.203 12.82 1 98.81 349 ALA A N 1
ATOM 2681 C CA . ALA A 1 349 ? -19.719 18.328 13.172 1 98.81 349 ALA A CA 1
ATOM 2682 C C . ALA A 1 349 ? -20.766 18.578 12.086 1 98.81 349 ALA A C 1
ATOM 2684 O O . ALA A 1 349 ? -20.484 18.406 10.898 1 98.81 349 ALA A O 1
ATOM 2685 N N . VAL A 1 350 ? -21.922 19.031 12.523 1 98.69 350 VAL A N 1
ATOM 2686 C CA . VAL A 1 350 ? -23.016 19.281 11.602 1 98.69 350 VAL A CA 1
ATOM 2687 C C . VAL A 1 350 ? -22.594 20.297 10.547 1 98.69 350 VAL A C 1
ATOM 2689 O O . VAL A 1 350 ? -21.984 21.312 10.875 1 98.69 350 VAL A O 1
ATOM 2692 N N . GLY A 1 351 ? -22.859 19.984 9.328 1 98.56 351 GLY A N 1
ATOM 2693 C CA . GLY A 1 351 ? -22.562 20.875 8.227 1 98.56 351 GLY A CA 1
ATOM 2694 C C . GLY A 1 351 ? -21.281 20.547 7.508 1 98.56 351 GLY A C 1
ATOM 2695 O O . GLY A 1 351 ? -21.062 20.953 6.367 1 98.56 351 GLY A O 1
ATOM 2696 N N . LEU A 1 352 ? -20.391 19.828 8.086 1 98.81 352 LEU A N 1
ATOM 2697 C CA . LEU A 1 352 ? -19.094 19.484 7.492 1 98.81 352 LEU A CA 1
ATOM 2698 C C . LEU A 1 352 ? -19.219 18.25 6.605 1 98.81 352 LEU A C 1
ATOM 2700 O O . LEU A 1 352 ? -20.219 17.531 6.668 1 98.81 352 LEU A O 1
ATOM 2704 N N . ARG A 1 353 ? -18.219 18.047 5.711 1 98.62 353 ARG A N 1
ATOM 2705 C CA . ARG A 1 353 ? -18.125 16.844 4.887 1 98.62 353 ARG A CA 1
ATOM 2706 C C . ARG A 1 353 ? -18.219 15.586 5.742 1 98.62 353 ARG A C 1
ATOM 2708 O O . ARG A 1 353 ? -17.625 15.523 6.82 1 98.62 353 ARG A O 1
ATOM 2715 N N . ALA A 1 354 ? -18.969 14.633 5.25 1 98.81 354 ALA A N 1
ATOM 2716 C CA . ALA A 1 354 ? -19.047 13.352 5.938 1 98.81 354 ALA A CA 1
ATOM 2717 C C . ALA A 1 354 ? -17.859 12.461 5.574 1 98.81 354 ALA A C 1
ATOM 2719 O O . ALA A 1 354 ? -18.031 11.375 5.02 1 98.81 354 ALA A O 1
ATOM 2720 N N . ASP A 1 355 ? -16.656 12.922 5.789 1 98.94 355 ASP A N 1
ATOM 2721 C CA . ASP A 1 355 ? -15.445 12.117 5.766 1 98.94 355 ASP A CA 1
ATOM 2722 C C . ASP A 1 355 ? -15.242 11.383 7.09 1 98.94 355 ASP A C 1
ATOM 2724 O O . ASP A 1 355 ? -15 12.016 8.125 1 98.94 355 ASP A O 1
ATOM 2728 N N . ILE A 1 356 ? -15.367 10.062 7.027 1 98.88 356 ILE A N 1
ATOM 2729 C CA . ILE A 1 356 ? -15.477 9.297 8.266 1 98.88 356 ILE A CA 1
ATOM 2730 C C . ILE A 1 356 ? -14.656 8.016 8.156 1 98.88 356 ILE A C 1
ATOM 2732 O O . ILE A 1 356 ? -14.625 7.379 7.098 1 98.88 356 ILE A O 1
ATOM 2736 N N . ALA A 1 357 ? -13.961 7.645 9.203 1 98.88 357 ALA A N 1
ATOM 2737 C CA . ALA A 1 357 ? -13.305 6.344 9.312 1 98.88 357 ALA A CA 1
ATOM 2738 C C . ALA A 1 357 ? -13.891 5.535 10.469 1 98.88 357 ALA A C 1
ATOM 2740 O O . ALA A 1 357 ? -14 6.035 11.594 1 98.88 357 ALA A O 1
ATOM 2741 N N . ARG A 1 358 ? -14.352 4.344 10.258 1 98.88 358 ARG A N 1
ATOM 2742 C CA . ARG A 1 358 ? -14.719 3.377 11.289 1 98.88 358 ARG A CA 1
ATOM 2743 C C . ARG A 1 358 ? -13.5 2.588 11.758 1 98.88 358 ARG A C 1
ATOM 2745 O O . ARG A 1 358 ? -12.859 1.898 10.961 1 98.88 358 ARG A O 1
ATOM 2752 N N . VAL A 1 359 ? -13.18 2.67 13.016 1 98.88 359 VAL A N 1
ATOM 2753 C CA . VAL A 1 359 ? -11.969 2.053 13.539 1 98.88 359 VAL A CA 1
ATOM 2754 C C . VAL A 1 359 ? -12.312 1.159 14.727 1 98.88 359 VAL A C 1
ATOM 2756 O O . VAL A 1 359 ? -12.906 1.616 15.711 1 98.88 359 VAL A O 1
ATOM 2759 N N . ARG A 1 360 ? -11.977 -0.131 14.617 1 98.5 360 ARG A N 1
ATOM 2760 C CA . ARG A 1 360 ? -12.094 -1.075 15.719 1 98.5 360 ARG A CA 1
ATOM 2761 C C . ARG A 1 360 ? -10.797 -1.136 16.516 1 98.5 360 ARG A C 1
ATOM 2763 O O . ARG A 1 360 ? -9.711 -1.26 15.945 1 98.5 360 ARG A O 1
ATOM 2770 N N . ARG A 1 361 ? -10.914 -0.957 17.766 1 97 361 ARG A N 1
ATOM 2771 C CA . ARG A 1 361 ? -9.719 -1.07 18.609 1 97 361 ARG A CA 1
ATOM 2772 C C . ARG A 1 361 ? -10.086 -1.489 20.031 1 97 361 ARG A C 1
ATOM 2774 O O . ARG A 1 361 ? -10.227 -0.644 20.906 1 97 361 ARG A O 1
ATOM 2781 N N . PRO A 1 362 ? -10.086 -2.77 20.172 1 88.44 362 PRO A N 1
ATOM 2782 C CA . PRO A 1 362 ? -10.219 -3.164 21.578 1 88.44 362 PRO A CA 1
ATOM 2783 C C . PRO A 1 362 ? -8.961 -2.891 22.391 1 88.44 362 PRO A C 1
ATOM 2785 O O . PRO A 1 362 ? -9.039 -2.461 23.547 1 88.44 362 PRO A O 1
ATOM 2788 N N . GLU A 1 363 ? -7.77 -3.148 21.766 1 87.94 363 GLU A N 1
ATOM 2789 C CA . GLU A 1 363 ? -6.484 -2.85 22.391 1 87.94 363 GLU A CA 1
ATOM 2790 C C . GLU A 1 363 ? -5.375 -2.77 21.344 1 87.94 363 GLU A C 1
ATOM 2792 O O . GLU A 1 363 ? -5.48 -3.363 20.266 1 87.94 363 GLU A O 1
ATOM 2797 N N . GLY A 1 364 ? -4.426 -1.95 21.719 1 92.81 364 GLY A N 1
ATOM 2798 C CA . GLY A 1 364 ? -3.221 -1.957 20.906 1 92.81 364 GLY A CA 1
ATOM 2799 C C . GLY A 1 364 ? -3.42 -1.345 19.531 1 92.81 364 GLY A C 1
ATOM 2800 O O . GLY A 1 364 ? -3.904 -0.217 19.406 1 92.81 364 GLY A O 1
ATOM 2801 N N . ILE A 1 365 ? -3.078 -2.111 18.453 1 97.38 365 ILE A N 1
ATOM 2802 C CA . ILE A 1 365 ? -3.07 -1.645 17.062 1 97.38 365 ILE A CA 1
ATOM 2803 C C . ILE A 1 365 ? -4.504 -1.563 16.547 1 97.38 365 ILE A C 1
ATOM 2805 O O . ILE A 1 365 ? -5.254 -2.537 16.625 1 97.38 365 ILE A O 1
ATOM 2809 N N . PRO A 1 366 ? -4.914 -0.431 16 1 98.5 366 PRO A N 1
ATOM 2810 C CA . PRO A 1 366 ? -6.293 -0.29 15.523 1 98.5 366 PRO A CA 1
ATOM 2811 C C . PRO A 1 366 ? -6.527 -0.979 14.18 1 98.5 366 PRO A C 1
ATOM 2813 O O . PRO A 1 366 ? -5.57 -1.267 13.453 1 98.5 366 PRO A O 1
ATOM 2816 N N . VAL A 1 367 ? -7.77 -1.306 13.875 1 98.38 367 VAL A N 1
ATOM 2817 C CA . VAL A 1 367 ? -8.211 -1.875 12.602 1 98.38 367 VAL A CA 1
ATOM 2818 C C . VAL A 1 367 ? -9.164 -0.906 11.906 1 98.38 367 VAL A C 1
ATOM 2820 O O . VAL A 1 367 ? -10.258 -0.642 12.391 1 98.38 367 VAL A O 1
ATOM 2823 N N . VAL A 1 368 ? -8.734 -0.345 10.789 1 98.62 368 VAL A N 1
ATOM 2824 C CA . VAL A 1 368 ? -9.625 0.468 9.969 1 98.62 368 VAL A CA 1
ATOM 2825 C C . VAL A 1 368 ? -10.602 -0.434 9.211 1 98.62 368 VAL A C 1
ATOM 2827 O O . VAL A 1 368 ? -10.188 -1.203 8.344 1 98.62 368 VAL A O 1
ATOM 2830 N N . ARG A 1 369 ? -11.875 -0.326 9.492 1 97.94 369 ARG A N 1
ATOM 2831 C CA . ARG A 1 369 ? -12.867 -1.228 8.922 1 97.94 369 ARG A CA 1
ATOM 2832 C C . ARG A 1 369 ? -13.469 -0.642 7.645 1 97.94 369 ARG A C 1
ATOM 2834 O O . ARG A 1 369 ? -13.5 -1.303 6.605 1 97.94 369 ARG A O 1
ATOM 2841 N N . THR A 1 370 ? -13.984 0.59 7.738 1 98 370 THR A N 1
ATOM 2842 C CA . THR A 1 370 ? -14.609 1.263 6.609 1 98 370 THR A CA 1
ATOM 2843 C C . THR A 1 370 ? -14.25 2.746 6.594 1 98 370 THR A C 1
ATOM 2845 O O . THR A 1 370 ? -13.977 3.334 7.645 1 98 370 THR A O 1
ATOM 2848 N N . VAL A 1 371 ? -14.18 3.309 5.426 1 98.75 371 VAL A N 1
ATOM 2849 C CA . VAL A 1 371 ? -13.906 4.73 5.254 1 98.75 371 VAL A CA 1
ATOM 2850 C C . VAL A 1 371 ? -14.93 5.344 4.297 1 98.75 371 VAL A C 1
ATOM 2852 O O . VAL A 1 371 ? -15.258 4.75 3.27 1 98.75 371 VAL A O 1
ATOM 2855 N N . TRP A 1 372 ? -15.445 6.449 4.637 1 98.69 372 TRP A N 1
ATOM 2856 C CA . TRP A 1 372 ? -16.359 7.227 3.814 1 98.69 372 TRP A CA 1
ATOM 2857 C C . TRP A 1 372 ? -15.75 8.562 3.424 1 98.69 372 TRP A C 1
ATOM 2859 O O . TRP A 1 372 ? -15.086 9.211 4.238 1 98.69 372 TRP A O 1
ATOM 2869 N N . ARG A 1 373 ? -15.859 8.984 2.215 1 98.62 373 ARG A N 1
ATOM 2870 C CA . ARG A 1 373 ? -15.586 10.336 1.75 1 98.62 373 ARG A CA 1
ATOM 2871 C C . ARG A 1 373 ? -16.859 11.008 1.233 1 98.62 373 ARG A C 1
ATOM 2873 O O . ARG A 1 373 ? -17.469 10.523 0.277 1 98.62 373 ARG A O 1
ATOM 2880 N N . GLU A 1 374 ? -17.25 12.062 1.896 1 98.31 374 GLU A N 1
ATOM 2881 C CA . GLU A 1 374 ? -18.469 12.773 1.556 1 98.31 374 GLU A CA 1
ATOM 2882 C C . GLU A 1 374 ? -19.672 11.828 1.548 1 98.31 374 GLU A C 1
ATOM 2884 O O . GLU A 1 374 ? -20.484 11.867 0.625 1 98.31 374 GLU A O 1
ATOM 2889 N N . GLY A 1 375 ? -19.688 10.961 2.477 1 97.88 375 GLY A N 1
ATOM 2890 C CA . GLY A 1 375 ? -20.828 10.086 2.695 1 97.88 375 GLY A CA 1
ATOM 2891 C C . GLY A 1 375 ? -20.797 8.836 1.834 1 97.88 375 GLY A C 1
ATOM 2892 O O . GLY A 1 375 ? -21.641 7.953 1.986 1 97.88 375 GLY A O 1
ATOM 2893 N N . ARG A 1 376 ? -19.906 8.711 0.931 1 97.06 376 ARG A N 1
ATOM 2894 C CA . ARG A 1 376 ? -19.766 7.523 0.094 1 97.06 376 ARG A CA 1
ATOM 2895 C C . ARG A 1 376 ? -18.688 6.59 0.646 1 97.06 376 ARG A C 1
ATOM 2897 O O . ARG A 1 376 ? -17.562 7.023 0.92 1 97.06 376 ARG A O 1
ATOM 2904 N N . ARG A 1 377 ? -19.016 5.277 0.834 1 97.44 377 ARG A N 1
ATOM 2905 C CA . ARG A 1 377 ? -18.016 4.316 1.281 1 97.44 377 ARG A CA 1
ATOM 2906 C C . ARG A 1 377 ? -16.938 4.105 0.217 1 97.44 377 ARG A C 1
ATOM 2908 O O . ARG A 1 377 ? -17.25 3.715 -0.911 1 97.44 377 ARG A O 1
ATOM 2915 N N . VAL A 1 378 ? -15.703 4.383 0.542 1 97.88 378 VAL A N 1
ATOM 2916 C CA . VAL A 1 378 ? -14.625 4.348 -0.441 1 97.88 378 VAL A CA 1
ATOM 2917 C C . VAL A 1 378 ? -13.625 3.246 -0.079 1 97.88 378 VAL A C 1
ATOM 2919 O O . VAL A 1 378 ? -12.734 2.926 -0.865 1 97.88 378 VAL A O 1
ATOM 2922 N N . ALA A 1 379 ? -13.734 2.713 1.069 1 95.81 379 ALA A N 1
ATOM 2923 C CA . ALA A 1 379 ? -12.953 1.544 1.466 1 95.81 379 ALA A CA 1
ATOM 2924 C C . ALA A 1 379 ? -13.703 0.716 2.51 1 95.81 379 ALA A C 1
ATOM 2926 O O . ALA A 1 379 ? -14.586 1.227 3.201 1 95.81 379 ALA A O 1
ATOM 2927 N N . MET B 1 1 ? -32.312 -15.711 9.391 1 62.19 1 MET B N 1
ATOM 2928 C CA . MET B 1 1 ? -32.562 -15.594 7.953 1 62.19 1 MET B CA 1
ATOM 2929 C C . MET B 1 1 ? -31.25 -15.43 7.18 1 62.19 1 MET B C 1
ATOM 2931 O O . MET B 1 1 ? -30.297 -14.836 7.68 1 62.19 1 MET B O 1
ATOM 2935 N N . PRO B 1 2 ? -31.234 -16.125 6.066 1 69.56 2 PRO B N 1
ATOM 2936 C CA . PRO B 1 2 ? -29.969 -16 5.32 1 69.56 2 PRO B CA 1
ATOM 2937 C C . PRO B 1 2 ? -29.688 -14.562 4.895 1 69.56 2 PRO B C 1
ATOM 2939 O O . PRO B 1 2 ? -30.609 -13.789 4.672 1 69.56 2 PRO B O 1
ATOM 2942 N N . LYS B 1 3 ? -28.391 -14.219 4.938 1 85.56 3 LYS B N 1
ATOM 2943 C CA . LYS B 1 3 ? -27.969 -12.922 4.426 1 85.56 3 LYS B CA 1
ATOM 2944 C C . LYS B 1 3 ? -27.828 -12.945 2.906 1 85.56 3 LYS B C 1
ATOM 2946 O O . LYS B 1 3 ? -27.016 -13.703 2.367 1 85.56 3 LYS B O 1
ATOM 2951 N N . GLU B 1 4 ? -28.75 -12.352 2.242 1 94.06 4 GLU B N 1
ATOM 2952 C CA . GLU B 1 4 ? -28.734 -12.352 0.782 1 94.06 4 GLU B CA 1
ATOM 2953 C C . GLU B 1 4 ? -28.359 -10.984 0.233 1 94.06 4 GLU B C 1
ATOM 2955 O O . GLU B 1 4 ? -28.656 -9.961 0.86 1 94.06 4 GLU B O 1
ATOM 2960 N N . GLN B 1 5 ? -27.672 -11.047 -0.844 1 96.44 5 GLN B N 1
ATOM 2961 C CA . GLN B 1 5 ? -27.297 -9.844 -1.575 1 96.44 5 GLN B CA 1
ATOM 2962 C C . GLN B 1 5 ? -27.297 -10.086 -3.082 1 96.44 5 GLN B C 1
ATOM 2964 O O . GLN B 1 5 ? -26.875 -11.148 -3.543 1 96.44 5 GLN B O 1
ATOM 2969 N N . LEU B 1 6 ? -27.922 -9.172 -3.785 1 98.12 6 LEU B N 1
ATOM 2970 C CA . LEU B 1 6 ? -27.969 -9.266 -5.242 1 98.12 6 LEU B CA 1
ATOM 2971 C C . LEU B 1 6 ? -27.094 -8.195 -5.883 1 98.12 6 LEU B C 1
ATOM 2973 O O . LEU B 1 6 ? -27.234 -7.008 -5.586 1 98.12 6 LEU B O 1
ATOM 2977 N N . LEU B 1 7 ? -26.078 -8.547 -6.672 1 98.62 7 LEU B N 1
ATOM 2978 C CA . LEU B 1 7 ? -25.281 -7.672 -7.535 1 98.62 7 LEU B CA 1
ATOM 2979 C C . LEU B 1 7 ? -25.797 -7.715 -8.969 1 98.62 7 LEU B C 1
ATOM 2981 O O . LEU B 1 7 ? -25.906 -8.797 -9.555 1 98.62 7 LEU B O 1
ATOM 2985 N N . THR B 1 8 ? -26.125 -6.555 -9.539 1 98.69 8 THR B N 1
ATOM 2986 C CA . THR B 1 8 ? -26.844 -6.586 -10.805 1 98.69 8 THR B CA 1
ATOM 2987 C C . THR B 1 8 ? -26.266 -5.57 -11.781 1 98.69 8 THR B C 1
ATOM 2989 O O . THR B 1 8 ? -25.438 -4.738 -11.406 1 98.69 8 THR B O 1
ATOM 2992 N N . ASN B 1 9 ? -26.688 -5.773 -13.102 1 98.62 9 ASN B N 1
ATOM 2993 C CA . ASN B 1 9 ? -26.234 -4.891 -14.172 1 98.62 9 ASN B CA 1
ATOM 2994 C C . ASN B 1 9 ? -24.719 -4.898 -14.312 1 98.62 9 ASN B C 1
ATOM 2996 O O . ASN B 1 9 ? -24.094 -3.842 -14.359 1 98.62 9 ASN B O 1
ATOM 3000 N N . ALA B 1 10 ? -24.172 -6.113 -14.258 1 98.81 10 ALA B N 1
ATOM 3001 C CA . ALA B 1 10 ? -22.734 -6.301 -14.32 1 98.81 10 ALA B CA 1
ATOM 3002 C C . ALA B 1 10 ? -22.328 -7.043 -15.602 1 98.81 10 ALA B C 1
ATOM 3004 O O . ALA B 1 10 ? -23.125 -7.812 -16.141 1 98.81 10 ALA B O 1
ATOM 3005 N N . ARG B 1 11 ? -21.109 -6.77 -16.125 1 98.75 11 ARG B N 1
ATOM 3006 C CA . ARG B 1 11 ? -20.438 -7.656 -17.062 1 98.75 11 ARG B CA 1
ATOM 3007 C C . ARG B 1 11 ? -19.672 -8.75 -16.328 1 98.75 11 ARG B C 1
ATOM 3009 O O . ARG B 1 11 ? -18.5 -8.562 -15.977 1 98.75 11 ARG B O 1
ATOM 3016 N N . ILE B 1 12 ? -20.328 -9.82 -16.141 1 98.94 12 ILE B N 1
ATOM 3017 C CA . ILE B 1 12 ? -19.812 -10.922 -15.336 1 98.94 12 ILE B CA 1
ATOM 3018 C C . ILE B 1 12 ? -18.797 -11.734 -16.141 1 98.94 12 ILE B C 1
ATOM 3020 O O . ILE B 1 12 ? -19.141 -12.281 -17.203 1 98.94 12 ILE B O 1
ATOM 3024 N N . VAL B 1 13 ? -17.547 -11.805 -15.656 1 98.94 13 VAL B N 1
ATOM 3025 C CA . VAL B 1 13 ? -16.516 -12.562 -16.344 1 98.94 13 VAL B CA 1
ATOM 3026 C C . VAL B 1 13 ? -16.5 -14.008 -15.844 1 98.94 13 VAL B C 1
ATOM 3028 O O . VAL B 1 13 ? -15.922 -14.305 -14.805 1 98.94 13 VAL B O 1
ATOM 3031 N N . LEU B 1 14 ? -17.156 -14.836 -16.562 1 98.69 14 LEU B N 1
ATOM 3032 C CA . LEU B 1 14 ? -17.109 -16.281 -16.312 1 98.69 14 LEU B CA 1
ATOM 3033 C C . LEU B 1 14 ? -15.852 -16.891 -16.922 1 98.69 14 LEU B C 1
ATOM 3035 O O . LEU B 1 14 ? -15.023 -16.172 -17.5 1 98.69 14 LEU B O 1
ATOM 3039 N N . GLU B 1 15 ? -15.617 -18.141 -16.734 1 96.44 15 GLU B N 1
ATOM 3040 C CA . GLU B 1 15 ? -14.375 -18.75 -17.219 1 96.44 15 GLU B CA 1
ATOM 3041 C C . GLU B 1 15 ? -14.352 -18.797 -18.75 1 96.44 15 GLU B C 1
ATOM 3043 O O . GLU B 1 15 ? -13.281 -18.734 -19.359 1 96.44 15 GLU B O 1
ATOM 3048 N N . ASP B 1 16 ? -15.594 -18.812 -19.359 1 96.19 16 ASP B N 1
ATOM 3049 C CA . ASP B 1 16 ? -15.609 -19.062 -20.797 1 96.19 16 ASP B CA 1
ATOM 3050 C C . ASP B 1 16 ? -16.219 -17.891 -21.562 1 96.19 16 ASP B C 1
ATOM 3052 O O . ASP B 1 16 ? -16.109 -17.812 -22.781 1 96.19 16 ASP B O 1
ATOM 3056 N N . ARG B 1 17 ? -16.875 -16.984 -20.844 1 98.12 17 ARG B N 1
ATOM 3057 C CA . ARG B 1 17 ? -17.531 -15.867 -21.531 1 98.12 17 ARG B CA 1
ATOM 3058 C C . ARG B 1 17 ? -17.797 -14.719 -20.562 1 98.12 17 ARG B C 1
ATOM 3060 O O . ARG B 1 17 ? -17.609 -14.859 -19.344 1 98.12 17 ARG B O 1
ATOM 3067 N N . ILE B 1 18 ? -18.156 -13.633 -21.125 1 98.69 18 ILE B N 1
ATOM 3068 C CA . ILE B 1 18 ? -18.672 -12.508 -20.359 1 98.69 18 ILE B CA 1
ATOM 3069 C C . ILE B 1 18 ? -20.203 -12.461 -20.484 1 98.69 18 ILE B C 1
ATOM 3071 O O . ILE B 1 18 ? -20.734 -12.547 -21.578 1 98.69 18 ILE B O 1
ATOM 3075 N N . LEU B 1 19 ? -20.859 -12.391 -19.344 1 98.56 19 LEU B N 1
ATOM 3076 C CA . LEU B 1 19 ? -22.312 -12.391 -19.281 1 98.56 19 LEU B CA 1
ATOM 3077 C C . LEU B 1 19 ? -22.844 -11.086 -18.688 1 98.56 19 LEU B C 1
ATOM 3079 O O . LEU B 1 19 ? -22.422 -10.688 -17.594 1 98.56 19 LEU B O 1
ATOM 3083 N N . ASP B 1 20 ? -23.688 -10.344 -19.484 1 98.62 20 ASP B N 1
ATOM 3084 C CA . ASP B 1 20 ? -24.391 -9.219 -18.875 1 98.62 20 ASP B CA 1
ATOM 3085 C C . ASP B 1 20 ? -25.5 -9.695 -17.953 1 98.62 20 ASP B C 1
ATOM 3087 O O . ASP B 1 20 ? -26.453 -10.336 -18.391 1 98.62 20 ASP B O 1
ATOM 3091 N N . GLY B 1 21 ? -25.281 -9.5 -16.531 1 98.5 21 GLY B N 1
ATOM 3092 C CA . GLY B 1 21 ? -26.297 -10.125 -15.695 1 98.5 21 GLY B CA 1
ATOM 3093 C C . GLY B 1 21 ? -26.156 -9.797 -14.227 1 98.5 21 GLY B C 1
ATOM 3094 O O . GLY B 1 21 ? -25.812 -8.664 -13.867 1 98.5 21 GLY B O 1
ATOM 3095 N N . SER B 1 22 ? -26.656 -10.727 -13.445 1 98.75 22 SER B N 1
ATOM 3096 C CA . SER B 1 22 ? -26.766 -10.547 -12 1 98.75 22 SER B CA 1
ATOM 3097 C C . SER B 1 22 ? -26.25 -11.773 -11.25 1 98.75 22 SER B C 1
ATOM 3099 O O . SER B 1 22 ? -26.375 -12.898 -11.742 1 98.75 22 SER B O 1
ATOM 3101 N N . VAL B 1 23 ? -25.656 -11.539 -10.148 1 98.81 23 VAL B N 1
ATOM 3102 C CA . VAL B 1 23 ? -25.188 -12.602 -9.266 1 98.81 23 VAL B CA 1
ATOM 3103 C C . VAL B 1 23 ? -25.891 -12.492 -7.906 1 98.81 23 VAL B C 1
ATOM 3105 O O . VAL B 1 23 ? -25.891 -11.422 -7.289 1 98.81 23 VAL B O 1
ATOM 3108 N N . LEU B 1 24 ? -26.531 -13.594 -7.5 1 98.62 24 LEU B N 1
ATOM 3109 C CA . LEU B 1 24 ? -27.109 -13.688 -6.164 1 98.62 24 LEU B CA 1
ATOM 3110 C C . LEU B 1 24 ? -26.141 -14.359 -5.195 1 98.62 24 LEU B C 1
ATOM 3112 O O . LEU B 1 24 ? -25.625 -15.438 -5.48 1 98.62 24 LEU B O 1
ATOM 3116 N N . ILE B 1 25 ? -25.812 -13.695 -4.117 1 98.62 25 ILE B N 1
ATOM 3117 C CA . ILE B 1 25 ? -24.984 -14.242 -3.051 1 98.62 25 ILE B CA 1
ATOM 3118 C C . ILE B 1 25 ? -25.859 -14.641 -1.863 1 98.62 25 ILE B C 1
ATOM 3120 O O . ILE B 1 25 ? -26.75 -13.898 -1.458 1 98.62 25 ILE B O 1
ATOM 3124 N N . ARG B 1 26 ? -25.75 -15.891 -1.37 1 98.06 26 ARG B N 1
ATOM 3125 C CA . ARG B 1 26 ? -26.438 -16.391 -0.181 1 98.06 26 ARG B CA 1
ATOM 3126 C C . ARG B 1 26 ? -25.453 -17.047 0.779 1 98.06 26 ARG B C 1
ATOM 3128 O O . ARG B 1 26 ? -24.75 -17.984 0.407 1 98.06 26 ARG B O 1
ATOM 3135 N N . ASP B 1 27 ? -25.297 -16.438 1.952 1 97.88 27 ASP B N 1
ATOM 3136 C CA . ASP B 1 27 ? -24.469 -16.969 3.035 1 97.88 27 ASP B CA 1
ATOM 3137 C C . ASP B 1 27 ? -23.016 -17.125 2.59 1 97.88 27 ASP B C 1
ATOM 3139 O O . ASP B 1 27 ? -22.422 -18.188 2.797 1 97.88 27 ASP B O 1
ATOM 3143 N N . GLY B 1 28 ? -22.531 -16.109 1.891 1 98.19 28 GLY B N 1
ATOM 3144 C CA . GLY B 1 28 ? -21.125 -16.016 1.552 1 98.19 28 GLY B CA 1
ATOM 3145 C C . GLY B 1 28 ? -20.75 -16.781 0.295 1 98.19 28 GLY B C 1
ATOM 3146 O O . GLY B 1 28 ? -19.578 -16.828 -0.092 1 98.19 28 GLY B O 1
ATOM 3147 N N . ARG B 1 29 ? -21.797 -17.375 -0.355 1 98.62 29 ARG B N 1
ATOM 3148 C CA . ARG B 1 29 ? -21.547 -18.156 -1.562 1 98.62 29 ARG B CA 1
ATOM 3149 C C . ARG B 1 29 ? -22.406 -17.656 -2.721 1 98.62 29 ARG B C 1
ATOM 3151 O O . ARG B 1 29 ? -23.438 -17.016 -2.506 1 98.62 29 ARG B O 1
ATOM 3158 N N . ILE B 1 30 ? -21.891 -17.953 -3.904 1 98.81 30 ILE B N 1
ATOM 3159 C CA . ILE B 1 30 ? -22.688 -17.641 -5.09 1 98.81 30 ILE B CA 1
ATOM 3160 C C . ILE B 1 30 ? -23.875 -18.594 -5.188 1 98.81 30 ILE B C 1
ATOM 3162 O O . ILE B 1 30 ? -23.688 -19.797 -5.324 1 98.81 30 ILE B O 1
ATOM 3166 N N . ALA B 1 31 ? -25.047 -18.031 -5.129 1 98.62 31 ALA B N 1
ATOM 3167 C CA . ALA B 1 31 ? -26.266 -18.844 -5.086 1 98.62 31 ALA B CA 1
ATOM 3168 C C . ALA B 1 31 ? -26.891 -18.969 -6.473 1 98.62 31 ALA B C 1
ATOM 3170 O O . ALA B 1 31 ? -27.531 -19.969 -6.789 1 98.62 31 ALA B O 1
ATOM 3171 N N . ASP B 1 32 ? -26.734 -17.938 -7.273 1 98.56 32 ASP B N 1
ATOM 3172 C CA . ASP B 1 32 ? -27.328 -17.922 -8.609 1 98.56 32 ASP B CA 1
ATOM 3173 C C . ASP B 1 32 ? -26.641 -16.906 -9.516 1 98.56 32 ASP B C 1
ATOM 3175 O O . ASP B 1 32 ? -26.078 -15.922 -9.031 1 98.56 32 ASP B O 1
ATOM 3179 N N . ILE B 1 33 ? -26.609 -17.188 -10.766 1 98.69 33 ILE B N 1
ATOM 3180 C CA . ILE B 1 33 ? -26.156 -16.297 -11.836 1 98.69 33 ILE B CA 1
ATOM 3181 C C . ILE B 1 33 ? -27.234 -16.203 -12.914 1 98.69 33 ILE B C 1
ATOM 3183 O O . ILE B 1 33 ? -27.672 -17.234 -13.461 1 98.69 33 ILE B O 1
ATOM 3187 N N . SER B 1 34 ? -27.625 -15.047 -13.188 1 98.12 34 SER B N 1
ATOM 3188 C CA . SER B 1 34 ? -28.703 -14.906 -14.156 1 98.12 34 SER B CA 1
ATOM 3189 C C . SER B 1 34 ? -28.375 -13.836 -15.195 1 98.12 34 SER B C 1
ATOM 3191 O O . SER B 1 34 ? -27.609 -12.906 -14.914 1 98.12 34 SER B O 1
ATOM 3193 N N . GLU B 1 35 ? -28.984 -14.031 -16.359 1 97.69 35 GLU B N 1
ATOM 3194 C CA . GLU B 1 35 ? -28.844 -13.023 -17.406 1 97.69 35 GLU B CA 1
ATOM 3195 C C . GLU B 1 35 ? -29.734 -11.82 -17.141 1 97.69 35 GLU B C 1
ATOM 3197 O O . GLU B 1 35 ? -30.844 -11.969 -16.625 1 97.69 35 GLU B O 1
ATOM 3202 N N . GLY B 1 36 ? -29.219 -10.609 -17.484 1 95.62 36 GLY B N 1
ATOM 3203 C CA . GLY B 1 36 ? -30.031 -9.398 -17.422 1 95.62 36 GLY B CA 1
ATOM 3204 C C . GLY B 1 36 ? -29.922 -8.688 -16.078 1 95.62 36 GLY B C 1
ATOM 3205 O O . GLY B 1 36 ? -29.438 -9.258 -15.102 1 95.62 36 GLY B O 1
ATOM 3206 N N . ALA B 1 37 ? -30.391 -7.477 -16.109 1 94.56 37 ALA B N 1
ATOM 3207 C CA . ALA B 1 37 ? -30.391 -6.633 -14.914 1 94.56 37 ALA B CA 1
ATOM 3208 C C . ALA B 1 37 ? -31.656 -6.824 -14.102 1 94.56 37 ALA B C 1
ATOM 3210 O O . ALA B 1 37 ? -32.688 -7.207 -14.648 1 94.56 37 ALA B O 1
ATOM 3211 N N . SER B 1 38 ? -31.484 -6.68 -12.805 1 92.81 38 SER B N 1
ATOM 3212 C CA . SER B 1 38 ? -32.594 -6.703 -11.875 1 92.81 38 SER B CA 1
ATOM 3213 C C . SER B 1 38 ? -32.906 -5.309 -11.352 1 92.81 38 SER B C 1
ATOM 3215 O O . SER B 1 38 ? -32.031 -4.449 -11.289 1 92.81 38 SER B O 1
ATOM 3217 N N . ALA B 1 39 ? -34.156 -5.102 -10.984 1 90.31 39 ALA B N 1
ATOM 3218 C CA . ALA B 1 39 ? -34.562 -3.822 -10.414 1 90.31 39 ALA B CA 1
ATOM 3219 C C . ALA B 1 39 ? -34.031 -3.67 -8.984 1 90.31 39 ALA B C 1
ATOM 3221 O O . ALA B 1 39 ? -33.875 -2.551 -8.492 1 90.31 39 ALA B O 1
ATOM 3222 N N . ALA B 1 40 ? -33.781 -4.758 -8.422 1 92.5 40 ALA B N 1
ATOM 3223 C CA . ALA B 1 40 ? -33.281 -4.762 -7.051 1 92.5 40 ALA B CA 1
ATOM 3224 C C . ALA B 1 40 ? -31.797 -5.098 -7.016 1 92.5 40 ALA B C 1
ATOM 3226 O O . ALA B 1 40 ? -31.25 -5.586 -8 1 92.5 40 ALA B O 1
ATOM 3227 N N . GLY B 1 41 ? -31.188 -4.75 -5.883 1 94.69 41 GLY B N 1
ATOM 3228 C CA . GLY B 1 41 ? -29.797 -5.125 -5.68 1 94.69 41 GLY B CA 1
ATOM 3229 C C . GLY B 1 41 ? -28.828 -3.973 -5.879 1 94.69 41 GLY B C 1
ATOM 3230 O O . GLY B 1 41 ? -29.25 -2.84 -6.125 1 94.69 41 GLY B O 1
ATOM 3231 N N . GLU B 1 42 ? -27.547 -4.266 -5.711 1 96.56 42 GLU B N 1
ATOM 3232 C CA . GLU B 1 42 ? -26.469 -3.293 -5.949 1 96.56 42 GLU B CA 1
ATOM 3233 C C . GLU B 1 42 ? -26.172 -3.16 -7.441 1 96.56 42 GLU B C 1
ATOM 3235 O O . GLU B 1 42 ? -25.797 -4.133 -8.094 1 96.56 42 GLU B O 1
ATOM 3240 N N . ASP B 1 43 ? -26.375 -1.967 -8.008 1 97.94 43 ASP B N 1
ATOM 3241 C CA . ASP B 1 43 ? -26.172 -1.688 -9.422 1 97.94 43 ASP B CA 1
ATOM 3242 C C . ASP B 1 43 ? -24.688 -1.517 -9.742 1 97.94 43 ASP B C 1
ATOM 3244 O O . ASP B 1 43 ? -24.047 -0.585 -9.25 1 97.94 43 ASP B O 1
ATOM 3248 N N . PHE B 1 44 ? -24.172 -2.371 -10.594 1 98.25 44 PHE B N 1
ATOM 3249 C CA . PHE B 1 44 ? -22.766 -2.322 -10.977 1 98.25 44 PHE B CA 1
ATOM 3250 C C . PHE B 1 44 ? -22.547 -1.321 -12.109 1 98.25 44 PHE B C 1
ATOM 3252 O O . PHE B 1 44 ? -21.406 -1.049 -12.492 1 98.25 44 PHE B O 1
ATOM 3259 N N . GLU B 1 45 ? -23.578 -0.766 -12.641 1 97.56 45 GLU B N 1
ATOM 3260 C CA . GLU B 1 45 ? -23.531 0.265 -13.672 1 97.56 45 GLU B CA 1
ATOM 3261 C C . GLU B 1 45 ? -22.719 -0.2 -14.875 1 97.56 45 GLU B C 1
ATOM 3263 O O . GLU B 1 45 ? -21.969 0.584 -15.469 1 97.56 45 GLU B O 1
ATOM 3268 N N . GLY B 1 46 ? -22.75 -1.48 -15.164 1 98.06 46 GLY B N 1
ATOM 3269 C CA . GLY B 1 46 ? -22.078 -2.033 -16.328 1 98.06 46 GLY B CA 1
ATOM 3270 C C . GLY B 1 46 ? -20.625 -2.361 -16.078 1 98.06 46 GLY B C 1
ATOM 3271 O O . GLY B 1 46 ? -19.906 -2.771 -17 1 98.06 46 GLY B O 1
ATOM 3272 N N . ASP B 1 47 ? -20.141 -2.195 -14.883 1 98.69 47 ASP B N 1
ATOM 3273 C CA . ASP B 1 47 ? -18.766 -2.562 -14.547 1 98.69 47 ASP B CA 1
ATOM 3274 C C . ASP B 1 47 ? -18.562 -4.07 -14.656 1 98.69 47 ASP B C 1
ATOM 3276 O O . ASP B 1 47 ? -19.531 -4.836 -14.703 1 98.69 47 ASP B O 1
ATOM 3280 N N . TYR B 1 48 ? -17.297 -4.449 -14.672 1 98.88 48 TYR B N 1
ATOM 3281 C CA . TYR B 1 48 ? -16.969 -5.871 -14.648 1 98.88 48 TYR B CA 1
ATOM 3282 C C . TYR B 1 48 ? -17.156 -6.453 -13.25 1 98.88 48 TYR B C 1
ATOM 3284 O O . TYR B 1 48 ? -16.797 -5.812 -12.258 1 98.88 48 TYR B O 1
ATOM 3292 N N . LEU B 1 49 ? -17.766 -7.582 -13.164 1 98.94 49 LEU B N 1
ATOM 3293 C CA . LEU B 1 49 ? -17.75 -8.445 -11.984 1 98.94 49 LEU B CA 1
ATOM 3294 C C . LEU B 1 49 ? -16.797 -9.609 -12.18 1 98.94 49 LEU B C 1
ATOM 3296 O O . LEU B 1 49 ? -17.062 -10.508 -12.984 1 98.94 49 LEU B O 1
ATOM 3300 N N . LEU B 1 50 ? -15.648 -9.586 -11.492 1 98.94 50 LEU B N 1
ATOM 3301 C CA . LEU B 1 50 ? -14.602 -10.594 -11.609 1 98.94 50 LEU B CA 1
ATOM 3302 C C . LEU B 1 50 ? -14.562 -11.484 -10.375 1 98.94 50 LEU B C 1
ATOM 3304 O O . LEU B 1 50 ? -14.922 -11.047 -9.273 1 98.94 50 LEU B O 1
ATOM 3308 N N . PRO B 1 51 ? -14.148 -12.781 -10.57 1 98.94 51 PRO B N 1
ATOM 3309 C CA . PRO B 1 51 ? -13.758 -13.492 -9.352 1 98.94 51 PRO B CA 1
ATOM 3310 C C . PRO B 1 51 ? -12.633 -12.781 -8.594 1 98.94 51 PRO B C 1
ATOM 3312 O O . PRO B 1 51 ? -11.805 -12.094 -9.203 1 98.94 51 PRO B O 1
ATOM 3315 N N . GLY B 1 52 ? -12.641 -12.836 -7.242 1 98.94 52 GLY B N 1
ATOM 3316 C CA . GLY B 1 52 ? -11.508 -12.336 -6.484 1 98.94 52 GLY B CA 1
ATOM 3317 C C . GLY B 1 52 ? -10.188 -12.945 -6.918 1 98.94 52 GLY B C 1
ATOM 3318 O O . GLY B 1 52 ? -10.109 -14.148 -7.18 1 98.94 52 GLY B O 1
ATOM 3319 N N . LEU B 1 53 ? -9.164 -12.156 -7.055 1 98.94 53 LEU B N 1
ATOM 3320 C CA . LEU B 1 53 ? -7.883 -12.633 -7.57 1 98.94 53 LEU B CA 1
ATOM 3321 C C . LEU B 1 53 ? -7.176 -13.516 -6.547 1 98.94 53 LEU B C 1
ATOM 3323 O O . LEU B 1 53 ? -7.34 -13.32 -5.34 1 98.94 53 LEU B O 1
ATOM 3327 N N . VAL B 1 54 ? -6.422 -14.477 -7.031 1 98.94 54 VAL B N 1
ATOM 3328 C CA . VAL B 1 54 ? -5.609 -15.383 -6.227 1 98.94 54 VAL B CA 1
ATOM 3329 C C . VAL B 1 54 ? -4.129 -15.141 -6.508 1 98.94 54 VAL B C 1
ATOM 3331 O O . VAL B 1 54 ? -3.656 -15.375 -7.621 1 98.94 54 VAL B O 1
ATOM 3334 N N . GLU B 1 55 ? -3.395 -14.617 -5.504 1 98.81 55 GLU B N 1
ATOM 3335 C CA . GLU B 1 55 ? -1.981 -14.266 -5.617 1 98.81 55 GLU B CA 1
ATOM 3336 C C . GLU B 1 55 ? -1.093 -15.336 -5 1 98.81 55 GLU B C 1
ATOM 3338 O O . GLU B 1 55 ? -1.212 -15.641 -3.811 1 98.81 55 GLU B O 1
ATOM 3343 N N . LEU B 1 56 ? -0.193 -15.898 -5.848 1 98.81 56 LEU B N 1
ATOM 3344 C CA . LEU B 1 56 ? 0.595 -17.031 -5.367 1 98.81 56 LEU B CA 1
ATOM 3345 C C . LEU B 1 56 ? 1.997 -16.578 -4.965 1 98.81 56 LEU B C 1
ATOM 3347 O O . LEU B 1 56 ? 2.709 -17.297 -4.266 1 98.81 56 LEU B O 1
ATOM 3351 N N . HIS B 1 57 ? 2.404 -15.406 -5.438 1 97.88 57 HIS B N 1
ATOM 3352 C CA . HIS B 1 57 ? 3.773 -14.961 -5.203 1 97.88 57 HIS B CA 1
ATOM 3353 C C . HIS B 1 57 ? 3.846 -13.445 -5.082 1 97.88 57 HIS B C 1
ATOM 3355 O O . HIS B 1 57 ? 3.879 -12.734 -6.094 1 97.88 57 HIS B O 1
ATOM 3361 N N . THR B 1 58 ? 3.889 -12.969 -3.836 1 95 58 THR B N 1
ATOM 3362 C CA . THR B 1 58 ? 4.074 -11.539 -3.613 1 95 58 THR B CA 1
ATOM 3363 C C . THR B 1 58 ? 5.168 -11.297 -2.58 1 95 58 THR B C 1
ATOM 3365 O O . THR B 1 58 ? 5.172 -11.914 -1.513 1 95 58 THR B O 1
ATOM 3368 N N . ASP B 1 59 ? 6.043 -10.43 -2.873 1 86.44 59 ASP B N 1
ATOM 3369 C CA . ASP B 1 59 ? 7.145 -10.047 -1.998 1 86.44 59 ASP B CA 1
ATOM 3370 C C . ASP B 1 59 ? 6.84 -8.742 -1.269 1 86.44 59 ASP B C 1
ATOM 3372 O O . ASP B 1 59 ? 7.742 -8.109 -0.724 1 86.44 59 ASP B O 1
ATOM 3376 N N . HIS B 1 60 ? 5.637 -8.422 -1.116 1 91.06 60 HIS B N 1
ATOM 3377 C CA . HIS B 1 60 ? 5.336 -7.047 -0.739 1 91.06 60 HIS B CA 1
ATOM 3378 C C . HIS B 1 60 ? 5.203 -6.906 0.773 1 91.06 60 HIS B C 1
ATOM 3380 O O . HIS B 1 60 ? 5.285 -5.797 1.308 1 91.06 60 HIS B O 1
ATOM 3386 N N . LEU B 1 61 ? 4.906 -8.039 1.517 1 94 61 LEU B N 1
ATOM 3387 C CA . LEU B 1 61 ? 4.82 -7.992 2.973 1 94 61 LEU B CA 1
ATOM 3388 C C . LEU B 1 61 ? 6.125 -7.496 3.58 1 94 61 LEU B C 1
ATOM 3390 O O . LEU B 1 61 ? 6.117 -6.688 4.512 1 94 61 LEU B O 1
ATOM 3394 N N . GLU B 1 62 ? 7.23 -7.934 3.037 1 89.5 62 GLU B N 1
ATOM 3395 C CA . GLU B 1 62 ? 8.547 -7.562 3.547 1 89.5 62 GLU B CA 1
ATOM 3396 C C . GLU B 1 62 ? 8.758 -6.055 3.49 1 89.5 62 GLU B C 1
ATOM 3398 O O . GLU B 1 62 ? 9.359 -5.469 4.395 1 89.5 62 GLU B O 1
ATOM 3403 N N . ALA B 1 63 ? 8.234 -5.418 2.443 1 89.69 63 ALA B N 1
ATOM 3404 C CA . ALA B 1 63 ? 8.391 -3.977 2.279 1 89.69 63 ALA B CA 1
ATOM 3405 C C . ALA B 1 63 ? 7.66 -3.215 3.379 1 89.69 63 ALA B C 1
ATOM 3407 O O . ALA B 1 63 ? 8.094 -2.135 3.789 1 89.69 63 ALA B O 1
ATOM 3408 N N . HIS B 1 64 ? 6.562 -3.748 3.887 1 93.94 64 HIS B N 1
ATOM 3409 C CA . HIS B 1 64 ? 5.84 -3.131 4.992 1 93.94 64 HIS B CA 1
ATOM 3410 C C . HIS B 1 64 ? 6.523 -3.42 6.328 1 93.94 64 HIS B C 1
ATOM 3412 O O . HIS B 1 64 ? 6.52 -2.578 7.227 1 93.94 64 HIS B O 1
ATOM 3418 N N . TYR B 1 65 ? 7.141 -4.586 6.434 1 94.19 65 TYR B N 1
ATOM 3419 C CA . TYR B 1 65 ? 7.793 -5.02 7.668 1 94.19 65 TYR B CA 1
ATOM 3420 C C . TYR B 1 65 ? 9.156 -4.363 7.82 1 94.19 65 TYR B C 1
ATOM 3422 O O . TYR B 1 65 ? 9.586 -4.055 8.938 1 94.19 65 TYR B O 1
ATOM 3430 N N . SER B 1 66 ? 9.812 -4.16 6.684 1 89.75 66 SER B N 1
ATOM 3431 C CA . SER B 1 66 ? 11.117 -3.514 6.633 1 89.75 66 SER B CA 1
ATOM 3432 C C . SER B 1 66 ? 11.141 -2.396 5.594 1 89.75 66 SER B C 1
ATOM 3434 O O . SER B 1 66 ? 11.812 -2.51 4.566 1 89.75 66 SER B O 1
ATOM 3436 N N . PRO B 1 67 ? 10.484 -1.265 5.953 1 85.69 67 PRO B N 1
ATOM 3437 C CA . PRO B 1 67 ? 10.289 -0.215 4.953 1 85.69 67 PRO B CA 1
ATOM 3438 C C . PRO B 1 67 ? 11.578 0.524 4.605 1 85.69 67 PRO B C 1
ATOM 3440 O O . PRO B 1 67 ? 11.656 1.188 3.57 1 85.69 67 PRO B O 1
ATOM 3443 N N . ARG B 1 68 ? 12.57 0.506 5.488 1 78.62 68 ARG B N 1
ATOM 3444 C CA . ARG B 1 68 ? 13.898 1.079 5.289 1 78.62 68 ARG B CA 1
ATOM 3445 C C . ARG B 1 68 ? 14.984 0.133 5.793 1 78.62 68 ARG B C 1
ATOM 3447 O O . ARG B 1 68 ? 14.719 -0.744 6.617 1 78.62 68 ARG B O 1
ATOM 3454 N N . PRO B 1 69 ? 16.172 0.244 5.168 1 75.31 69 PRO B N 1
ATOM 3455 C CA . PRO B 1 69 ? 17.25 -0.597 5.676 1 75.31 69 PRO B CA 1
ATOM 3456 C C . PRO B 1 69 ? 17.422 -0.487 7.191 1 75.31 69 PRO B C 1
ATOM 3458 O O . PRO B 1 69 ? 17.453 0.62 7.734 1 75.31 69 PRO B O 1
ATOM 3461 N N . GLY B 1 70 ? 17.438 -1.558 7.824 1 77 70 GLY B N 1
ATOM 3462 C CA . GLY B 1 70 ? 17.719 -1.603 9.25 1 77 70 GLY B CA 1
ATOM 3463 C C . GLY B 1 70 ? 16.484 -1.332 10.102 1 77 70 GLY B C 1
ATOM 3464 O O . GLY B 1 70 ? 16.562 -1.346 11.336 1 77 70 GLY B O 1
ATOM 3465 N N . VAL B 1 71 ? 15.398 -1.065 9.469 1 81.88 71 VAL B N 1
ATOM 3466 C CA . VAL B 1 71 ? 14.188 -0.751 10.227 1 81.88 71 VAL B CA 1
ATOM 3467 C C . VAL B 1 71 ? 13.211 -1.919 10.133 1 81.88 71 VAL B C 1
ATOM 3469 O O . VAL B 1 71 ? 12.922 -2.414 9.047 1 81.88 71 VAL B O 1
ATOM 3472 N N . ARG B 1 72 ? 12.836 -2.496 11.305 1 89.12 72 ARG B N 1
ATOM 3473 C CA . ARG B 1 72 ? 11.742 -3.461 11.406 1 89.12 72 ARG B CA 1
ATOM 3474 C C . ARG B 1 72 ? 10.492 -2.816 12 1 89.12 72 ARG B C 1
ATOM 3476 O O . ARG B 1 72 ? 10.57 -2.119 13.016 1 89.12 72 ARG B O 1
ATOM 3483 N N . TRP B 1 73 ? 9.445 -2.949 11.375 1 93 73 TRP B N 1
ATOM 3484 C CA . TRP B 1 73 ? 8.172 -2.41 11.836 1 93 73 TRP B CA 1
ATOM 3485 C C . TRP B 1 73 ? 7.418 -3.439 12.672 1 93 73 TRP B C 1
ATOM 3487 O O . TRP B 1 73 ? 7.84 -4.594 12.773 1 93 73 TRP B O 1
ATOM 3497 N N . LEU B 1 74 ? 6.371 -2.959 13.375 1 95.12 74 LEU B N 1
ATOM 3498 C CA . LEU B 1 74 ? 5.492 -3.861 14.109 1 95.12 74 LEU B CA 1
ATOM 3499 C C . LEU B 1 74 ? 4.809 -4.84 13.164 1 95.12 74 LEU B C 1
ATOM 3501 O O . LEU B 1 74 ? 4.195 -4.43 12.172 1 95.12 74 LEU B O 1
ATOM 3505 N N . LYS B 1 75 ? 4.906 -6.129 13.422 1 96.44 75 LYS B N 1
ATOM 3506 C CA . LYS B 1 75 ? 4.469 -7.176 12.5 1 96.44 75 LYS B CA 1
ATOM 3507 C C . LYS B 1 75 ? 2.98 -7.039 12.18 1 96.44 75 LYS B C 1
ATOM 3509 O O . LYS B 1 75 ? 2.59 -7.02 11.016 1 96.44 75 LYS B O 1
ATOM 3514 N N . ILE B 1 76 ? 2.119 -6.855 13.219 1 97.44 76 ILE B N 1
ATOM 3515 C CA . ILE B 1 76 ? 0.677 -6.797 13.008 1 97.44 76 ILE B CA 1
ATOM 3516 C C . ILE B 1 76 ? 0.328 -5.574 12.164 1 97.44 76 ILE B C 1
ATOM 3518 O O . ILE B 1 76 ? -0.493 -5.656 11.242 1 97.44 76 ILE B O 1
ATOM 3522 N N . ALA B 1 77 ? 0.961 -4.449 12.477 1 96.94 77 ALA B N 1
ATOM 3523 C CA . ALA B 1 77 ? 0.727 -3.234 11.695 1 96.94 77 ALA B CA 1
ATOM 3524 C C . ALA B 1 77 ? 1.162 -3.42 10.242 1 96.94 77 ALA B C 1
ATOM 3526 O O . ALA B 1 77 ? 0.459 -3.002 9.32 1 96.94 77 ALA B O 1
ATOM 3527 N N . ALA B 1 78 ? 2.336 -4.039 10.094 1 96.88 78 ALA B N 1
ATOM 3528 C CA . ALA B 1 78 ? 2.846 -4.309 8.75 1 96.88 78 ALA B CA 1
ATOM 3529 C C . ALA B 1 78 ? 1.898 -5.219 7.973 1 96.88 78 ALA B C 1
ATOM 3531 O O . ALA B 1 78 ? 1.614 -4.977 6.797 1 96.88 78 ALA B O 1
ATOM 3532 N N . ILE B 1 79 ? 1.381 -6.246 8.602 1 97.94 79 ILE B N 1
ATOM 3533 C CA . ILE B 1 79 ? 0.467 -7.215 8.008 1 97.94 79 ILE B CA 1
ATOM 3534 C C . ILE B 1 79 ? -0.826 -6.512 7.594 1 97.94 79 ILE B C 1
ATOM 3536 O O . ILE B 1 79 ? -1.323 -6.719 6.48 1 97.94 79 ILE B O 1
ATOM 3540 N N . GLN B 1 80 ? -1.364 -5.629 8.438 1 98 80 GLN B N 1
ATOM 3541 C CA . GLN B 1 80 ? -2.602 -4.914 8.133 1 98 80 GLN B CA 1
ATOM 3542 C C . GLN B 1 80 ? -2.42 -3.977 6.945 1 98 80 GLN B C 1
ATOM 3544 O O . GLN B 1 80 ? -3.314 -3.848 6.109 1 98 80 GLN B O 1
ATOM 3549 N N . ALA B 1 81 ? -1.273 -3.336 6.953 1 96.94 81 ALA B N 1
ATOM 3550 C CA . ALA B 1 81 ? -0.988 -2.443 5.832 1 96.94 81 ALA B CA 1
ATOM 3551 C C . ALA B 1 81 ? -0.871 -3.223 4.527 1 96.94 81 ALA B C 1
ATOM 3553 O O . ALA B 1 81 ? -1.435 -2.824 3.504 1 96.94 81 ALA B O 1
ATOM 3554 N N . HIS B 1 82 ? -0.164 -4.297 4.547 1 97.38 82 HIS B N 1
ATOM 3555 C CA . HIS B 1 82 ? -0.029 -5.184 3.398 1 97.38 82 HIS B CA 1
ATOM 3556 C C . HIS B 1 82 ? -1.387 -5.715 2.949 1 97.38 82 HIS B C 1
ATOM 3558 O O . HIS B 1 82 ? -1.706 -5.684 1.759 1 97.38 82 HIS B O 1
ATOM 3564 N N . ASP B 1 83 ? -2.199 -6.16 3.891 1 98.31 83 ASP B N 1
ATOM 3565 C CA . ASP B 1 83 ? -3.539 -6.691 3.66 1 98.31 83 ASP B CA 1
ATOM 3566 C C . ASP B 1 83 ? -4.406 -5.68 2.912 1 98.31 83 ASP B C 1
ATOM 3568 O O . ASP B 1 83 ? -5.07 -6.027 1.934 1 98.31 83 ASP B O 1
ATOM 3572 N N . ALA B 1 84 ? -4.359 -4.48 3.354 1 97.38 84 ALA B N 1
ATOM 3573 C CA . ALA B 1 84 ? -5.16 -3.418 2.744 1 97.38 84 ALA B CA 1
ATOM 3574 C C . ALA B 1 84 ? -4.742 -3.182 1.296 1 97.38 84 ALA B C 1
ATOM 3576 O O . ALA B 1 84 ? -5.594 -3.01 0.42 1 97.38 84 ALA B O 1
ATOM 3577 N N . GLN B 1 85 ? -3.482 -3.207 1.083 1 95.75 85 GLN B N 1
ATOM 3578 C CA . GLN B 1 85 ? -2.961 -2.992 -0.263 1 95.75 85 GLN B CA 1
ATOM 3579 C C . GLN B 1 85 ? -3.352 -4.137 -1.192 1 95.75 85 GLN B C 1
ATOM 3581 O O . GLN B 1 85 ? -3.762 -3.908 -2.332 1 95.75 85 GLN B O 1
ATOM 3586 N N . VAL B 1 86 ? -3.305 -5.293 -0.711 1 97.25 86 VAL B N 1
ATOM 3587 C CA . VAL B 1 86 ? -3.617 -6.484 -1.496 1 97.25 86 VAL B CA 1
ATOM 3588 C C . VAL B 1 86 ? -5.102 -6.488 -1.858 1 97.25 86 VAL B C 1
ATOM 3590 O O . VAL B 1 86 ? -5.461 -6.648 -3.027 1 97.25 86 VAL B O 1
ATOM 3593 N N . VAL B 1 87 ? -5.934 -6.246 -0.936 1 98.38 87 VAL B N 1
ATOM 3594 C CA . VAL B 1 87 ? -7.367 -6.391 -1.166 1 98.38 87 VAL B CA 1
ATOM 3595 C C . VAL B 1 87 ? -7.859 -5.27 -2.084 1 98.38 87 VAL B C 1
ATOM 3597 O O . VAL B 1 87 ? -8.734 -5.488 -2.926 1 98.38 87 VAL B O 1
ATOM 3600 N N . THR B 1 88 ? -7.277 -4.066 -1.991 1 98.25 88 THR B N 1
ATOM 3601 C CA . THR B 1 88 ? -7.707 -2.951 -2.826 1 98.25 88 THR B CA 1
ATOM 3602 C C . THR B 1 88 ? -7.215 -3.127 -4.262 1 98.25 88 THR B C 1
ATOM 3604 O O . THR B 1 88 ? -7.629 -2.393 -5.16 1 98.25 88 THR B O 1
ATOM 3607 N N . SER B 1 89 ? -6.387 -4.109 -4.5 1 98.44 89 SER B N 1
ATOM 3608 C CA . SER B 1 89 ? -5.961 -4.48 -5.844 1 98.44 89 SER B CA 1
ATOM 3609 C C . SER B 1 89 ? -6.84 -5.59 -6.418 1 98.44 89 SER B C 1
ATOM 3611 O O . SER B 1 89 ? -6.574 -6.09 -7.512 1 98.44 89 SER B O 1
ATOM 3613 N N . GLY B 1 90 ? -7.891 -5.996 -5.688 1 98.75 90 GLY B N 1
ATOM 3614 C CA . GLY B 1 90 ? -8.805 -7.031 -6.137 1 98.75 90 GLY B CA 1
ATOM 3615 C C . GLY B 1 90 ? -8.406 -8.422 -5.68 1 98.75 90 GLY B C 1
ATOM 3616 O O . GLY B 1 90 ? -9.062 -9.406 -6.027 1 98.75 90 GLY B O 1
ATOM 3617 N N . ILE B 1 91 ? -7.336 -8.523 -4.895 1 98.88 91 ILE B N 1
ATOM 3618 C CA . ILE B 1 91 ? -6.824 -9.812 -4.43 1 98.88 91 ILE B CA 1
ATOM 3619 C C . ILE B 1 91 ? -7.555 -10.227 -3.156 1 98.88 91 ILE B C 1
ATOM 3621 O O . ILE B 1 91 ? -7.461 -9.555 -2.131 1 98.88 91 ILE B O 1
ATOM 3625 N N . THR B 1 92 ? -8.297 -11.32 -3.219 1 98.88 92 THR B N 1
ATOM 3626 C CA . THR B 1 92 ? -9.039 -11.773 -2.051 1 98.88 92 THR B CA 1
ATOM 3627 C C . THR B 1 92 ? -8.328 -12.938 -1.368 1 98.88 92 THR B C 1
ATOM 3629 O O . THR B 1 92 ? -8.633 -13.281 -0.225 1 98.88 92 THR B O 1
ATOM 3632 N N . THR B 1 93 ? -7.43 -13.594 -2.088 1 98.88 93 THR B N 1
ATOM 3633 C CA . THR B 1 93 ? -6.586 -14.656 -1.551 1 98.88 93 THR B CA 1
ATOM 3634 C C . THR B 1 93 ? -5.117 -14.391 -1.869 1 98.88 93 THR B C 1
ATOM 3636 O O . THR B 1 93 ? -4.762 -14.148 -3.023 1 98.88 93 THR B O 1
ATOM 3639 N N . VAL B 1 94 ? -4.285 -14.391 -0.839 1 98.81 94 VAL B N 1
ATOM 3640 C CA . VAL B 1 94 ? -2.885 -14.055 -1.072 1 98.81 94 VAL B CA 1
ATOM 3641 C C . VAL B 1 94 ? -1.985 -15.039 -0.331 1 98.81 94 VAL B C 1
ATOM 3643 O O . VAL B 1 94 ? -2.256 -15.391 0.82 1 98.81 94 VAL B O 1
ATOM 3646 N N . PHE B 1 95 ? -1.005 -15.586 -1.036 1 98.69 95 PHE B N 1
ATOM 3647 C CA . PHE B 1 95 ? 0.068 -16.375 -0.435 1 98.69 95 PHE B CA 1
ATOM 3648 C C . PHE B 1 95 ? 1.252 -15.477 -0.075 1 98.69 95 PHE B C 1
ATOM 3650 O O . PHE B 1 95 ? 1.972 -15.008 -0.958 1 98.69 95 PHE B O 1
ATOM 3657 N N . ASP B 1 96 ? 1.437 -15.25 1.181 1 97.69 96 ASP B N 1
ATOM 3658 C CA . ASP B 1 96 ? 2.535 -14.406 1.646 1 97.69 96 ASP B CA 1
ATOM 3659 C C . ASP B 1 96 ? 3.859 -15.164 1.62 1 97.69 96 ASP B C 1
ATOM 3661 O O . ASP B 1 96 ? 3.99 -16.219 2.252 1 97.69 96 ASP B O 1
ATOM 3665 N N . CYS B 1 97 ? 4.785 -14.617 0.953 1 97.25 97 CYS B N 1
ATOM 3666 C CA . CYS B 1 97 ? 6.082 -15.273 0.797 1 97.25 97 CYS B CA 1
ATOM 3667 C C . CYS B 1 97 ? 6.953 -15.055 2.029 1 97.25 97 CYS B C 1
ATOM 3669 O O . CYS B 1 97 ? 7.152 -13.922 2.465 1 97.25 97 CYS B O 1
ATOM 3671 N N . LEU B 1 98 ? 7.41 -16.109 2.605 1 96.25 98 LEU B N 1
ATOM 3672 C CA . LEU B 1 98 ? 8.391 -16.094 3.688 1 96.25 98 LEU B CA 1
ATOM 3673 C C . LEU B 1 98 ? 9.664 -16.828 3.273 1 96.25 98 LEU B C 1
ATOM 3675 O O . LEU B 1 98 ? 9.617 -17.984 2.879 1 96.25 98 LEU B O 1
ATOM 3679 N N . ARG B 1 99 ? 10.773 -16.188 3.359 1 95.25 99 ARG B N 1
ATOM 3680 C CA . ARG B 1 99 ? 12.047 -16.734 2.883 1 95.25 99 ARG B CA 1
ATOM 3681 C C . ARG B 1 99 ? 12.734 -17.531 3.975 1 95.25 99 ARG B C 1
ATOM 3683 O O . ARG B 1 99 ? 12.867 -17.078 5.109 1 95.25 99 ARG B O 1
ATOM 3690 N N . LEU B 1 100 ? 13.109 -18.703 3.6 1 95.81 100 LEU B N 1
ATOM 3691 C CA . LEU B 1 100 ? 13.859 -19.578 4.504 1 95.81 100 LEU B CA 1
ATOM 3692 C C . LEU B 1 100 ? 15.266 -19.828 3.973 1 95.81 100 LEU B C 1
ATOM 3694 O O . LEU B 1 100 ? 15.461 -20 2.766 1 95.81 100 LEU B O 1
ATOM 3698 N N . GLY B 1 101 ? 16.172 -19.938 4.855 1 93.06 101 GLY B N 1
ATOM 3699 C CA . GLY B 1 101 ? 17.578 -20.109 4.508 1 93.06 101 GLY B CA 1
ATOM 3700 C C . GLY B 1 101 ? 18.375 -18.812 4.594 1 93.06 101 GLY B C 1
ATOM 3701 O O . GLY B 1 101 ? 17.891 -17.766 4.188 1 93.06 101 GLY B O 1
ATOM 3702 N N . SER B 1 102 ? 19.531 -18.828 5.312 1 83.62 102 SER B N 1
ATOM 3703 C CA . SER B 1 102 ? 20.312 -17.625 5.562 1 83.62 102 SER B CA 1
ATOM 3704 C C . SER B 1 102 ? 21.594 -17.609 4.727 1 83.62 102 SER B C 1
ATOM 3706 O O . SER B 1 102 ? 22.109 -18.656 4.359 1 83.62 102 SER B O 1
ATOM 3708 N N . ASP B 1 103 ? 21.797 -16.438 4.086 1 71.56 103 ASP B N 1
ATOM 3709 C CA . ASP B 1 103 ? 23.125 -16.219 3.531 1 71.56 103 ASP B CA 1
ATOM 3710 C C . ASP B 1 103 ? 23.938 -15.266 4.402 1 71.56 103 ASP B C 1
ATOM 3712 O O . ASP B 1 103 ? 23.391 -14.617 5.301 1 71.56 103 ASP B O 1
ATOM 3716 N N . GLU B 1 104 ? 25.266 -15.508 4.363 1 59.91 104 GLU B N 1
ATOM 3717 C CA . GLU B 1 104 ? 26.172 -14.719 5.207 1 59.91 104 GLU B CA 1
ATOM 3718 C C . GLU B 1 104 ? 25.734 -13.258 5.262 1 59.91 104 GLU B C 1
ATOM 3720 O O . GLU B 1 104 ? 25.812 -12.617 6.312 1 59.91 104 GLU B O 1
ATOM 3725 N N . ASP B 1 105 ? 25.266 -12.75 4.148 1 59.31 105 ASP B N 1
ATOM 3726 C CA . ASP B 1 105 ? 25.047 -11.312 4.121 1 59.31 105 ASP B CA 1
ATOM 3727 C C . ASP B 1 105 ? 23.562 -10.984 3.916 1 59.31 105 ASP B C 1
ATOM 3729 O O . ASP B 1 105 ? 23.188 -9.82 3.809 1 59.31 105 ASP B O 1
ATOM 3733 N N . SER B 1 106 ? 22.828 -12.062 3.787 1 64.12 106 SER B N 1
ATOM 3734 C CA . SER B 1 106 ? 21.438 -11.797 3.451 1 64.12 106 SER B CA 1
ATOM 3735 C C . SER B 1 106 ? 20.516 -12.852 4.047 1 64.12 106 SER B C 1
ATOM 3737 O O . SER B 1 106 ? 20.969 -13.922 4.465 1 64.12 106 SER B O 1
ATOM 3739 N N . GLY B 1 107 ? 19.438 -12.453 4.488 1 69.88 107 GLY B N 1
ATOM 3740 C CA . GLY B 1 107 ? 18.406 -13.352 4.98 1 69.88 107 GLY B CA 1
ATOM 3741 C C . GLY B 1 107 ? 17.953 -13.016 6.387 1 69.88 107 GLY B C 1
ATOM 3742 O O . GLY B 1 107 ? 18.391 -12.023 6.969 1 69.88 107 GLY B O 1
ATOM 3743 N N . PHE B 1 108 ? 16.938 -13.75 6.828 1 79.38 108 PHE B N 1
ATOM 3744 C CA . PHE B 1 108 ? 16.359 -13.586 8.156 1 79.38 108 PHE B CA 1
ATOM 3745 C C . PHE B 1 108 ? 16.844 -14.68 9.094 1 79.38 108 PHE B C 1
ATOM 3747 O O . PHE B 1 108 ? 16.984 -15.836 8.688 1 79.38 108 PHE B O 1
ATOM 3754 N N . PRO B 1 109 ? 17.25 -14.203 10.266 1 84.25 109 PRO B N 1
ATOM 3755 C CA . PRO B 1 109 ? 17.625 -15.242 11.234 1 84.25 109 PRO B CA 1
ATOM 3756 C C . PRO B 1 109 ? 16.5 -16.234 11.5 1 84.25 109 PRO B C 1
ATOM 3758 O O . PRO B 1 109 ? 15.336 -15.945 11.258 1 84.25 109 PRO B O 1
ATOM 3761 N N . LYS B 1 110 ? 16.984 -17.406 11.938 1 88.06 110 LYS B N 1
ATOM 3762 C CA . LYS B 1 110 ? 16 -18.422 12.312 1 88.06 110 LYS B CA 1
ATOM 3763 C C . LYS B 1 110 ? 14.992 -17.875 13.32 1 88.06 110 LYS B C 1
ATOM 3765 O O . LYS B 1 110 ? 15.367 -17.172 14.266 1 88.06 110 LYS B O 1
ATOM 3770 N N . GLY B 1 111 ? 13.789 -18.109 13.07 1 92.81 111 GLY B N 1
ATOM 3771 C CA . GLY B 1 111 ? 12.734 -17.703 13.984 1 92.81 111 GLY B CA 1
ATOM 3772 C C . GLY B 1 111 ? 11.992 -16.469 13.523 1 92.81 111 GLY B C 1
ATOM 3773 O O . GLY B 1 111 ? 10.852 -16.234 13.938 1 92.81 111 GLY B O 1
ATOM 3774 N N . GLU B 1 112 ? 12.633 -15.648 12.773 1 92.62 112 GLU B N 1
ATOM 3775 C CA . GLU B 1 112 ? 12 -14.391 12.375 1 92.62 112 GLU B CA 1
ATOM 3776 C C . GLU B 1 112 ? 10.797 -14.648 11.469 1 92.62 112 GLU B C 1
ATOM 3778 O O . GLU B 1 112 ? 9.727 -14.07 11.68 1 92.62 112 GLU B O 1
ATOM 3783 N N . MET B 1 113 ? 10.969 -15.547 10.508 1 94.94 113 MET B N 1
ATOM 3784 C CA . MET B 1 113 ? 9.852 -15.859 9.617 1 94.94 113 MET B CA 1
ATOM 3785 C C . MET B 1 113 ? 8.75 -16.609 10.359 1 94.94 113 MET B C 1
ATOM 3787 O O . MET B 1 113 ? 7.57 -16.438 10.055 1 94.94 113 MET B O 1
ATOM 3791 N N . ARG B 1 114 ? 9.133 -17.406 11.289 1 97 114 ARG B N 1
ATOM 3792 C CA . ARG B 1 114 ? 8.133 -18.062 12.133 1 97 114 ARG B CA 1
ATOM 3793 C C . ARG B 1 114 ? 7.305 -17.047 12.898 1 97 114 ARG B C 1
ATOM 3795 O O . ARG B 1 114 ? 6.078 -17.156 12.961 1 97 114 ARG B O 1
ATOM 3802 N N . SER B 1 115 ? 8.016 -16.062 13.438 1 97.19 115 SER B N 1
ATOM 3803 C CA . SER B 1 115 ? 7.328 -15.008 14.18 1 97.19 115 SER B CA 1
ATOM 3804 C C . SER B 1 115 ? 6.359 -14.242 13.281 1 97.19 115 SER B C 1
ATOM 3806 O O . SER B 1 115 ? 5.281 -13.844 13.719 1 97.19 115 SER B O 1
ATOM 3808 N N . MET B 1 116 ? 6.738 -14.055 12.078 1 96.75 116 MET B N 1
ATOM 3809 C CA . MET B 1 116 ? 5.859 -13.406 11.109 1 96.75 116 MET B CA 1
ATOM 3810 C C . MET B 1 116 ? 4.625 -14.258 10.836 1 96.75 116 MET B C 1
ATOM 3812 O O . MET B 1 116 ? 3.504 -13.742 10.812 1 96.75 116 MET B O 1
ATOM 3816 N N . ALA B 1 117 ? 4.805 -15.539 10.641 1 97.94 117 ALA B N 1
ATOM 3817 C CA . ALA B 1 117 ? 3.691 -16.453 10.414 1 97.94 117 ALA B CA 1
ATOM 3818 C C . ALA B 1 117 ? 2.744 -16.484 11.609 1 97.94 117 ALA B C 1
ATOM 3820 O O . ALA B 1 117 ? 1.522 -16.516 11.438 1 97.94 117 ALA B O 1
ATOM 3821 N N . ASP B 1 118 ? 3.322 -16.438 12.773 1 98.12 118 ASP B N 1
ATOM 3822 C CA . ASP B 1 118 ? 2.51 -16.406 13.984 1 98.12 118 ASP B CA 1
ATOM 3823 C C . ASP B 1 118 ? 1.679 -15.125 14.055 1 98.12 118 ASP B C 1
ATOM 3825 O O . ASP B 1 118 ? 0.513 -15.156 14.453 1 98.12 118 ASP B O 1
ATOM 3829 N N . ALA B 1 119 ? 2.266 -14.016 13.68 1 97.94 119 ALA B N 1
ATOM 3830 C CA . ALA B 1 119 ? 1.552 -12.742 13.648 1 97.94 119 ALA B CA 1
ATOM 3831 C C . ALA B 1 119 ? 0.406 -12.781 12.641 1 97.94 119 ALA B C 1
ATOM 3833 O O . ALA B 1 119 ? -0.674 -12.242 12.898 1 97.94 119 ALA B O 1
ATOM 3834 N N . LEU B 1 120 ? 0.652 -13.406 11.531 1 97.81 120 LEU B N 1
ATOM 3835 C CA . LEU B 1 120 ? -0.394 -13.578 10.531 1 97.81 120 LEU B CA 1
ATOM 3836 C C . LEU B 1 120 ? -1.562 -14.383 11.094 1 97.81 120 LEU B C 1
ATOM 3838 O O . LEU B 1 120 ? -2.723 -14 10.922 1 97.81 120 LEU B O 1
ATOM 3842 N N . ALA B 1 121 ? -1.256 -15.445 11.75 1 97.88 121 ALA B N 1
ATOM 3843 C CA . ALA B 1 121 ? -2.281 -16.281 12.367 1 97.88 121 ALA B CA 1
ATOM 3844 C C . ALA B 1 121 ? -3.064 -15.516 13.422 1 97.88 121 ALA B C 1
ATOM 3846 O O . ALA B 1 121 ? -4.293 -15.617 13.492 1 97.88 121 ALA B O 1
ATOM 3847 N N . GLN B 1 122 ? -2.338 -14.766 14.195 1 97.38 122 GLN B N 1
ATOM 3848 C CA . GLN B 1 122 ? -2.975 -13.938 15.211 1 97.38 122 GLN B CA 1
ATOM 3849 C C . GLN B 1 122 ? -3.928 -12.922 14.578 1 97.38 122 GLN B C 1
ATOM 3851 O O . GLN B 1 122 ? -5.059 -12.758 15.039 1 97.38 122 GLN B O 1
ATOM 3856 N N . ALA B 1 123 ? -3.467 -12.25 13.555 1 97.69 123 ALA B N 1
ATOM 3857 C CA . ALA B 1 123 ? -4.285 -11.266 12.859 1 97.69 123 ALA B CA 1
ATOM 3858 C C . ALA B 1 123 ? -5.566 -11.891 12.312 1 97.69 123 ALA B C 1
ATOM 3860 O O . ALA B 1 123 ? -6.641 -11.297 12.398 1 97.69 123 ALA B O 1
ATOM 3861 N N . LYS B 1 124 ? -5.414 -13.086 11.758 1 97.19 124 LYS B N 1
ATOM 3862 C CA . LYS B 1 124 ? -6.57 -13.812 11.25 1 97.19 124 LYS B CA 1
ATOM 3863 C C . LYS B 1 124 ? -7.555 -14.133 12.375 1 97.19 124 LYS B C 1
ATOM 3865 O O . LYS B 1 124 ? -8.758 -13.898 12.234 1 97.19 124 LYS B O 1
ATOM 3870 N N . GLN B 1 125 ? -7.059 -14.617 13.445 1 96.88 125 GLN B N 1
ATOM 3871 C CA . GLN B 1 125 ? -7.883 -15.008 14.586 1 96.88 125 GLN B CA 1
ATOM 3872 C C . GLN B 1 125 ? -8.617 -13.812 15.172 1 96.88 125 GLN B C 1
ATOM 3874 O O . GLN B 1 125 ? -9.766 -13.93 15.602 1 96.88 125 GLN B O 1
ATOM 3879 N N . GLU B 1 126 ? -7.992 -12.695 15.125 1 96.94 126 GLU B N 1
ATOM 3880 C CA . GLU B 1 126 ? -8.539 -11.492 15.742 1 96.94 126 GLU B CA 1
ATOM 3881 C C . GLU B 1 126 ? -9.438 -10.734 14.766 1 96.94 126 GLU B C 1
ATOM 3883 O O . GLU B 1 126 ? -9.961 -9.664 15.094 1 96.94 126 GLU B O 1
ATOM 3888 N N . GLY B 1 127 ? -9.672 -11.25 13.555 1 96.19 127 GLY B N 1
ATOM 3889 C CA . GLY B 1 127 ? -10.539 -10.609 12.578 1 96.19 127 GLY B CA 1
ATOM 3890 C C . GLY B 1 127 ? -9.984 -9.297 12.062 1 96.19 127 GLY B C 1
ATOM 3891 O O . GLY B 1 127 ? -10.742 -8.352 11.836 1 96.19 127 GLY B O 1
ATOM 3892 N N . ARG B 1 128 ? -8.625 -9.211 11.867 1 97.56 128 ARG B N 1
ATOM 3893 C CA . ARG B 1 128 ? -7.977 -7.961 11.469 1 97.56 128 ARG B CA 1
ATOM 3894 C C . ARG B 1 128 ? -7.805 -7.891 9.961 1 97.56 128 ARG B C 1
ATOM 3896 O O . ARG B 1 128 ? -7.5 -6.828 9.414 1 97.56 128 ARG B O 1
ATOM 3903 N N . LEU B 1 129 ? -8 -9.023 9.266 1 98.12 129 LEU B N 1
ATOM 3904 C CA . LEU B 1 129 ? -7.578 -9.125 7.875 1 98.12 129 LEU B CA 1
ATOM 3905 C C . LEU B 1 129 ? -8.773 -9.039 6.938 1 98.12 129 LEU B C 1
ATOM 3907 O O . LEU B 1 129 ? -9.844 -9.578 7.234 1 98.12 129 LEU B O 1
ATOM 3911 N N . ARG B 1 130 ? -8.562 -8.375 5.805 1 98.19 130 ARG B N 1
ATOM 3912 C CA . ARG B 1 130 ? -9.57 -8.227 4.758 1 98.19 130 ARG B CA 1
ATOM 3913 C C . ARG B 1 130 ? -9.508 -9.391 3.77 1 98.19 130 ARG B C 1
ATOM 3915 O O . ARG B 1 130 ? -10.539 -9.898 3.336 1 98.19 130 ARG B O 1
ATOM 3922 N N . ALA B 1 131 ? -8.336 -9.859 3.398 1 98.56 131 ALA B N 1
ATOM 3923 C CA . ALA B 1 131 ? -8.125 -10.969 2.469 1 98.56 131 ALA B CA 1
ATOM 3924 C C . ALA B 1 131 ? -7.863 -12.273 3.219 1 98.56 131 ALA B C 1
ATOM 3926 O O . ALA B 1 131 ? -7.691 -12.266 4.441 1 98.56 131 ALA B O 1
ATOM 3927 N N . ASP B 1 132 ? -7.98 -13.359 2.553 1 98.62 132 ASP B N 1
ATOM 3928 C CA . ASP B 1 132 ? -7.574 -14.656 3.07 1 98.62 132 ASP B CA 1
ATOM 3929 C C . ASP B 1 132 ? -6.086 -14.906 2.832 1 98.62 132 ASP B C 1
ATOM 3931 O O . ASP B 1 132 ? -5.648 -15.039 1.687 1 98.62 132 ASP B O 1
ATOM 3935 N N . HIS B 1 133 ? -5.336 -14.906 3.902 1 98.5 133 HIS B N 1
ATOM 3936 C CA . HIS B 1 133 ? -3.887 -15.039 3.811 1 98.5 133 HIS B CA 1
ATOM 3937 C C . HIS B 1 133 ? -3.453 -16.484 4.031 1 98.5 133 HIS B C 1
ATOM 3939 O O . HIS B 1 133 ? -3.908 -17.141 4.973 1 98.5 133 HIS B O 1
ATOM 3945 N N . LEU B 1 134 ? -2.689 -16.984 3.158 1 98.44 134 LEU B N 1
ATOM 3946 C CA . LEU B 1 134 ? -1.971 -18.25 3.266 1 98.44 134 LEU B CA 1
ATOM 3947 C C . LEU B 1 134 ? -0.466 -18.031 3.152 1 98.44 134 LEU B C 1
ATOM 3949 O O . LEU B 1 134 ? -0.009 -16.891 3 1 98.44 134 LEU B O 1
ATOM 3953 N N . ILE B 1 135 ? 0.344 -19.109 3.328 1 98.38 135 ILE B N 1
ATOM 3954 C CA . ILE B 1 135 ? 1.79 -18.922 3.391 1 98.38 135 ILE B CA 1
ATOM 3955 C C . ILE B 1 135 ? 2.455 -19.656 2.227 1 98.38 135 ILE B C 1
ATOM 3957 O O . ILE B 1 135 ? 2.096 -20.797 1.916 1 98.38 135 ILE B O 1
ATOM 3961 N N . HIS B 1 136 ? 3.334 -18.984 1.52 1 98.62 136 HIS B N 1
ATOM 3962 C CA . HIS B 1 136 ? 4.27 -19.469 0.516 1 98.62 136 HIS B CA 1
ATOM 3963 C C . HIS B 1 136 ? 5.703 -19.438 1.036 1 98.62 136 HIS B C 1
ATOM 3965 O O . HIS B 1 136 ? 6.297 -18.359 1.162 1 98.62 136 HIS B O 1
ATOM 3971 N N . LEU B 1 137 ? 6.27 -20.625 1.392 1 98.19 137 LEU B N 1
ATOM 3972 C CA . LEU B 1 137 ? 7.652 -20.672 1.855 1 98.19 137 LEU B CA 1
ATOM 3973 C C . LEU B 1 137 ? 8.617 -20.688 0.678 1 98.19 137 LEU B C 1
ATOM 3975 O O . LEU B 1 137 ? 8.523 -21.562 -0.194 1 98.19 137 LEU B O 1
ATOM 3979 N N . ARG B 1 138 ? 9.43 -19.734 0.618 1 97.25 138 ARG B N 1
ATOM 3980 C CA . ARG B 1 138 ? 10.508 -19.703 -0.365 1 97.25 138 ARG B CA 1
ATOM 3981 C C . ARG B 1 138 ? 11.805 -20.25 0.221 1 97.25 138 ARG B C 1
ATOM 3983 O O . ARG B 1 138 ? 12.508 -19.547 0.947 1 97.25 138 ARG B O 1
ATOM 3990 N N . CYS B 1 139 ? 12.172 -21.438 -0.16 1 97.12 139 CYS B N 1
ATOM 3991 C CA . CYS B 1 139 ? 13.273 -22.156 0.471 1 97.12 139 CYS B CA 1
ATOM 3992 C C . CYS B 1 139 ? 14.531 -22.094 -0.382 1 97.12 139 CYS B C 1
ATOM 3994 O O . CYS B 1 139 ? 14.57 -22.656 -1.483 1 97.12 139 CYS B O 1
ATOM 3996 N N . GLU B 1 140 ? 15.555 -21.453 0.138 1 96.31 140 GLU B N 1
ATOM 3997 C CA . GLU B 1 140 ? 16.859 -21.469 -0.509 1 96.31 140 GLU B CA 1
ATOM 3998 C C . GLU B 1 140 ? 17.594 -22.781 -0.22 1 96.31 140 GLU B C 1
ATOM 4000 O O . GLU B 1 140 ? 18.312 -22.891 0.779 1 96.31 140 GLU B O 1
ATOM 4005 N N . VAL B 1 141 ? 17.578 -23.641 -1.174 1 96.88 141 VAL B N 1
ATOM 4006 C CA . VAL B 1 141 ? 17.969 -25.016 -0.908 1 96.88 141 VAL B CA 1
ATOM 4007 C C . VAL B 1 141 ? 19.5 -25.125 -0.862 1 96.88 141 VAL B C 1
ATOM 4009 O O . VAL B 1 141 ? 20.047 -26.141 -0.406 1 96.88 141 VAL B O 1
ATOM 4012 N N . SER B 1 142 ? 20.203 -24.047 -1.368 1 95.44 142 SER B N 1
ATOM 4013 C CA . SER B 1 142 ? 21.672 -24.078 -1.385 1 95.44 142 SER B CA 1
ATOM 4014 C C . SER B 1 142 ? 22.234 -23.703 -0.024 1 95.44 142 SER B C 1
ATOM 4016 O O . SER B 1 142 ? 23.438 -23.828 0.205 1 95.44 142 SER B O 1
ATOM 4018 N N . THR B 1 143 ? 21.375 -23.219 0.912 1 94.62 143 THR B N 1
ATOM 4019 C CA . THR B 1 143 ? 21.859 -22.781 2.215 1 94.62 143 THR B CA 1
ATOM 4020 C C . THR B 1 143 ? 21.906 -23.953 3.191 1 94.62 143 THR B C 1
ATOM 4022 O O . THR B 1 143 ? 21.078 -24.875 3.109 1 94.62 143 THR B O 1
ATOM 4025 N N . ALA B 1 144 ? 22.859 -23.859 4.176 1 94.19 144 ALA B N 1
ATOM 4026 C CA . ALA B 1 144 ? 23.109 -24.969 5.086 1 94.19 144 ALA B CA 1
ATOM 4027 C C . ALA B 1 144 ? 21.969 -25.125 6.082 1 94.19 144 ALA B C 1
ATOM 4029 O O . ALA B 1 144 ? 21.734 -26.219 6.617 1 94.19 144 ALA B O 1
ATOM 4030 N N . ASP B 1 145 ? 21.188 -24.062 6.281 1 95.38 145 ASP B N 1
ATOM 4031 C CA . ASP B 1 145 ? 20.297 -24.047 7.445 1 95.38 145 ASP B CA 1
ATOM 4032 C C . ASP B 1 145 ? 18.828 -24.047 7.02 1 95.38 145 ASP B C 1
ATOM 4034 O O . ASP B 1 145 ? 17.938 -23.859 7.852 1 95.38 145 ASP B O 1
ATOM 4038 N N . VAL B 1 146 ? 18.5 -24.266 5.727 1 96.56 146 VAL B N 1
ATOM 4039 C CA . VAL B 1 146 ? 17.125 -24.109 5.246 1 96.56 146 VAL B CA 1
ATOM 4040 C C . VAL B 1 146 ? 16.234 -25.156 5.902 1 96.56 146 VAL B C 1
ATOM 4042 O O . VAL B 1 146 ? 15.078 -24.875 6.23 1 96.56 146 VAL B O 1
ATOM 4045 N N . LEU B 1 147 ? 16.703 -26.375 6.102 1 97.38 147 LEU B N 1
ATOM 4046 C CA . LEU B 1 147 ? 15.891 -27.422 6.703 1 97.38 147 LEU B CA 1
ATOM 4047 C C . LEU B 1 147 ? 15.594 -27.109 8.164 1 97.38 147 LEU B C 1
ATOM 4049 O O . LEU B 1 147 ? 14.508 -27.422 8.664 1 97.38 147 LEU B O 1
ATOM 4053 N N . GLU B 1 148 ? 16.578 -26.5 8.805 1 96.31 148 GLU B N 1
ATOM 4054 C CA . GLU B 1 148 ? 16.344 -26.047 10.18 1 96.31 148 GLU B CA 1
ATOM 4055 C C . GLU B 1 148 ? 15.234 -25 10.234 1 96.31 148 GLU B C 1
ATOM 4057 O O . GLU B 1 148 ? 14.375 -25.047 11.109 1 96.31 148 GLU B O 1
ATOM 4062 N N . HIS B 1 149 ? 15.266 -24.094 9.305 1 96.81 149 HIS B N 1
ATOM 4063 C CA . HIS B 1 149 ? 14.219 -23.078 9.219 1 96.81 149 HIS B CA 1
ATOM 4064 C C . HIS B 1 149 ? 12.859 -23.719 8.938 1 96.81 149 HIS B C 1
ATOM 4066 O O . HIS B 1 149 ? 11.859 -23.359 9.562 1 96.81 149 HIS B O 1
ATOM 4072 N N . TYR B 1 150 ? 12.844 -24.688 8.062 1 97.62 150 TYR B N 1
ATOM 4073 C CA . TYR B 1 150 ? 11.602 -25.344 7.645 1 97.62 150 TYR B CA 1
ATOM 4074 C C . TYR B 1 150 ? 10.961 -26.094 8.805 1 97.62 150 TYR B C 1
ATOM 4076 O O . TYR B 1 150 ? 9.734 -26.188 8.883 1 97.62 150 TYR B O 1
ATOM 4084 N N . GLU B 1 151 ? 11.766 -26.547 9.695 1 97.31 151 GLU B N 1
ATOM 4085 C CA . GLU B 1 151 ? 11.266 -27.281 10.844 1 97.31 151 GLU B CA 1
ATOM 4086 C C . GLU B 1 151 ? 10.266 -26.453 11.648 1 97.31 151 GLU B C 1
ATOM 4088 O O . GLU B 1 151 ? 9.312 -26.984 12.219 1 97.31 151 GLU B O 1
ATOM 4093 N N . ASP B 1 152 ? 10.453 -25.141 11.617 1 97.12 152 ASP B N 1
ATOM 4094 C CA . ASP B 1 152 ? 9.547 -24.234 12.32 1 97.12 152 ASP B CA 1
ATOM 4095 C C . ASP B 1 152 ? 8.156 -24.266 11.703 1 97.12 152 ASP B C 1
ATOM 4097 O O . ASP B 1 152 ? 7.188 -23.828 12.328 1 97.12 152 ASP B O 1
ATOM 4101 N N . PHE B 1 153 ? 8.055 -24.797 10.492 1 98.06 153 PHE B N 1
ATOM 4102 C CA . PHE B 1 153 ? 6.809 -24.719 9.742 1 98.06 153 PHE B CA 1
ATOM 4103 C C . PHE B 1 153 ? 6.27 -26.125 9.445 1 98.06 153 PHE B C 1
ATOM 4105 O O . PHE B 1 153 ? 5.258 -26.266 8.758 1 98.06 153 PHE B O 1
ATOM 4112 N N . ARG B 1 154 ? 6.875 -27.125 9.914 1 95.06 154 ARG B N 1
ATOM 4113 C CA . ARG B 1 154 ? 6.633 -28.516 9.539 1 95.06 154 ARG B CA 1
ATOM 4114 C C . ARG B 1 154 ? 5.152 -28.875 9.664 1 95.06 154 ARG B C 1
ATOM 4116 O O . ARG B 1 154 ? 4.621 -29.641 8.859 1 95.06 154 ARG B O 1
ATOM 4123 N N . ASN B 1 155 ? 4.418 -28.266 10.625 1 94.81 155 ASN B N 1
ATOM 4124 C CA . ASN B 1 155 ? 3.021 -28.625 10.852 1 94.81 155 ASN B CA 1
ATOM 4125 C C . ASN B 1 155 ? 2.102 -27.406 10.719 1 94.81 155 ASN B C 1
ATOM 4127 O O . ASN B 1 155 ? 0.963 -27.438 11.188 1 94.81 155 ASN B O 1
ATOM 4131 N N . ASP B 1 156 ? 2.592 -26.406 10.172 1 97 156 ASP B N 1
ATOM 4132 C CA . ASP B 1 156 ? 1.78 -25.203 10.023 1 97 156 ASP B CA 1
ATOM 4133 C C . ASP B 1 156 ? 0.752 -25.375 8.906 1 97 156 ASP B C 1
ATOM 4135 O O . ASP B 1 156 ? 1.115 -25.484 7.734 1 97 156 ASP B O 1
ATOM 4139 N N . PRO B 1 157 ? -0.51 -25.406 9.289 1 95.69 157 PRO B N 1
ATOM 4140 C CA . PRO B 1 157 ? -1.532 -25.672 8.273 1 95.69 157 PRO B CA 1
ATOM 4141 C C . PRO B 1 157 ? -1.682 -24.516 7.273 1 95.69 157 PRO B C 1
ATOM 4143 O O . PRO B 1 157 ? -2.326 -24.672 6.234 1 95.69 157 PRO B O 1
ATOM 4146 N N . GLN B 1 158 ? -1.119 -23.344 7.562 1 97 158 GLN B N 1
ATOM 4147 C CA . GLN B 1 158 ? -1.251 -22.188 6.668 1 97 158 GLN B CA 1
ATOM 4148 C C . GLN B 1 158 ? -0.28 -22.297 5.496 1 97 158 GLN B C 1
ATOM 4150 O O . GLN B 1 158 ? -0.419 -21.578 4.504 1 97 158 GLN B O 1
ATOM 4155 N N . VAL B 1 159 ? 0.726 -23.156 5.617 1 98.44 159 VAL B N 1
ATOM 4156 C CA . VAL B 1 159 ? 1.674 -23.359 4.523 1 98.44 159 VAL B CA 1
ATOM 4157 C C . VAL B 1 159 ? 1.04 -24.219 3.439 1 98.44 159 VAL B C 1
ATOM 4159 O O . VAL B 1 159 ? 0.757 -25.406 3.664 1 98.44 159 VAL B O 1
ATOM 4162 N N . ARG B 1 160 ? 0.833 -23.609 2.26 1 98.19 160 ARG B N 1
ATOM 4163 C CA . ARG B 1 160 ? 0.158 -24.344 1.188 1 98.19 160 ARG B CA 1
ATOM 4164 C C . ARG B 1 160 ? 0.979 -24.312 -0.097 1 98.19 160 ARG B C 1
ATOM 4166 O O . ARG B 1 160 ? 0.611 -24.938 -1.092 1 98.19 160 ARG B O 1
ATOM 4173 N N . LEU B 1 161 ? 2.059 -23.625 -0.086 1 98.75 161 LEU B N 1
ATOM 4174 C CA . LEU B 1 161 ? 2.957 -23.516 -1.23 1 98.75 161 LEU B CA 1
ATOM 4175 C C . LEU B 1 161 ? 4.41 -23.422 -0.774 1 98.75 161 LEU B C 1
ATOM 4177 O O . LEU B 1 161 ? 4.715 -22.719 0.19 1 98.75 161 LEU B O 1
ATOM 4181 N N . VAL B 1 162 ? 5.285 -24.156 -1.387 1 98.62 162 VAL B N 1
ATOM 4182 C CA . VAL B 1 162 ? 6.719 -24.125 -1.114 1 98.62 162 VAL B CA 1
ATOM 4183 C C . VAL B 1 162 ? 7.492 -24.016 -2.428 1 98.62 162 VAL B C 1
ATOM 4185 O O . VAL B 1 162 ? 7.258 -24.797 -3.354 1 98.62 162 VAL B O 1
ATOM 4188 N N . SER B 1 163 ? 8.328 -23.031 -2.541 1 98.31 163 SER B N 1
ATOM 4189 C CA . SER B 1 163 ? 9.211 -22.906 -3.695 1 98.31 163 SER B CA 1
ATOM 4190 C C . SER B 1 163 ? 10.625 -23.359 -3.359 1 98.31 163 SER B C 1
ATOM 4192 O O . SER B 1 163 ? 11.164 -22.984 -2.312 1 98.31 163 SER B O 1
ATOM 4194 N N . LEU B 1 164 ? 11.172 -24.172 -4.227 1 97.88 164 LEU B N 1
ATOM 4195 C CA . LEU B 1 164 ? 12.562 -24.609 -4.113 1 97.88 164 LEU B CA 1
ATOM 4196 C C . LEU B 1 164 ? 13.469 -23.734 -4.977 1 97.88 164 LEU B C 1
ATOM 4198 O O . LEU B 1 164 ? 13.445 -23.844 -6.207 1 97.88 164 LEU B O 1
ATOM 4202 N N . MET B 1 165 ? 14.211 -22.891 -4.344 1 95.31 165 MET B N 1
ATOM 4203 C CA . MET B 1 165 ? 15.047 -21.922 -5.047 1 95.31 165 MET B CA 1
ATOM 4204 C C . MET B 1 165 ? 16.531 -22.25 -4.863 1 95.31 165 MET B C 1
ATOM 4206 O O . MET B 1 165 ? 16.922 -22.797 -3.836 1 95.31 165 MET B O 1
ATOM 4210 N N . ASP B 1 166 ? 17.312 -21.922 -5.812 1 93.94 166 ASP B N 1
ATOM 4211 C CA . ASP B 1 166 ? 18.781 -22 -5.773 1 93.94 166 ASP B CA 1
ATOM 4212 C C . ASP B 1 166 ? 19.406 -20.844 -6.555 1 93.94 166 ASP B C 1
ATOM 4214 O O . ASP B 1 166 ? 19.453 -20.875 -7.785 1 93.94 166 ASP B O 1
ATOM 4218 N N . HIS B 1 167 ? 19.891 -19.812 -5.863 1 89.62 167 HIS B N 1
ATOM 4219 C CA . HIS B 1 167 ? 20.406 -18.609 -6.512 1 89.62 167 HIS B CA 1
ATOM 4220 C C . HIS B 1 167 ? 21.922 -18.641 -6.617 1 89.62 167 HIS B C 1
ATOM 4222 O O . HIS B 1 167 ? 22.562 -17.609 -6.738 1 89.62 167 HIS B O 1
ATOM 4228 N N . ALA B 1 168 ? 22.453 -19.781 -6.445 1 89.12 168 ALA B N 1
ATOM 4229 C CA . ALA B 1 168 ? 23.891 -19.906 -6.68 1 89.12 168 ALA B CA 1
ATOM 4230 C C . ALA B 1 168 ? 24.266 -19.438 -8.086 1 89.12 168 ALA B C 1
ATOM 4232 O O . ALA B 1 168 ? 23.516 -19.656 -9.039 1 89.12 168 ALA B O 1
ATOM 4233 N N . PRO B 1 169 ? 25.469 -18.75 -8.188 1 88.75 169 PRO B N 1
ATOM 4234 C CA . PRO B 1 169 ? 25.859 -18.188 -9.484 1 88.75 169 PRO B CA 1
ATOM 4235 C C . PRO B 1 169 ? 26.094 -19.266 -10.547 1 88.75 169 PRO B C 1
ATOM 4237 O O . PRO B 1 169 ? 26.531 -20.375 -10.227 1 88.75 169 PRO B O 1
ATOM 4240 N N . GLY B 1 170 ? 25.797 -18.891 -11.836 1 83.19 170 GLY B N 1
ATOM 4241 C CA . GLY B 1 170 ? 26.109 -19.75 -12.977 1 83.19 170 GLY B CA 1
ATOM 4242 C C . GLY B 1 170 ? 24.969 -20.672 -13.367 1 83.19 170 GLY B C 1
ATOM 4243 O O . GLY B 1 170 ? 25.156 -21.562 -14.195 1 83.19 170 GLY B O 1
ATOM 4244 N N . GLN B 1 171 ? 23.906 -20.5 -12.727 1 82.31 171 GLN B N 1
ATOM 4245 C CA . GLN B 1 171 ? 22.75 -21.328 -13.031 1 82.31 171 GLN B CA 1
ATOM 4246 C C . GLN B 1 171 ? 21.438 -20.562 -12.852 1 82.31 171 GLN B C 1
ATOM 4248 O O . GLN B 1 171 ? 21.422 -19.516 -12.203 1 82.31 171 GLN B O 1
ATOM 4253 N N . ARG B 1 172 ? 20.266 -21.047 -13.578 1 86.5 172 ARG B N 1
ATOM 4254 C CA . ARG B 1 172 ? 18.906 -20.562 -13.375 1 86.5 172 ARG B CA 1
ATOM 4255 C C . ARG B 1 172 ? 18.828 -19.047 -13.578 1 86.5 172 ARG B C 1
ATOM 4257 O O . ARG B 1 172 ? 19.125 -18.562 -14.672 1 86.5 172 ARG B O 1
ATOM 4264 N N . GLN B 1 173 ? 18.562 -18.266 -12.547 1 77.44 173 GLN B N 1
ATOM 4265 C CA . GLN B 1 173 ? 18.438 -16.828 -12.656 1 77.44 173 GLN B CA 1
ATOM 4266 C C . GLN B 1 173 ? 19.719 -16.203 -13.211 1 77.44 173 GLN B C 1
ATOM 4268 O O . GLN B 1 173 ? 19.672 -15.195 -13.914 1 77.44 173 GLN B O 1
ATOM 4273 N N . PHE B 1 174 ? 20.781 -16.812 -12.883 1 77.75 174 PHE B N 1
ATOM 4274 C CA . PHE B 1 174 ? 22.078 -16.266 -13.234 1 77.75 174 PHE B CA 1
ATOM 4275 C C . PHE B 1 174 ? 22.812 -17.188 -14.195 1 77.75 174 PHE B C 1
ATOM 4277 O O . PHE B 1 174 ? 23.953 -17.609 -13.93 1 77.75 174 PHE B O 1
ATOM 4284 N N . GLN B 1 175 ? 22.188 -17.375 -15.32 1 72.12 175 GLN B N 1
ATOM 4285 C CA . GLN B 1 175 ? 22.781 -18.266 -16.312 1 72.12 175 GLN B CA 1
ATOM 4286 C C . GLN B 1 175 ? 24.156 -17.781 -16.734 1 72.12 175 GLN B C 1
ATOM 4288 O O . GLN B 1 175 ? 25.078 -18.578 -16.953 1 72.12 175 GLN B O 1
ATOM 4293 N N . THR B 1 176 ? 24.188 -16.359 -16.781 1 75.44 176 THR B N 1
ATOM 4294 C CA . THR B 1 176 ? 25.469 -15.734 -17.078 1 75.44 176 THR B CA 1
ATOM 4295 C C . THR B 1 176 ? 25.969 -14.945 -15.867 1 75.44 176 THR B C 1
ATOM 4297 O O . THR B 1 176 ? 25.172 -14.445 -15.07 1 75.44 176 THR B O 1
ATOM 4300 N N . MET B 1 177 ? 27.281 -14.977 -15.766 1 79.19 177 MET B N 1
ATOM 4301 C CA . MET B 1 177 ? 27.891 -14.352 -14.594 1 79.19 177 MET B CA 1
ATOM 4302 C C . MET B 1 177 ? 27.797 -12.828 -14.68 1 79.19 177 MET B C 1
ATOM 4304 O O . MET B 1 177 ? 28 -12.133 -13.688 1 79.19 177 MET B O 1
ATOM 4308 N N . ASP B 1 178 ? 27.422 -12.359 -15.805 1 74.56 178 ASP B N 1
ATOM 4309 C CA . ASP B 1 178 ? 27.422 -10.914 -16.016 1 74.56 178 ASP B CA 1
ATOM 4310 C C . ASP B 1 178 ? 26.438 -10.227 -15.086 1 74.56 178 ASP B C 1
ATOM 4312 O O . ASP B 1 178 ? 26.781 -9.266 -14.398 1 74.56 178 ASP B O 1
ATOM 4316 N N . GLN B 1 179 ? 25.297 -10.828 -15.078 1 71.12 179 GLN B N 1
ATOM 4317 C CA . GLN B 1 179 ? 24.266 -10.219 -14.242 1 71.12 179 GLN B CA 1
ATOM 4318 C C . GLN B 1 179 ? 24.594 -10.367 -12.766 1 71.12 179 GLN B C 1
ATOM 4320 O O . GLN B 1 179 ? 24.359 -9.453 -11.969 1 71.12 179 GLN B O 1
ATOM 4325 N N . TYR B 1 180 ? 25.109 -11.5 -12.43 1 77.44 180 TYR B N 1
ATOM 4326 C CA . TYR B 1 180 ? 25.5 -11.75 -11.047 1 77.44 180 TYR B CA 1
ATOM 4327 C C . TYR B 1 180 ? 26.578 -10.766 -10.602 1 77.44 180 TYR B C 1
ATOM 4329 O O . TYR B 1 180 ? 26.531 -10.234 -9.492 1 77.44 180 TYR B O 1
ATOM 4337 N N . THR B 1 181 ? 27.5 -10.555 -11.508 1 76.38 181 THR B N 1
ATOM 4338 C CA . THR B 1 181 ? 28.594 -9.625 -11.234 1 76.38 181 THR B CA 1
ATOM 4339 C C . THR B 1 181 ? 28.062 -8.211 -11.055 1 76.38 181 THR B C 1
ATOM 4341 O O . THR B 1 181 ? 28.438 -7.52 -10.102 1 76.38 181 THR B O 1
ATOM 4344 N N . LEU B 1 182 ? 27.234 -7.855 -11.93 1 71.56 182 LEU B N 1
ATOM 4345 C CA . LEU B 1 182 ? 26.672 -6.508 -11.898 1 71.56 182 LEU B CA 1
ATOM 4346 C C . LEU B 1 182 ? 25.891 -6.27 -10.609 1 71.56 182 LEU B C 1
ATOM 4348 O O . LEU B 1 182 ? 26.078 -5.238 -9.953 1 71.56 182 LEU B O 1
ATOM 4352 N N . TYR B 1 183 ? 25.172 -7.211 -10.266 1 67.5 183 TYR B N 1
ATOM 4353 C CA . TYR B 1 183 ? 24.281 -7 -9.125 1 67.5 183 TYR B CA 1
ATOM 4354 C C . TYR B 1 183 ? 25.047 -7.152 -7.809 1 67.5 183 TYR B C 1
ATOM 4356 O O . TYR B 1 183 ? 25.062 -6.23 -6.988 1 67.5 183 TYR B O 1
ATOM 4364 N N . TYR B 1 184 ? 25.703 -8.227 -7.609 1 72.56 184 TYR B N 1
ATOM 4365 C CA . TYR B 1 184 ? 26.25 -8.594 -6.312 1 72.56 184 TYR B CA 1
ATOM 4366 C C . TYR B 1 184 ? 27.578 -7.883 -6.062 1 72.56 184 TYR B C 1
ATOM 4368 O O . TYR B 1 184 ? 27.875 -7.492 -4.93 1 72.56 184 TYR B O 1
ATOM 4376 N N . LYS B 1 185 ? 28.312 -7.691 -7.125 1 72.44 185 LYS B N 1
ATOM 4377 C CA . LYS B 1 185 ? 29.609 -7.031 -6.922 1 72.44 185 LYS B CA 1
ATOM 4378 C C . LYS B 1 185 ? 29.422 -5.547 -6.633 1 72.44 185 LYS B C 1
ATOM 4380 O O . LYS B 1 185 ? 29.969 -5.02 -5.664 1 72.44 185 LYS B O 1
ATOM 4385 N N . THR B 1 186 ? 28.625 -4.93 -7.449 1 65.5 186 THR B N 1
ATOM 4386 C CA . THR B 1 186 ? 28.453 -3.484 -7.348 1 65.5 186 THR B CA 1
ATOM 4387 C C . THR B 1 186 ? 27.641 -3.119 -6.105 1 65.5 186 THR B C 1
ATOM 4389 O O . THR B 1 186 ? 28.016 -2.225 -5.352 1 65.5 186 THR B O 1
ATOM 4392 N N . LYS B 1 187 ? 26.625 -3.82 -5.875 1 64.44 187 LYS B N 1
ATOM 4393 C CA . LYS B 1 187 ? 25.75 -3.492 -4.762 1 64.44 187 LYS B CA 1
ATOM 4394 C C . LYS B 1 187 ? 26.438 -3.701 -3.424 1 64.44 187 LYS B C 1
ATOM 4396 O O . LYS B 1 187 ? 26.203 -2.969 -2.465 1 64.44 187 LYS B O 1
ATOM 4401 N N . ARG B 1 188 ? 27.312 -4.719 -3.461 1 70.5 188 ARG B N 1
ATOM 4402 C CA . ARG B 1 188 ? 27.953 -5.051 -2.193 1 70.5 188 ARG B CA 1
ATOM 4403 C C . ARG B 1 188 ? 29.328 -4.414 -2.096 1 70.5 188 ARG B C 1
ATOM 4405 O O . ARG B 1 188 ? 30 -4.52 -1.064 1 70.5 188 ARG B O 1
ATOM 4412 N N . GLY B 1 189 ? 29.75 -3.746 -3.109 1 72.31 189 GLY B N 1
ATOM 4413 C CA . GLY B 1 189 ? 31.031 -3.072 -3.096 1 72.31 189 GLY B CA 1
ATOM 4414 C C . GLY B 1 189 ? 32.219 -4.02 -2.893 1 72.31 189 GLY B C 1
ATOM 4415 O O . GLY B 1 189 ? 33.125 -3.713 -2.145 1 72.31 189 GLY B O 1
ATOM 4416 N N . LEU B 1 190 ? 32.219 -5.273 -3.461 1 76.62 190 LEU B N 1
ATOM 4417 C CA . LEU B 1 190 ? 33.219 -6.281 -3.234 1 76.62 190 LEU B CA 1
ATOM 4418 C C . LEU B 1 190 ? 34.406 -6.094 -4.199 1 76.62 190 LEU B C 1
ATOM 4420 O O . LEU B 1 190 ? 34.219 -5.695 -5.348 1 76.62 190 LEU B O 1
ATOM 4424 N N . THR B 1 191 ? 35.594 -6.32 -3.658 1 81.88 191 THR B N 1
ATOM 4425 C CA . THR B 1 191 ? 36.781 -6.398 -4.531 1 81.88 191 THR B CA 1
ATOM 4426 C C . THR B 1 191 ? 36.688 -7.621 -5.441 1 81.88 191 THR B C 1
ATOM 4428 O O . THR B 1 191 ? 35.875 -8.523 -5.203 1 81.88 191 THR B O 1
ATOM 4431 N N . ASP B 1 192 ? 37.5 -7.66 -6.453 1 84.25 192 ASP B N 1
ATOM 4432 C CA . ASP B 1 192 ? 37.531 -8.789 -7.371 1 84.25 192 ASP B CA 1
ATOM 4433 C C . ASP B 1 192 ? 37.844 -10.094 -6.633 1 84.25 192 ASP B C 1
ATOM 4435 O O . ASP B 1 192 ? 37.188 -11.117 -6.875 1 84.25 192 ASP B O 1
ATOM 4439 N N . ASP B 1 193 ? 38.781 -9.992 -5.812 1 88.69 193 ASP B N 1
ATOM 4440 C CA . ASP B 1 193 ? 39.156 -11.195 -5.078 1 88.69 193 ASP B CA 1
ATOM 4441 C C . ASP B 1 193 ? 38.062 -11.641 -4.125 1 88.69 193 ASP B C 1
ATOM 4443 O O . ASP B 1 193 ? 37.781 -12.836 -4.02 1 88.69 193 ASP B O 1
ATOM 4447 N N . ALA B 1 194 ? 37.531 -10.734 -3.451 1 86.75 194 ALA B N 1
ATOM 4448 C CA . ALA B 1 194 ? 36.438 -11.047 -2.529 1 86.75 194 ALA B CA 1
ATOM 4449 C C . ALA B 1 194 ? 35.219 -11.594 -3.275 1 86.75 194 ALA B C 1
ATOM 4451 O O . ALA B 1 194 ? 34.531 -12.492 -2.785 1 86.75 194 ALA B O 1
ATOM 4452 N N . PHE B 1 195 ? 35 -11.094 -4.41 1 87.75 195 PHE B N 1
ATOM 4453 C CA . PHE B 1 195 ? 33.906 -11.539 -5.23 1 87.75 195 PHE B CA 1
ATOM 4454 C C . PHE B 1 195 ? 34.125 -12.953 -5.746 1 87.75 195 PHE B C 1
ATOM 4456 O O . PHE B 1 195 ? 33.219 -13.781 -5.738 1 87.75 195 PHE B O 1
ATOM 4463 N N . ALA B 1 196 ? 35.312 -13.172 -6.145 1 88.94 196 ALA B N 1
ATOM 4464 C CA . ALA B 1 196 ? 35.656 -14.516 -6.605 1 88.94 196 ALA B CA 1
ATOM 4465 C C . ALA B 1 196 ? 35.469 -15.547 -5.488 1 88.94 196 ALA B C 1
ATOM 4467 O O . ALA B 1 196 ? 34.969 -16.641 -5.719 1 88.94 196 ALA B O 1
ATOM 4468 N N . ALA B 1 197 ? 35.906 -15.195 -4.344 1 90.06 197 ALA B N 1
ATOM 4469 C CA . ALA B 1 197 ? 35.75 -16.078 -3.188 1 90.06 197 ALA B CA 1
ATOM 4470 C C . ALA B 1 197 ? 34.281 -16.297 -2.859 1 90.06 197 ALA B C 1
ATOM 4472 O O . ALA B 1 197 ? 33.875 -17.406 -2.482 1 90.06 197 ALA B O 1
ATOM 4473 N N . PHE B 1 198 ? 33.562 -15.297 -3.006 1 87.75 198 PHE B N 1
ATOM 4474 C CA . PHE B 1 198 ? 32.125 -15.359 -2.764 1 87.75 198 PHE B CA 1
ATOM 4475 C C . PHE B 1 198 ? 31.438 -16.328 -3.734 1 87.75 198 PHE B C 1
ATOM 4477 O O . PHE B 1 198 ? 30.641 -17.172 -3.324 1 87.75 198 PHE B O 1
ATOM 4484 N N . ILE B 1 199 ? 31.812 -16.219 -4.949 1 89.94 199 ILE B N 1
ATOM 4485 C CA . ILE B 1 199 ? 31.25 -17.078 -5.988 1 89.94 199 ILE B CA 1
ATOM 4486 C C . ILE B 1 199 ? 31.578 -18.547 -5.684 1 89.94 199 ILE B C 1
ATOM 4488 O O . ILE B 1 199 ? 30.703 -19.406 -5.715 1 89.94 199 ILE B O 1
ATOM 4492 N N . GLU B 1 200 ? 32.812 -18.75 -5.391 1 91.88 200 GLU B N 1
ATOM 4493 C CA . GLU B 1 200 ? 33.25 -20.109 -5.098 1 91.88 200 GLU B CA 1
ATOM 4494 C C . GLU B 1 200 ? 32.5 -20.688 -3.902 1 91.88 200 GLU B C 1
ATOM 4496 O O . GLU B 1 200 ? 32.125 -21.859 -3.916 1 91.88 200 GLU B O 1
ATOM 4501 N N . ARG B 1 201 ? 32.344 -19.938 -2.953 1 91.88 201 ARG B N 1
ATOM 4502 C CA . ARG B 1 201 ? 31.656 -20.375 -1.751 1 91.88 201 ARG B CA 1
ATOM 4503 C C . ARG B 1 201 ? 30.203 -20.719 -2.059 1 91.88 201 ARG B C 1
ATOM 4505 O O . ARG B 1 201 ? 29.703 -21.766 -1.634 1 91.88 201 ARG B O 1
ATOM 4512 N N . GLN B 1 202 ? 29.516 -19.859 -2.785 1 91.69 202 GLN B N 1
ATOM 4513 C CA . GLN B 1 202 ? 28.109 -20.062 -3.121 1 91.69 202 GLN B CA 1
ATOM 4514 C C . GLN B 1 202 ? 27.922 -21.328 -3.965 1 91.69 202 GLN B C 1
ATOM 4516 O O . GLN B 1 202 ? 26.984 -22.094 -3.754 1 91.69 202 GLN B O 1
ATOM 4521 N N . GLN B 1 203 ? 28.828 -21.531 -4.852 1 93.12 203 GLN B N 1
ATOM 4522 C CA . GLN B 1 203 ? 28.766 -22.719 -5.703 1 93.12 203 GLN B CA 1
ATOM 4523 C C . GLN B 1 203 ? 29.031 -23.984 -4.902 1 93.12 203 GLN B C 1
ATOM 4525 O O . GLN B 1 203 ? 28.391 -25.016 -5.141 1 93.12 203 GLN B O 1
ATOM 4530 N N . ALA B 1 204 ? 29.969 -23.875 -4.008 1 95.19 204 ALA B N 1
ATOM 4531 C CA . ALA B 1 204 ? 30.281 -25.016 -3.162 1 95.19 204 ALA B CA 1
ATOM 4532 C C . ALA B 1 204 ? 29.094 -25.391 -2.27 1 95.19 204 ALA B C 1
ATOM 4534 O O . ALA B 1 204 ? 28.797 -26.562 -2.078 1 95.19 204 ALA B O 1
ATOM 4535 N N . LEU B 1 205 ? 28.469 -24.422 -1.715 1 94.69 205 LEU B N 1
ATOM 4536 C CA . LEU B 1 205 ? 27.281 -24.641 -0.884 1 94.69 205 LEU B CA 1
ATOM 4537 C C . LEU B 1 205 ? 26.172 -25.297 -1.691 1 94.69 205 LEU B C 1
ATOM 4539 O O . LEU B 1 205 ? 25.547 -26.266 -1.234 1 94.69 205 LEU B O 1
ATOM 4543 N N . SER B 1 206 ? 25.922 -24.828 -2.854 1 95.5 206 SER B N 1
ATOM 4544 C CA . SER B 1 206 ? 24.906 -25.391 -3.727 1 95.5 206 SER B CA 1
ATOM 4545 C C . SER B 1 206 ? 25.203 -26.859 -4.047 1 95.5 206 SER B C 1
ATOM 4547 O O . SER B 1 206 ? 24.328 -27.719 -3.961 1 95.5 206 SER B O 1
ATOM 4549 N N . ALA B 1 207 ? 26.438 -27.109 -4.391 1 96.25 207 ALA B N 1
ATOM 4550 C CA . ALA B 1 207 ? 26.844 -28.469 -4.723 1 96.25 207 ALA B CA 1
ATOM 4551 C C . ALA B 1 207 ? 26.625 -29.406 -3.543 1 96.25 207 ALA B C 1
ATOM 4553 O O . ALA B 1 207 ? 26.281 -30.578 -3.729 1 96.25 207 ALA B O 1
ATOM 4554 N N . ARG B 1 208 ? 26.844 -28.844 -2.424 1 97.06 208 ARG B N 1
ATOM 4555 C CA . ARG B 1 208 ? 26.797 -29.672 -1.223 1 97.06 208 ARG B CA 1
ATOM 4556 C C . ARG B 1 208 ? 25.359 -29.859 -0.756 1 97.06 208 ARG B C 1
ATOM 4558 O O . ARG B 1 208 ? 24.969 -30.969 -0.374 1 97.06 208 ARG B O 1
ATOM 4565 N N . TYR B 1 209 ? 24.5 -28.844 -0.836 1 97.25 209 TYR B N 1
ATOM 4566 C CA . TYR B 1 209 ? 23.266 -28.859 -0.054 1 97.25 209 TYR B CA 1
ATOM 4567 C C . TYR B 1 209 ? 22.047 -28.922 -0.962 1 97.25 209 TYR B C 1
ATOM 4569 O O . TYR B 1 209 ? 20.984 -29.391 -0.551 1 97.25 209 TYR B O 1
ATOM 4577 N N . ALA B 1 210 ? 22.094 -28.5 -2.158 1 96.75 210 ALA B N 1
ATOM 4578 C CA . ALA B 1 210 ? 20.906 -28.234 -2.979 1 96.75 210 ALA B CA 1
ATOM 4579 C C . ALA B 1 210 ? 20.094 -29.516 -3.195 1 96.75 210 ALA B C 1
ATOM 4581 O O . ALA B 1 210 ? 18.906 -29.562 -2.916 1 96.75 210 ALA B O 1
ATOM 4582 N N . THR B 1 211 ? 20.75 -30.531 -3.66 1 96.81 211 THR B N 1
ATOM 4583 C CA . THR B 1 211 ? 20.047 -31.766 -4.023 1 96.81 211 THR B CA 1
ATOM 4584 C C . THR B 1 211 ? 19.453 -32.438 -2.785 1 96.81 211 THR B C 1
ATOM 4586 O O . THR B 1 211 ? 18.266 -32.719 -2.74 1 96.81 211 THR B O 1
ATOM 4589 N N . PRO B 1 212 ? 20.234 -32.594 -1.703 1 97.88 212 PRO B N 1
ATOM 4590 C CA . PRO B 1 212 ? 19.641 -33.219 -0.507 1 97.88 212 PRO B CA 1
ATOM 4591 C C . PRO B 1 212 ? 18.484 -32.406 0.069 1 97.88 212 PRO B C 1
ATOM 4593 O O . PRO B 1 212 ? 17.516 -32.969 0.559 1 97.88 212 PRO B O 1
ATOM 4596 N N . HIS B 1 213 ? 18.609 -31.156 0.052 1 98.12 213 HIS B N 1
ATOM 4597 C CA . HIS B 1 213 ? 17.562 -30.297 0.601 1 98.12 213 HIS B CA 1
ATOM 4598 C C . HIS B 1 213 ? 16.312 -30.328 -0.269 1 98.12 213 HIS B C 1
ATOM 4600 O O . HIS B 1 213 ? 15.195 -30.375 0.247 1 98.12 213 HIS B O 1
ATOM 4606 N N . ARG B 1 214 ? 16.469 -30.297 -1.6 1 98 214 ARG B N 1
ATOM 4607 C CA . ARG B 1 214 ? 15.312 -30.438 -2.49 1 98 214 ARG B CA 1
ATOM 4608 C C . ARG B 1 214 ? 14.57 -31.734 -2.215 1 98 214 ARG B C 1
ATOM 4610 O O . ARG B 1 214 ? 13.336 -31.75 -2.125 1 98 214 ARG B O 1
ATOM 4617 N N . ASN B 1 215 ? 15.391 -32.781 -2.094 1 97.94 215 ASN B N 1
ATOM 4618 C CA . ASN B 1 215 ? 14.797 -34.062 -1.809 1 97.94 215 ASN B CA 1
ATOM 4619 C C . ASN B 1 215 ? 13.984 -34.062 -0.517 1 97.94 215 ASN B C 1
ATOM 4621 O O . ASN B 1 215 ? 12.844 -34.5 -0.49 1 97.94 215 ASN B O 1
ATOM 4625 N N . ALA B 1 216 ? 14.547 -33.531 0.478 1 98.19 216 ALA B N 1
ATOM 4626 C CA . ALA B 1 216 ? 13.922 -33.5 1.797 1 98.19 216 ALA B CA 1
ATOM 4627 C C . ALA B 1 216 ? 12.648 -32.656 1.79 1 98.19 216 ALA B C 1
ATOM 4629 O O . ALA B 1 216 ? 11.617 -33.062 2.307 1 98.19 216 ALA B O 1
ATOM 4630 N N . LEU B 1 217 ? 12.719 -31.516 1.194 1 98.44 217 LEU B N 1
ATOM 4631 C CA . LEU B 1 217 ? 11.594 -30.594 1.182 1 98.44 217 LEU B CA 1
ATOM 4632 C C . LEU B 1 217 ? 10.461 -31.141 0.306 1 98.44 217 LEU B C 1
ATOM 4634 O O . LEU B 1 217 ? 9.289 -31.047 0.678 1 98.44 217 LEU B O 1
ATOM 4638 N N . ALA B 1 218 ? 10.828 -31.672 -0.863 1 98.12 218 ALA B N 1
ATOM 4639 C CA . ALA B 1 218 ? 9.82 -32.25 -1.742 1 98.12 218 ALA B CA 1
ATOM 4640 C C . ALA B 1 218 ? 9.062 -33.375 -1.039 1 98.12 218 ALA B C 1
ATOM 4642 O O . ALA B 1 218 ? 7.836 -33.469 -1.118 1 98.12 218 ALA B O 1
ATOM 4643 N N . LYS B 1 219 ? 9.82 -34.219 -0.357 1 97.69 219 LYS B N 1
ATOM 4644 C CA . LYS B 1 219 ? 9.203 -35.312 0.372 1 97.69 219 LYS B CA 1
ATOM 4645 C C . LYS B 1 219 ? 8.273 -34.812 1.467 1 97.69 219 LYS B C 1
ATOM 4647 O O . LYS B 1 219 ? 7.141 -35.281 1.595 1 97.69 219 LYS B O 1
ATOM 4652 N N . ALA B 1 220 ? 8.734 -33.875 2.238 1 97.81 220 ALA B N 1
ATOM 4653 C CA . ALA B 1 220 ? 7.938 -33.312 3.324 1 97.81 220 ALA B CA 1
ATOM 4654 C C . ALA B 1 220 ? 6.648 -32.688 2.791 1 97.81 220 ALA B C 1
ATOM 4656 O O . ALA B 1 220 ? 5.582 -32.844 3.385 1 97.81 220 ALA B O 1
ATOM 4657 N N . CYS B 1 221 ? 6.734 -31.969 1.698 1 97.81 221 CYS B N 1
ATOM 4658 C CA . CYS B 1 221 ? 5.578 -31.312 1.096 1 97.81 221 CYS B CA 1
ATOM 4659 C C . CYS B 1 221 ? 4.582 -32.344 0.575 1 97.81 221 CYS B C 1
ATOM 4661 O O . CYS B 1 221 ? 3.371 -32.188 0.742 1 97.81 221 CYS B O 1
ATOM 4663 N N . ALA B 1 222 ? 5.098 -33.406 -0.064 1 97.06 222 ALA B N 1
ATOM 4664 C CA . ALA B 1 222 ? 4.242 -34.469 -0.584 1 97.06 222 ALA B CA 1
ATOM 4665 C C . ALA B 1 222 ? 3.432 -35.094 0.534 1 97.06 222 ALA B C 1
ATOM 4667 O O . ALA B 1 222 ? 2.24 -35.375 0.366 1 97.06 222 ALA B O 1
ATOM 4668 N N . GLU B 1 223 ? 4.062 -35.281 1.636 1 96.75 223 GLU B N 1
ATOM 4669 C CA . GLU B 1 223 ? 3.404 -35.906 2.777 1 96.75 223 GLU B CA 1
ATOM 4670 C C . GLU B 1 223 ? 2.252 -35.062 3.293 1 96.75 223 GLU B C 1
ATOM 4672 O O . GLU B 1 223 ? 1.268 -35.594 3.818 1 96.75 223 GLU B O 1
ATOM 4677 N N . ARG B 1 224 ? 2.334 -33.781 3.102 1 96.88 224 ARG B N 1
ATOM 4678 C CA . ARG B 1 224 ? 1.346 -32.844 3.645 1 96.88 224 ARG B CA 1
ATOM 4679 C C . ARG B 1 224 ? 0.402 -32.344 2.553 1 96.88 224 ARG B C 1
ATOM 4681 O O . ARG B 1 224 ? -0.544 -31.609 2.832 1 96.88 224 ARG B O 1
ATOM 4688 N N . GLY B 1 225 ? 0.631 -32.75 1.348 1 96.25 225 GLY B N 1
ATOM 4689 C CA . GLY B 1 225 ? -0.188 -32.281 0.234 1 96.25 225 GLY B CA 1
ATOM 4690 C C . GLY B 1 225 ? 0.041 -30.844 -0.123 1 96.25 225 GLY B C 1
ATOM 4691 O O . GLY B 1 225 ? -0.875 -30.156 -0.587 1 96.25 225 GLY B O 1
ATOM 4692 N N . ILE B 1 226 ? 1.214 -30.266 0.227 1 98.06 226 ILE B N 1
ATOM 4693 C CA . ILE B 1 226 ? 1.591 -28.891 -0.096 1 98.06 226 ILE B CA 1
ATOM 4694 C C . ILE B 1 226 ? 2.078 -28.812 -1.541 1 98.06 226 ILE B C 1
ATOM 4696 O O . ILE B 1 226 ? 2.861 -29.672 -1.983 1 98.06 226 ILE B O 1
ATOM 4700 N N . THR B 1 227 ? 1.531 -27.875 -2.287 1 98.5 227 THR B N 1
ATOM 4701 C CA . THR B 1 227 ? 2.02 -27.656 -3.643 1 98.5 227 THR B CA 1
ATOM 4702 C C . THR B 1 227 ? 3.473 -27.188 -3.623 1 98.5 227 THR B C 1
ATOM 4704 O O . THR B 1 227 ? 3.857 -26.359 -2.797 1 98.5 227 THR B O 1
ATOM 4707 N N . VAL B 1 228 ? 4.273 -27.75 -4.508 1 98.62 228 VAL B N 1
ATOM 4708 C CA . VAL B 1 228 ? 5.676 -27.359 -4.609 1 98.62 228 VAL B CA 1
ATOM 4709 C C . VAL B 1 228 ? 5.922 -26.656 -5.938 1 98.62 228 VAL B C 1
ATOM 4711 O O . VAL B 1 228 ? 5.348 -27.016 -6.965 1 98.62 228 VAL B O 1
ATOM 4714 N N . ALA B 1 229 ? 6.734 -25.609 -5.883 1 98.69 229 ALA B N 1
ATOM 4715 C CA . ALA B 1 229 ? 7.086 -24.812 -7.062 1 98.69 229 ALA B CA 1
ATOM 4716 C C . ALA B 1 229 ? 8.594 -24.844 -7.301 1 98.69 229 ALA B C 1
ATOM 4718 O O . ALA B 1 229 ? 9.375 -24.906 -6.352 1 98.69 229 ALA B O 1
ATOM 4719 N N . SER B 1 230 ? 9.008 -24.906 -8.578 1 97.75 230 SER B N 1
ATOM 4720 C CA . SER B 1 230 ? 10.383 -24.594 -8.953 1 97.75 230 SER B CA 1
ATOM 4721 C C . SER B 1 230 ? 10.555 -23.094 -9.188 1 97.75 230 SER B C 1
ATOM 4723 O O . SER B 1 230 ? 9.578 -22.344 -9.219 1 97.75 230 SER B O 1
ATOM 4725 N N . HIS B 1 231 ? 11.758 -22.672 -9.25 1 95.94 231 HIS B N 1
ATOM 4726 C CA . HIS B 1 231 ? 12.062 -21.266 -9.477 1 95.94 231 HIS B CA 1
ATOM 4727 C C . HIS B 1 231 ? 13.188 -21.094 -10.484 1 95.94 231 HIS B C 1
ATOM 4729 O O . HIS B 1 231 ? 14.188 -21.812 -10.438 1 95.94 231 HIS B O 1
ATOM 4735 N N . ASP B 1 232 ? 12.938 -20.266 -11.484 1 94.31 232 ASP B N 1
ATOM 4736 C CA . ASP B 1 232 ? 13.93 -19.781 -12.445 1 94.31 232 ASP B CA 1
ATOM 4737 C C . ASP B 1 232 ? 14.492 -20.938 -13.273 1 94.31 232 ASP B C 1
ATOM 4739 O O . ASP B 1 232 ? 15.688 -20.969 -13.555 1 94.31 232 ASP B O 1
ATOM 4743 N N . ASP B 1 233 ? 13.648 -21.922 -13.531 1 95.19 233 ASP B N 1
ATOM 4744 C CA . ASP B 1 233 ? 14.117 -22.969 -14.422 1 95.19 233 ASP B CA 1
ATOM 4745 C C . ASP B 1 233 ? 14.609 -22.406 -15.75 1 95.19 233 ASP B C 1
ATOM 4747 O O . ASP B 1 233 ? 13.953 -21.531 -16.328 1 95.19 233 ASP B O 1
ATOM 4751 N N . ALA B 1 234 ? 15.758 -22.922 -16.234 1 93.44 234 ALA B N 1
ATOM 4752 C CA . ALA B 1 234 ? 16.391 -22.359 -17.422 1 93.44 234 ALA B CA 1
ATOM 4753 C C . ALA B 1 234 ? 16.547 -23.406 -18.516 1 93.44 234 ALA B C 1
ATOM 4755 O O . ALA B 1 234 ? 16.688 -23.078 -19.688 1 93.44 234 ALA B O 1
ATOM 4756 N N . THR B 1 235 ? 16.594 -24.703 -18.109 1 94.69 235 THR B N 1
ATOM 4757 C CA . THR B 1 235 ? 16.875 -25.781 -19.047 1 94.69 235 THR B CA 1
ATOM 4758 C C . THR B 1 235 ? 15.828 -26.875 -18.938 1 94.69 235 THR B C 1
ATOM 4760 O O . THR B 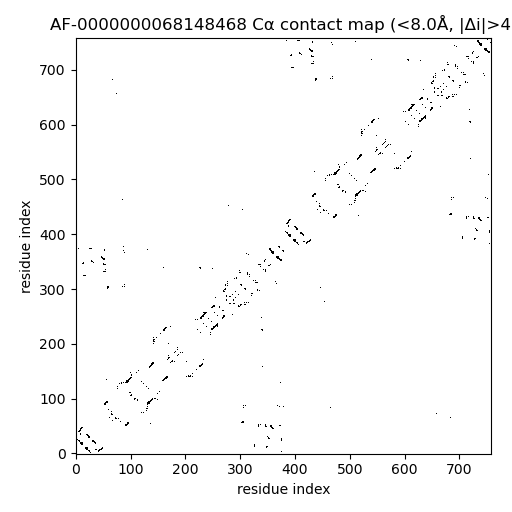1 235 ? 15.086 -26.938 -17.953 1 94.69 235 THR B O 1
ATOM 4763 N N . VAL B 1 236 ? 15.836 -27.703 -19.953 1 96.69 236 VAL B N 1
ATOM 4764 C CA . VAL B 1 236 ? 14.938 -28.859 -19.953 1 96.69 236 VAL B CA 1
ATOM 4765 C C . VAL B 1 236 ? 15.305 -29.797 -18.797 1 96.69 236 VAL B C 1
ATOM 4767 O O . VAL B 1 236 ? 14.43 -30.422 -18.203 1 96.69 236 VAL B O 1
ATOM 4770 N N . GLU B 1 237 ? 16.594 -29.859 -18.5 1 95.5 237 GLU B N 1
ATOM 4771 C CA . GLU B 1 237 ? 17.047 -30.688 -17.391 1 95.5 237 GLU B CA 1
ATOM 4772 C C . GLU B 1 237 ? 16.469 -30.203 -16.062 1 95.5 237 GLU B C 1
ATOM 4774 O O . GLU B 1 237 ? 16.109 -31.016 -15.203 1 95.5 237 GLU B O 1
ATOM 4779 N N . HIS B 1 238 ? 16.406 -28.859 -15.875 1 95.75 238 HIS B N 1
ATOM 4780 C CA . HIS B 1 238 ? 15.773 -28.312 -14.68 1 95.75 238 HIS B CA 1
ATOM 4781 C C . HIS B 1 238 ? 14.32 -28.781 -14.562 1 95.75 238 HIS B C 1
ATOM 4783 O O . HIS B 1 238 ? 13.859 -29.125 -13.477 1 95.75 238 HIS B O 1
ATOM 4789 N N . VAL B 1 239 ? 13.617 -28.781 -15.68 1 97.75 239 VAL B N 1
ATOM 4790 C CA . VAL B 1 239 ? 12.211 -29.141 -15.711 1 97.75 239 VAL B CA 1
ATOM 4791 C C . VAL B 1 239 ? 12.047 -30.625 -15.383 1 97.75 239 VAL B C 1
ATOM 4793 O O . VAL B 1 239 ? 11.156 -31 -14.617 1 97.75 239 VAL B O 1
ATOM 4796 N N . GLU B 1 240 ? 12.93 -31.422 -15.969 1 96.81 240 GLU B N 1
ATOM 4797 C CA . GLU B 1 240 ? 12.906 -32.844 -15.672 1 96.81 240 GLU B CA 1
ATOM 4798 C C . GLU B 1 240 ? 13.109 -33.125 -14.18 1 96.81 240 GLU B C 1
ATOM 4800 O O . GLU B 1 240 ? 12.414 -33.938 -13.594 1 96.81 240 GLU B O 1
ATOM 4805 N N . GLU B 1 241 ? 14.016 -32.406 -13.641 1 95.25 241 GLU B N 1
ATOM 4806 C CA . GLU B 1 241 ? 14.227 -32.5 -12.195 1 95.25 241 GLU B CA 1
ATOM 4807 C C . GLU B 1 241 ? 12.969 -32.094 -11.43 1 95.25 241 GLU B C 1
ATOM 4809 O O . GLU B 1 241 ? 12.594 -32.781 -10.461 1 95.25 241 GLU B O 1
ATOM 4814 N N . SER B 1 242 ? 12.367 -31.016 -11.859 1 95.69 242 SER B N 1
ATOM 4815 C CA . SER B 1 242 ? 11.156 -30.5 -11.219 1 95.69 242 SER B CA 1
ATOM 4816 C C . SER B 1 242 ? 10.039 -31.531 -11.258 1 95.69 242 SER B C 1
ATOM 4818 O O . SER B 1 242 ? 9.336 -31.734 -10.266 1 95.69 242 SER B O 1
ATOM 4820 N N . ILE B 1 243 ? 9.883 -32.188 -12.406 1 96.19 243 ILE B N 1
ATOM 4821 C CA . ILE B 1 243 ? 8.875 -33.219 -12.555 1 96.19 243 ILE B CA 1
ATOM 4822 C C . ILE B 1 243 ? 9.109 -34.344 -11.523 1 96.19 243 ILE B C 1
ATOM 4824 O O . ILE B 1 243 ? 8.164 -34.812 -10.898 1 96.19 243 ILE B O 1
ATOM 4828 N N . GLY B 1 244 ? 10.367 -34.656 -11.32 1 94.75 244 GLY B N 1
ATOM 4829 C CA . GLY B 1 244 ? 10.742 -35.688 -10.375 1 94.75 244 GLY B CA 1
ATOM 4830 C C . GLY B 1 244 ? 10.352 -35.375 -8.945 1 94.75 244 GLY B C 1
ATOM 4831 O O . GLY B 1 244 ? 10.094 -36.281 -8.148 1 94.75 244 GLY B O 1
ATOM 4832 N N . TYR B 1 245 ? 10.25 -34.094 -8.625 1 95.12 245 TYR B N 1
ATOM 4833 C CA . TYR B 1 245 ? 9.922 -33.656 -7.277 1 95.12 245 TYR B CA 1
ATOM 4834 C C . TYR B 1 245 ? 8.422 -33.438 -7.121 1 95.12 245 TYR B C 1
ATOM 4836 O O . TYR B 1 245 ? 7.961 -33 -6.066 1 95.12 245 TYR B O 1
ATOM 4844 N N . GLY B 1 246 ? 7.633 -33.688 -8.148 1 94.69 246 GLY B N 1
ATOM 4845 C CA . GLY B 1 246 ? 6.195 -33.469 -8.086 1 94.69 246 GLY B CA 1
ATOM 4846 C C . GLY B 1 246 ? 5.809 -32 -8.148 1 94.69 246 GLY B C 1
ATOM 4847 O O . GLY B 1 246 ? 4.754 -31.625 -7.652 1 94.69 246 GLY B O 1
ATOM 4848 N N . ILE B 1 247 ? 6.652 -31.234 -8.711 1 96.5 247 ILE B N 1
ATOM 4849 C CA . ILE B 1 247 ? 6.426 -29.797 -8.836 1 96.5 247 ILE B CA 1
ATOM 4850 C C . ILE B 1 247 ? 5.234 -29.547 -9.758 1 96.5 247 ILE B C 1
ATOM 4852 O O . ILE B 1 247 ? 5.086 -30.188 -10.789 1 96.5 247 ILE B O 1
ATOM 4856 N N . ARG B 1 248 ? 4.34 -28.578 -9.32 1 97.25 248 ARG B N 1
ATOM 4857 C CA . ARG B 1 248 ? 3.133 -28.281 -10.086 1 97.25 248 ARG B CA 1
ATOM 4858 C C . ARG B 1 248 ? 3.178 -26.859 -10.641 1 97.25 248 ARG B C 1
ATOM 4860 O O . ARG B 1 248 ? 2.367 -26.5 -11.5 1 97.25 248 ARG B O 1
ATOM 4867 N N . LEU B 1 249 ? 4.078 -26.078 -10.172 1 98.56 249 LEU B N 1
ATOM 4868 C CA . LEU B 1 249 ? 4.188 -24.672 -10.531 1 98.56 249 LEU B CA 1
ATOM 4869 C C . LEU B 1 249 ? 5.625 -24.312 -10.891 1 98.56 249 LEU B C 1
ATOM 4871 O O . LEU B 1 249 ? 6.551 -24.578 -10.117 1 98.56 249 LEU B O 1
ATOM 4875 N N . ALA B 1 250 ? 5.828 -23.844 -12.102 1 98.44 250 ALA B N 1
ATOM 4876 C CA . ALA B 1 250 ? 7.125 -23.328 -12.523 1 98.44 250 ALA B CA 1
ATOM 4877 C C . ALA B 1 250 ? 7.152 -21.797 -12.453 1 98.44 250 ALA B C 1
ATOM 4879 O O . ALA B 1 250 ? 6.617 -21.125 -13.336 1 98.44 250 ALA B O 1
ATOM 4880 N N . GLU B 1 251 ? 7.84 -21.297 -11.422 1 97.69 251 GLU B N 1
ATOM 4881 C CA . GLU B 1 251 ? 7.898 -19.859 -11.242 1 97.69 251 GLU B CA 1
ATOM 4882 C C . GLU B 1 251 ? 9.023 -19.234 -12.078 1 97.69 251 GLU B C 1
ATOM 4884 O O . GLU B 1 251 ? 10.18 -19.641 -11.961 1 97.69 251 GLU B O 1
ATOM 4889 N N . PHE B 1 252 ? 8.711 -18.297 -12.875 1 95.5 252 PHE B N 1
ATOM 4890 C CA . PHE B 1 252 ? 9.633 -17.391 -13.555 1 95.5 252 PHE B CA 1
ATOM 4891 C C . PHE B 1 252 ? 10.664 -18.172 -14.359 1 95.5 252 PHE B C 1
ATOM 4893 O O . PHE B 1 252 ? 11.867 -17.922 -14.242 1 95.5 252 PHE B O 1
ATOM 4900 N N . PRO B 1 253 ? 10.211 -19.188 -15.133 1 95.62 253 PRO B N 1
ATOM 4901 C CA . PRO B 1 253 ? 11.219 -19.781 -16.016 1 95.62 253 PRO B CA 1
ATOM 4902 C C . PRO B 1 253 ? 12 -18.719 -16.797 1 95.62 253 PRO B C 1
ATOM 4904 O O . PRO B 1 253 ? 11.438 -17.703 -17.219 1 95.62 253 PRO B O 1
ATOM 4907 N N . THR B 1 254 ? 13.289 -18.969 -17.047 1 92.44 254 THR B N 1
ATOM 4908 C CA . THR B 1 254 ? 14.156 -17.922 -17.594 1 92.44 254 THR B CA 1
ATOM 4909 C C . THR B 1 254 ? 14.461 -18.188 -19.062 1 92.44 254 THR B C 1
ATOM 4911 O O . THR B 1 254 ? 15.219 -17.453 -19.703 1 92.44 254 THR B O 1
ATOM 4914 N N . SER B 1 255 ? 13.961 -19.219 -19.641 1 92.62 255 SER B N 1
ATOM 4915 C CA . SER B 1 255 ? 14.078 -19.516 -21.062 1 92.62 255 SER B CA 1
ATOM 4916 C C . SER B 1 255 ? 12.766 -20.031 -21.625 1 92.62 255 SER B C 1
ATOM 4918 O O . SER B 1 255 ? 11.938 -20.594 -20.906 1 92.62 255 SER B O 1
ATOM 4920 N N . PHE B 1 256 ? 12.617 -19.844 -22.938 1 94.69 256 PHE B N 1
ATOM 4921 C CA . PHE B 1 256 ? 11.43 -20.344 -23.609 1 94.69 256 PHE B CA 1
ATOM 4922 C C . PHE B 1 256 ? 11.359 -21.859 -23.547 1 94.69 256 PHE B C 1
ATOM 4924 O O . PHE B 1 256 ? 10.281 -22.422 -23.344 1 94.69 256 PHE B O 1
ATOM 4931 N N . GLU B 1 257 ? 12.5 -22.453 -23.641 1 95.56 257 GLU B N 1
ATOM 4932 C CA . GLU B 1 257 ? 12.586 -23.906 -23.625 1 95.56 257 GLU B CA 1
ATOM 4933 C C . GLU B 1 257 ? 12.078 -24.469 -22.297 1 95.56 257 GLU B C 1
ATOM 4935 O O . GLU B 1 257 ? 11.297 -25.422 -22.281 1 95.56 257 GLU B O 1
ATOM 4940 N N . ALA B 1 258 ? 12.5 -23.875 -21.266 1 96.5 258 ALA B N 1
ATOM 4941 C CA . ALA B 1 258 ? 12.086 -24.328 -19.938 1 96.5 258 ALA B CA 1
ATOM 4942 C C . ALA B 1 258 ? 10.594 -24.078 -19.719 1 96.5 258 ALA B C 1
ATOM 4944 O O . ALA B 1 258 ? 9.891 -24.938 -19.188 1 96.5 258 ALA B O 1
ATOM 4945 N N . ALA B 1 259 ? 10.125 -22.922 -20.141 1 97.62 259 ALA B N 1
ATOM 4946 C CA . ALA B 1 259 ? 8.711 -22.594 -19.984 1 97.62 259 ALA B CA 1
ATOM 4947 C C . ALA B 1 259 ? 7.832 -23.562 -20.766 1 97.62 259 ALA B C 1
ATOM 4949 O O . ALA B 1 259 ? 6.852 -24.094 -20.234 1 97.62 259 ALA B O 1
ATOM 4950 N N . GLU B 1 260 ? 8.211 -23.828 -21.969 1 97.94 260 GLU B N 1
ATOM 4951 C CA . GLU B 1 260 ? 7.449 -24.719 -22.812 1 97.94 260 GLU B CA 1
ATOM 4952 C C . GLU B 1 260 ? 7.473 -26.156 -22.281 1 97.94 260 GLU B C 1
ATOM 4954 O O . GLU B 1 260 ? 6.445 -26.828 -22.281 1 97.94 260 GLU B O 1
ATOM 4959 N N . ALA B 1 261 ? 8.656 -26.547 -21.891 1 98.19 261 ALA B N 1
ATOM 4960 C CA . ALA B 1 261 ? 8.781 -27.891 -21.328 1 98.19 261 ALA B CA 1
ATOM 4961 C C . ALA B 1 261 ? 7.926 -28.031 -20.078 1 98.19 261 ALA B C 1
ATOM 4963 O O . ALA B 1 261 ? 7.281 -29.062 -19.875 1 98.19 261 ALA B O 1
ATOM 4964 N N . SER B 1 262 ? 7.918 -27.031 -19.203 1 98.5 262 SER B N 1
ATOM 4965 C CA . SER B 1 262 ? 7.094 -27.047 -18 1 98.5 262 SER B CA 1
ATOM 4966 C C . SER B 1 262 ? 5.613 -27.141 -18.344 1 98.5 262 SER B C 1
ATOM 4968 O O . SER B 1 262 ? 4.906 -28 -17.812 1 98.5 262 SER B O 1
ATOM 4970 N N . HIS B 1 263 ? 5.215 -26.312 -19.25 1 98.5 263 HIS B N 1
ATOM 4971 C CA . HIS B 1 263 ? 3.82 -26.297 -19.672 1 98.5 263 HIS B CA 1
ATOM 4972 C C . HIS B 1 263 ? 3.41 -27.656 -20.25 1 98.5 263 HIS B C 1
ATOM 4974 O O . HIS B 1 263 ? 2.342 -28.172 -19.922 1 98.5 263 HIS B O 1
ATOM 4980 N N . ARG B 1 264 ? 4.23 -28.203 -21.047 1 97.88 264 ARG B N 1
ATOM 4981 C CA . ARG B 1 264 ? 3.959 -29.5 -21.688 1 97.88 264 ARG B CA 1
ATOM 4982 C C . ARG B 1 264 ? 3.857 -30.609 -20.641 1 97.88 264 ARG B C 1
ATOM 4984 O O . ARG B 1 264 ? 3.082 -31.547 -20.797 1 97.88 264 ARG B O 1
ATOM 4991 N N . ALA B 1 265 ? 4.637 -30.484 -19.625 1 97.88 265 ALA B N 1
ATOM 4992 C CA . ALA B 1 265 ? 4.664 -31.484 -18.562 1 97.88 265 ALA B CA 1
ATOM 4993 C C . ALA B 1 265 ? 3.488 -31.312 -17.609 1 97.88 265 ALA B C 1
ATOM 4995 O O . ALA B 1 265 ? 3.34 -32.062 -16.641 1 97.88 265 ALA B O 1
ATOM 4996 N N . GLY B 1 266 ? 2.646 -30.281 -17.828 1 97.38 266 GLY B N 1
ATOM 4997 C CA . GLY B 1 266 ? 1.459 -30.094 -17 1 97.38 266 GLY B CA 1
ATOM 4998 C C . GLY B 1 266 ? 1.69 -29.156 -15.836 1 97.38 266 GLY B C 1
ATOM 4999 O O . GLY B 1 266 ? 0.809 -28.969 -14.992 1 97.38 266 GLY B O 1
ATOM 5000 N N . LEU B 1 267 ? 2.918 -28.594 -15.703 1 98.25 267 LEU B N 1
ATOM 5001 C CA . LEU B 1 267 ? 3.162 -27.578 -14.68 1 98.25 267 LEU B CA 1
ATOM 5002 C C . LEU B 1 267 ? 2.539 -26.234 -15.078 1 98.25 267 LEU B C 1
ATOM 5004 O O . LEU B 1 267 ? 2.572 -25.859 -16.25 1 98.25 267 LEU B O 1
ATOM 5008 N N . SER B 1 268 ? 1.923 -25.516 -14.117 1 98.69 268 SER B N 1
ATOM 5009 C CA . SER B 1 268 ? 1.534 -24.141 -14.391 1 98.69 268 SER B CA 1
ATOM 5010 C C . SER B 1 268 ? 2.756 -23.234 -14.5 1 98.69 268 SER B C 1
ATOM 5012 O O . SER B 1 268 ? 3.602 -23.219 -13.602 1 98.69 268 SER B O 1
ATOM 5014 N N . VAL B 1 269 ? 2.844 -22.547 -15.602 1 98.69 269 VAL B N 1
ATOM 5015 C CA . VAL B 1 269 ? 3.93 -21.594 -15.805 1 98.69 269 VAL B CA 1
ATOM 5016 C C . VAL B 1 269 ? 3.521 -20.219 -15.273 1 98.69 269 VAL B C 1
ATOM 5018 O O . VAL B 1 269 ? 2.547 -19.625 -15.742 1 98.69 269 VAL B O 1
ATOM 5021 N N . LEU B 1 270 ? 4.297 -19.703 -14.273 1 98.62 270 LEU B N 1
ATOM 5022 C CA . LEU B 1 270 ? 3.984 -18.453 -13.617 1 98.62 270 LEU B CA 1
ATOM 5023 C C . LEU B 1 270 ? 5.008 -17.375 -13.977 1 98.62 270 LEU B C 1
ATOM 5025 O O . LEU B 1 270 ? 6.215 -17.609 -13.883 1 98.62 270 LEU B O 1
ATOM 5029 N N . MET B 1 271 ? 4.516 -16.234 -14.453 1 97.12 271 MET B N 1
ATOM 5030 C CA . MET B 1 271 ? 5.359 -15.07 -14.703 1 97.12 271 MET B CA 1
ATOM 5031 C C . MET B 1 271 ? 4.855 -13.852 -13.938 1 97.12 271 MET B C 1
ATOM 5033 O O . MET B 1 271 ? 3.742 -13.859 -13.406 1 97.12 271 MET B O 1
ATOM 5037 N N . GLY B 1 272 ? 5.73 -12.844 -13.859 1 95.94 272 GLY B N 1
ATOM 5038 C CA . GLY B 1 272 ? 5.379 -11.633 -13.133 1 95.94 272 GLY B CA 1
ATOM 5039 C C . GLY B 1 272 ? 4.492 -10.703 -13.93 1 95.94 272 GLY B C 1
ATOM 5040 O O . GLY B 1 272 ? 4.824 -10.328 -15.055 1 95.94 272 GLY B O 1
ATOM 5041 N N . ALA B 1 273 ? 3.396 -10.25 -13.344 1 96.81 273 ALA B N 1
ATOM 5042 C CA . ALA B 1 273 ? 2.445 -9.32 -13.953 1 96.81 273 ALA B CA 1
ATOM 5043 C C . ALA B 1 273 ? 3.107 -7.98 -14.258 1 96.81 273 ALA B C 1
ATOM 5045 O O . ALA B 1 273 ? 2.789 -7.34 -15.258 1 96.81 273 ALA B O 1
ATOM 5046 N N . PRO B 1 274 ? 4.078 -7.473 -13.391 1 94.81 274 PRO B N 1
ATOM 5047 C CA . PRO B 1 274 ? 4.723 -6.191 -13.688 1 94.81 274 PRO B CA 1
ATOM 5048 C C . PRO B 1 274 ? 5.406 -6.176 -15.055 1 94.81 274 PRO B C 1
ATOM 5050 O O . PRO B 1 274 ? 5.449 -5.137 -15.711 1 94.81 274 PRO B O 1
ATOM 5053 N N . ASN B 1 275 ? 5.852 -7.352 -15.492 1 91.75 275 ASN B N 1
ATOM 5054 C CA . ASN B 1 275 ? 6.523 -7.438 -16.781 1 91.75 275 ASN B CA 1
ATOM 5055 C C . ASN B 1 275 ? 5.551 -7.215 -17.938 1 91.75 275 ASN B C 1
ATOM 5057 O O . ASN B 1 275 ? 5.938 -6.691 -18.984 1 91.75 275 ASN B O 1
ATOM 5061 N N . ILE B 1 276 ? 4.379 -7.672 -17.719 1 94.94 276 ILE B N 1
ATOM 5062 C CA . ILE B 1 276 ? 3.344 -7.43 -18.719 1 94.94 276 ILE B CA 1
ATOM 5063 C C . ILE B 1 276 ? 3.002 -5.941 -18.766 1 94.94 276 ILE B C 1
ATOM 5065 O O . ILE B 1 276 ? 2.914 -5.344 -19.844 1 94.94 276 ILE B O 1
ATOM 5069 N N . VAL B 1 277 ? 2.902 -5.301 -17.641 1 94.44 277 VAL B N 1
ATOM 5070 C CA . VAL B 1 277 ? 2.457 -3.916 -17.516 1 94.44 277 VAL B CA 1
ATOM 5071 C C . VAL B 1 277 ? 3.518 -2.979 -18.078 1 94.44 277 VAL B C 1
ATOM 5073 O O . VAL B 1 277 ? 3.195 -2.02 -18.781 1 94.44 277 VAL B O 1
ATOM 5076 N N . ARG B 1 278 ? 4.715 -3.234 -17.812 1 88.62 278 ARG B N 1
ATOM 5077 C CA . ARG B 1 278 ? 5.801 -2.369 -18.266 1 88.62 278 ARG B CA 1
ATOM 5078 C C . ARG B 1 278 ? 6.156 -2.645 -19.719 1 88.62 278 ARG B C 1
ATOM 5080 O O . ARG B 1 278 ? 6.785 -1.815 -20.375 1 88.62 278 ARG B O 1
ATOM 5087 N N . GLY B 1 279 ? 5.715 -3.74 -20.25 1 80.69 279 GLY B N 1
ATOM 5088 C CA . GLY B 1 279 ? 6.047 -4.125 -21.609 1 80.69 279 GLY B CA 1
ATOM 5089 C C . GLY B 1 279 ? 7.488 -4.57 -21.766 1 80.69 279 GLY B C 1
ATOM 5090 O O . GLY B 1 279 ? 7.938 -4.844 -22.875 1 80.69 279 GLY B O 1
ATOM 5091 N N . LYS B 1 280 ? 8.227 -4.422 -20.766 1 67.25 280 LYS B N 1
ATOM 5092 C CA . LYS B 1 280 ? 9.641 -4.766 -20.859 1 67.25 280 LYS B CA 1
ATOM 5093 C C . LYS B 1 280 ? 9.938 -6.086 -20.141 1 67.25 280 LYS B C 1
ATOM 5095 O O . LYS B 1 280 ? 9.148 -6.535 -19.312 1 67.25 280 LYS B O 1
ATOM 5100 N N . SER B 1 281 ? 10.781 -6.934 -20.891 1 58.16 281 SER B N 1
ATOM 5101 C CA . SER B 1 281 ? 11.336 -8.094 -20.203 1 58.16 281 SER B CA 1
ATOM 5102 C C . SER B 1 281 ? 12.422 -7.676 -19.203 1 58.16 281 SER B C 1
ATOM 5104 O O . SER B 1 281 ? 13.195 -6.754 -19.484 1 58.16 281 SER B O 1
ATOM 5106 N N . HIS B 1 282 ? 12.062 -7.746 -17.906 1 54.44 282 HIS B N 1
ATOM 5107 C CA . HIS B 1 282 ? 13.164 -7.547 -16.969 1 54.44 282 HIS B CA 1
ATOM 5108 C C . HIS B 1 282 ? 14.281 -8.562 -17.219 1 54.44 282 HIS B C 1
ATOM 5110 O O . HIS B 1 282 ? 14.031 -9.648 -17.734 1 54.44 282 HIS B O 1
ATOM 5116 N N . SER B 1 283 ? 15.594 -8.203 -16.797 1 50.84 283 SER B N 1
ATOM 5117 C CA . SER B 1 283 ? 16.875 -8.859 -16.609 1 50.84 283 SER B CA 1
ATOM 5118 C C . SER B 1 283 ? 17.25 -9.727 -17.797 1 50.84 283 SER B C 1
ATOM 5120 O O . SER B 1 283 ? 17.906 -10.758 -17.656 1 50.84 283 SER B O 1
ATOM 5122 N N . GLY B 1 284 ? 16.719 -9.352 -19.094 1 53.59 284 GLY B N 1
ATOM 5123 C CA . GLY B 1 284 ? 17.172 -10.234 -20.172 1 53.59 284 GLY B CA 1
ATOM 5124 C C . GLY B 1 284 ? 16.344 -11.5 -20.281 1 53.59 284 GLY B C 1
ATOM 5125 O O . GLY B 1 284 ? 16.656 -12.367 -21.109 1 53.59 284 GLY B O 1
ATOM 5126 N N . ASN B 1 285 ? 15.414 -11.648 -19.453 1 63.84 285 ASN B N 1
ATOM 5127 C CA . ASN B 1 285 ? 14.609 -12.859 -19.469 1 63.84 285 ASN B CA 1
ATOM 5128 C C . ASN B 1 285 ? 13.422 -12.727 -20.422 1 63.84 285 ASN B C 1
ATOM 5130 O O . ASN B 1 285 ? 13.188 -11.664 -20.984 1 63.84 285 ASN B O 1
ATOM 5134 N N . ILE B 1 286 ? 12.961 -13.953 -20.703 1 78.06 286 ILE B N 1
ATOM 5135 C CA . ILE B 1 286 ? 11.844 -14.047 -21.625 1 78.06 286 ILE B CA 1
ATOM 5136 C C . ILE B 1 286 ? 10.672 -13.203 -21.109 1 78.06 286 ILE B C 1
ATOM 5138 O O . ILE B 1 286 ? 10.43 -13.133 -19.906 1 78.06 286 ILE B O 1
ATOM 5142 N N . ALA B 1 287 ? 10.094 -12.492 -22.031 1 85.69 287 ALA B N 1
ATOM 5143 C CA . ALA B 1 287 ? 8.977 -11.617 -21.703 1 85.69 287 ALA B CA 1
ATOM 5144 C C . ALA B 1 287 ? 7.703 -12.422 -21.469 1 85.69 287 ALA B C 1
ATOM 5146 O O . ALA B 1 287 ? 7.395 -13.352 -22.219 1 85.69 287 ALA B O 1
ATOM 5147 N N . ALA B 1 288 ? 7.016 -12.133 -20.375 1 91.06 288 ALA B N 1
ATOM 5148 C CA . ALA B 1 288 ? 5.75 -12.781 -20.047 1 91.06 288 ALA B CA 1
ATOM 5149 C C . ALA B 1 288 ? 4.77 -12.695 -21.203 1 91.06 288 ALA B C 1
ATOM 5151 O O . ALA B 1 288 ? 4.047 -13.656 -21.484 1 91.06 288 ALA B O 1
ATOM 5152 N N . ARG B 1 289 ? 4.801 -11.641 -21.922 1 93.44 289 ARG B N 1
ATOM 5153 C CA . ARG B 1 289 ? 3.895 -11.422 -23.047 1 93.44 289 ARG B CA 1
ATOM 5154 C C . ARG B 1 289 ? 4.164 -12.43 -24.156 1 93.44 289 ARG B C 1
ATOM 5156 O O . ARG B 1 289 ? 3.23 -12.898 -24.812 1 93.44 289 ARG B O 1
ATOM 5163 N N . ASP B 1 290 ? 5.414 -12.719 -24.375 1 93.81 290 ASP B N 1
ATOM 5164 C CA . ASP B 1 290 ? 5.77 -13.688 -25.406 1 93.81 290 ASP B CA 1
ATOM 5165 C C . ASP B 1 290 ? 5.273 -15.086 -25.047 1 93.81 290 ASP B C 1
ATOM 5167 O O . ASP B 1 290 ? 4.809 -15.836 -25.906 1 93.81 290 ASP B O 1
ATOM 5171 N N . LEU B 1 291 ? 5.422 -15.438 -23.828 1 95.81 291 LEU B N 1
ATOM 5172 C CA . LEU B 1 291 ? 4.91 -16.719 -23.359 1 95.81 291 LEU B CA 1
ATOM 5173 C C . LEU B 1 291 ? 3.393 -16.781 -23.516 1 95.81 291 LEU B C 1
ATOM 5175 O O . LEU B 1 291 ? 2.842 -17.828 -23.875 1 95.81 291 LEU B O 1
ATOM 5179 N N . ALA B 1 292 ? 2.744 -15.672 -23.234 1 96.25 292 ALA B N 1
ATOM 5180 C CA . ALA B 1 292 ? 1.296 -15.594 -23.406 1 96.25 292 ALA B CA 1
ATOM 5181 C C . ALA B 1 292 ? 0.901 -15.812 -24.859 1 96.25 292 ALA B C 1
ATOM 5183 O O . ALA B 1 292 ? -0.012 -16.594 -25.156 1 96.25 292 ALA B O 1
ATOM 5184 N N . LYS B 1 293 ? 1.613 -15.195 -25.766 1 95.62 293 LYS B N 1
ATOM 5185 C CA . LYS B 1 293 ? 1.346 -15.312 -27.203 1 95.62 293 LYS B CA 1
ATOM 5186 C C . LYS B 1 293 ? 1.515 -16.75 -27.672 1 95.62 293 LYS B C 1
ATOM 5188 O O . LYS B 1 293 ? 0.811 -17.203 -28.578 1 95.62 293 LYS B O 1
ATOM 5193 N N . ARG B 1 294 ? 2.404 -17.422 -26.984 1 95.62 294 ARG B N 1
ATOM 5194 C CA . ARG B 1 294 ? 2.715 -18.797 -27.375 1 95.62 294 ARG B CA 1
ATOM 5195 C C . ARG B 1 294 ? 1.779 -19.781 -26.703 1 95.62 294 ARG B C 1
ATOM 5197 O O . ARG B 1 294 ? 1.854 -20.984 -26.953 1 95.62 294 ARG B O 1
ATOM 5204 N N . GLY B 1 295 ? 1.011 -19.297 -25.828 1 96.75 295 GLY B N 1
ATOM 5205 C CA . GLY B 1 295 ? 0.045 -20.141 -25.156 1 96.75 295 GLY B CA 1
ATOM 5206 C C . GLY B 1 295 ? 0.655 -20.969 -24.031 1 96.75 295 GLY B C 1
ATOM 5207 O O . GLY B 1 295 ? 0.115 -22 -23.656 1 96.75 295 GLY B O 1
ATOM 5208 N N . VAL B 1 296 ? 1.8 -20.484 -23.516 1 97.38 296 VAL B N 1
ATOM 5209 C CA . VAL B 1 296 ? 2.533 -21.281 -22.516 1 97.38 296 VAL B CA 1
ATOM 5210 C C . VAL B 1 296 ? 2.428 -20.609 -21.156 1 97.38 296 VAL B C 1
ATOM 5212 O O . VAL B 1 296 ? 2.748 -21.219 -20.125 1 97.38 296 VAL B O 1
ATOM 5215 N N . LEU B 1 297 ? 1.93 -19.391 -21.047 1 98.06 297 LEU B N 1
ATOM 5216 C CA . LEU B 1 297 ? 1.74 -18.688 -19.781 1 98.06 297 LEU B CA 1
ATOM 5217 C C . LEU B 1 297 ? 0.439 -19.109 -19.109 1 98.06 297 LEU B C 1
ATOM 5219 O O . LEU B 1 297 ? -0.633 -19.016 -19.719 1 98.06 297 LEU B O 1
ATOM 5223 N N . ASP B 1 298 ? 0.525 -19.547 -17.828 1 98.69 298 ASP B N 1
ATOM 5224 C CA . ASP B 1 298 ? -0.661 -20.078 -17.156 1 98.69 298 ASP B CA 1
ATOM 5225 C C . ASP B 1 298 ? -1.102 -19.156 -16.016 1 98.69 298 ASP B C 1
ATOM 5227 O O . ASP B 1 298 ? -2.299 -19.016 -15.766 1 98.69 298 ASP B O 1
ATOM 5231 N N . VAL B 1 299 ? -0.132 -18.656 -15.297 1 98.81 299 VAL B N 1
ATOM 5232 C CA . VAL B 1 299 ? -0.417 -17.906 -14.078 1 98.81 299 VAL B CA 1
ATOM 5233 C C . VAL B 1 299 ? 0.382 -16.609 -14.07 1 98.81 299 VAL B C 1
ATOM 5235 O O . VAL B 1 299 ? 1.535 -16.578 -14.508 1 98.81 299 VAL B O 1
ATOM 5238 N N . LEU B 1 300 ? -0.24 -15.547 -13.641 1 98.5 300 LEU B N 1
ATOM 5239 C CA . LEU B 1 300 ? 0.441 -14.289 -13.352 1 98.5 300 LEU B CA 1
ATOM 5240 C C . LEU B 1 300 ? 0.494 -14.031 -11.852 1 98.5 300 LEU B C 1
ATOM 5242 O O . LEU B 1 300 ? -0.451 -14.352 -11.125 1 98.5 300 LEU B O 1
ATOM 5246 N N . SER B 1 301 ? 1.552 -13.5 -11.391 1 98.12 301 SER B N 1
ATOM 5247 C CA . SER B 1 301 ? 1.673 -13.047 -10.008 1 98.12 301 SER B CA 1
ATOM 5248 C C . SER B 1 301 ? 2.059 -11.57 -9.945 1 98.12 301 SER B C 1
ATOM 5250 O O . SER B 1 301 ? 2.658 -11.039 -10.883 1 98.12 301 SER B O 1
ATOM 5252 N N . SER B 1 302 ? 1.74 -10.922 -8.82 1 96.75 302 SER B N 1
ATOM 5253 C CA . SER B 1 302 ? 1.984 -9.492 -8.664 1 96.75 302 SER B CA 1
ATOM 5254 C C . SER B 1 302 ? 3.459 -9.211 -8.391 1 96.75 302 SER B C 1
ATOM 5256 O O . SER B 1 302 ? 3.926 -8.086 -8.578 1 96.75 302 SER B O 1
ATOM 5258 N N . ASP B 1 303 ? 4.195 -10.219 -7.906 1 93 303 ASP B N 1
ATOM 5259 C CA . ASP B 1 303 ? 5.609 -10.062 -7.574 1 93 303 ASP B CA 1
ATOM 5260 C C . ASP B 1 303 ? 5.828 -8.859 -6.66 1 93 303 ASP B C 1
ATOM 5262 O O . ASP B 1 303 ? 5.477 -8.898 -5.48 1 93 303 ASP B O 1
ATOM 5266 N N . TYR B 1 304 ? 6.273 -7.672 -7.168 1 90.5 304 TYR B N 1
ATOM 5267 C CA . TYR B 1 304 ? 6.625 -6.555 -6.305 1 90.5 304 TYR B CA 1
ATOM 5268 C C . TYR B 1 304 ? 5.641 -5.402 -6.477 1 90.5 304 TYR B C 1
ATOM 5270 O O . TYR B 1 304 ? 5.781 -4.355 -5.84 1 90.5 304 TYR B O 1
ATOM 5278 N N . VAL B 1 305 ? 4.551 -5.547 -7.305 1 94.81 305 VAL B N 1
ATOM 5279 C CA . VAL B 1 305 ? 3.543 -4.512 -7.52 1 94.81 305 VAL B CA 1
ATOM 5280 C C . VAL B 1 305 ? 2.146 -5.125 -7.438 1 94.81 305 VAL B C 1
ATOM 5282 O O . VAL B 1 305 ? 1.577 -5.523 -8.453 1 94.81 305 VAL B O 1
ATOM 5285 N N . PRO B 1 306 ? 1.506 -5.098 -6.32 1 96.69 306 PRO B N 1
ATOM 5286 C CA . PRO B 1 306 ? 0.212 -5.762 -6.141 1 96.69 306 PRO B CA 1
ATOM 5287 C C . PRO B 1 306 ? -0.817 -5.34 -7.188 1 96.69 306 PRO B C 1
ATOM 5289 O O . PRO B 1 306 ? -1.51 -6.188 -7.754 1 96.69 306 PRO B O 1
ATOM 5292 N N . PHE B 1 307 ? -0.862 -4.078 -7.641 1 97.62 307 PHE B N 1
ATOM 5293 C CA . PHE B 1 307 ? -1.867 -3.566 -8.562 1 97.62 307 PHE B CA 1
ATOM 5294 C C . PHE B 1 307 ? -1.664 -4.141 -9.961 1 97.62 307 PHE B C 1
ATOM 5296 O O . PHE B 1 307 ? -2.596 -4.176 -10.766 1 97.62 307 PHE B O 1
ATOM 5303 N N . SER B 1 308 ? -0.451 -4.586 -10.242 1 97.31 308 SER B N 1
ATOM 5304 C CA . SER B 1 308 ? -0.182 -5.125 -11.57 1 97.31 308 SER B CA 1
ATOM 5305 C C . SER B 1 308 ? -1.01 -6.379 -11.836 1 97.31 308 SER B C 1
ATOM 5307 O O . SER B 1 308 ? -1.28 -6.719 -12.992 1 97.31 308 SER B O 1
ATOM 5309 N N . LEU B 1 309 ? -1.481 -7.035 -10.758 1 98.56 309 LEU B N 1
ATOM 5310 C CA . LEU B 1 309 ? -2.18 -8.305 -10.914 1 98.56 309 LEU B CA 1
ATOM 5311 C C . LEU B 1 309 ? -3.545 -8.102 -11.562 1 98.56 309 LEU B C 1
ATOM 5313 O O . LEU B 1 309 ? -4.016 -8.953 -12.32 1 98.56 309 LEU B O 1
ATOM 5317 N N . ILE B 1 310 ? -4.223 -6.98 -11.258 1 98.69 310 ILE B N 1
ATOM 5318 C CA . ILE B 1 310 ? -5.527 -6.703 -11.844 1 98.69 310 ILE B CA 1
ATOM 5319 C C . ILE B 1 310 ? -5.352 -6.043 -13.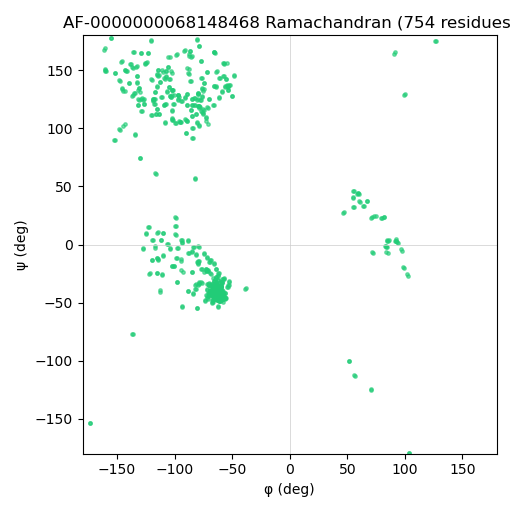211 1 98.69 310 ILE B C 1
ATOM 5321 O O . ILE B 1 310 ? -6.23 -6.133 -14.07 1 98.69 310 ILE B O 1
ATOM 5325 N N . HIS B 1 311 ? -4.242 -5.41 -13.469 1 98.44 311 HIS B N 1
ATOM 5326 C CA . HIS B 1 311 ? -4.016 -4.629 -14.68 1 98.44 311 HIS B CA 1
ATOM 5327 C C . HIS B 1 311 ? -3.551 -5.516 -15.828 1 98.44 311 HIS B C 1
ATOM 5329 O O . HIS B 1 311 ? -4.031 -5.379 -16.953 1 98.44 311 HIS B O 1
ATOM 5335 N N . ALA B 1 312 ? -2.664 -6.445 -15.547 1 98.19 312 ALA B N 1
ATOM 5336 C CA . ALA B 1 312 ? -1.959 -7.23 -16.562 1 98.19 312 ALA B CA 1
ATOM 5337 C C . ALA B 1 312 ? -2.938 -8.031 -17.406 1 98.19 312 ALA B C 1
ATOM 5339 O O . ALA B 1 312 ? -2.811 -8.078 -18.641 1 98.19 312 ALA B O 1
ATOM 5340 N N . PRO B 1 313 ? -3.943 -8.68 -16.812 1 98.44 313 PRO B N 1
ATOM 5341 C CA . PRO B 1 313 ? -4.855 -9.453 -17.672 1 98.44 313 PRO B CA 1
ATOM 5342 C C . PRO B 1 313 ? -5.562 -8.586 -18.703 1 98.44 313 PRO B C 1
ATOM 5344 O O . PRO B 1 313 ? -5.793 -9.031 -19.828 1 98.44 313 PRO B O 1
ATOM 5347 N N . PHE B 1 314 ? -5.914 -7.348 -18.359 1 98.44 314 PHE B N 1
ATOM 5348 C CA . PHE B 1 314 ? -6.57 -6.465 -19.312 1 98.44 314 PHE B CA 1
ATOM 5349 C C . PHE B 1 314 ? -5.621 -6.102 -20.453 1 98.44 314 PHE B C 1
ATOM 5351 O O . PHE B 1 314 ? -6.035 -6.008 -21.609 1 98.44 314 PHE B O 1
ATOM 5358 N N . ILE B 1 315 ? -4.371 -5.91 -20.141 1 97.69 315 ILE B N 1
ATOM 5359 C CA . ILE B 1 315 ? -3.379 -5.629 -21.172 1 97.69 315 ILE B CA 1
ATOM 5360 C C . ILE B 1 315 ? -3.258 -6.824 -22.109 1 97.69 315 ILE B C 1
ATOM 5362 O O . ILE B 1 315 ? -3.258 -6.66 -23.328 1 97.69 315 ILE B O 1
ATOM 5366 N N . LEU B 1 316 ? -3.131 -8.047 -21.547 1 97.81 316 LEU B N 1
ATOM 5367 C CA . LEU B 1 316 ? -3.031 -9.25 -22.375 1 97.81 316 LEU B CA 1
ATOM 5368 C C . LEU B 1 316 ? -4.238 -9.375 -23.297 1 97.81 316 LEU B C 1
ATOM 5370 O O . LEU B 1 316 ? -4.086 -9.648 -24.484 1 97.81 316 LEU B O 1
ATOM 5374 N N . ALA B 1 317 ? -5.43 -9.164 -22.75 1 97.75 317 ALA B N 1
ATOM 5375 C CA . ALA B 1 317 ? -6.656 -9.289 -23.547 1 97.75 317 ALA B CA 1
ATOM 5376 C C . ALA B 1 317 ? -6.695 -8.25 -24.656 1 97.75 317 ALA B C 1
ATOM 5378 O O . ALA B 1 317 ? -7.23 -8.516 -25.75 1 97.75 317 ALA B O 1
ATOM 5379 N N . ASP B 1 318 ? -6.129 -7.074 -24.422 1 97.06 318 ASP B N 1
ATOM 5380 C CA . ASP B 1 318 ? -6.109 -6 -25.406 1 97.06 318 ASP B CA 1
ATOM 5381 C C . ASP B 1 318 ? -5.062 -6.262 -26.484 1 97.06 318 ASP B C 1
ATOM 5383 O O . ASP B 1 318 ? -5.258 -5.902 -27.656 1 97.06 318 ASP B O 1
ATOM 5387 N N . GLU B 1 319 ? -3.971 -6.91 -26.094 1 95.06 319 GLU B N 1
ATOM 5388 C CA . GLU B 1 319 ? -2.803 -6.848 -26.969 1 95.06 319 GLU B CA 1
ATOM 5389 C C . GLU B 1 319 ? -2.514 -8.203 -27.609 1 95.06 319 GLU B C 1
ATOM 5391 O O . GLU B 1 319 ? -1.802 -8.289 -28.609 1 95.06 319 GLU B O 1
ATOM 5396 N N . VAL B 1 320 ? -2.934 -9.266 -26.953 1 95.94 320 VAL B N 1
ATOM 5397 C CA . VAL B 1 320 ? -2.697 -10.602 -27.484 1 95.94 320 VAL B CA 1
ATOM 5398 C C . VAL B 1 320 ? -3.98 -11.141 -28.109 1 95.94 320 VAL B C 1
ATOM 5400 O O . VAL B 1 320 ? -4.906 -11.547 -27.406 1 95.94 320 VAL B O 1
ATOM 5403 N N . GLU B 1 321 ? -4.031 -11.234 -29.359 1 95.81 321 GLU B N 1
ATOM 5404 C CA . GLU B 1 321 ? -5.234 -11.539 -30.125 1 95.81 321 GLU B CA 1
ATOM 5405 C C . GLU B 1 321 ? -5.816 -12.891 -29.719 1 95.81 321 GLU B C 1
ATOM 5407 O O . GLU B 1 321 ? -7.035 -13.07 -29.719 1 95.81 321 GLU B O 1
ATOM 5412 N N . SER B 1 322 ? -4.988 -13.781 -29.344 1 96 322 SER B N 1
ATOM 5413 C CA . SER B 1 322 ? -5.422 -15.148 -29.078 1 96 322 SER B CA 1
ATOM 5414 C C . SER B 1 322 ? -5.973 -15.289 -27.672 1 96 322 SER B C 1
ATOM 5416 O O . SER B 1 322 ? -6.461 -16.359 -27.281 1 96 322 SER B O 1
ATOM 5418 N N . ILE B 1 323 ? -5.949 -14.266 -26.922 1 97.69 323 ILE B N 1
ATOM 5419 C CA . ILE B 1 323 ? -6.363 -14.336 -25.516 1 97.69 323 ILE B CA 1
ATOM 5420 C C . ILE B 1 323 ? -7.535 -13.391 -25.281 1 97.69 323 ILE B C 1
ATOM 5422 O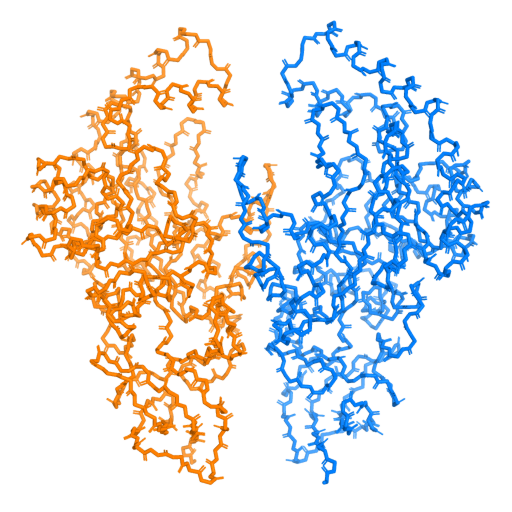 O . ILE B 1 323 ? -7.387 -12.172 -25.375 1 97.69 323 ILE B O 1
ATOM 5426 N N . GLY B 1 324 ? -8.688 -13.984 -25.016 1 98 324 GLY B N 1
ATOM 5427 C CA . GLY B 1 324 ? -9.805 -13.156 -24.578 1 98 324 GLY B CA 1
ATOM 5428 C C . GLY B 1 324 ? -9.727 -12.773 -23.125 1 98 324 GLY B C 1
ATOM 5429 O O . GLY B 1 324 ? -8.891 -13.305 -22.375 1 98 324 GLY B O 1
ATOM 5430 N N . LEU B 1 325 ? -10.602 -11.867 -22.703 1 98.31 325 LEU B N 1
ATOM 5431 C CA . LEU B 1 325 ? -10.562 -11.375 -21.328 1 98.31 325 LEU B CA 1
ATOM 5432 C C . LEU B 1 325 ? -10.812 -12.5 -20.344 1 98.31 325 LEU B C 1
ATOM 5434 O O . LEU B 1 325 ? -10.117 -12.617 -19.328 1 98.31 325 LEU B O 1
ATOM 5438 N N . PRO B 1 326 ? -11.812 -13.398 -20.578 1 98.81 326 PRO B N 1
ATOM 5439 C CA . PRO B 1 326 ? -12.016 -14.492 -19.641 1 98.81 326 PRO B CA 1
ATOM 5440 C C . PRO B 1 326 ? -10.766 -15.344 -19.438 1 98.81 326 PRO B C 1
ATOM 5442 O O . PRO B 1 326 ? -10.43 -15.695 -18.297 1 98.81 326 PRO B O 1
ATOM 5445 N N . GLU B 1 327 ? -10.062 -15.633 -20.531 1 98.44 327 GLU B N 1
ATOM 5446 C CA . GLU B 1 327 ? -8.836 -16.422 -20.453 1 98.44 327 GLU B CA 1
ATOM 5447 C C . GLU B 1 327 ? -7.762 -15.672 -19.656 1 98.44 327 GLU B C 1
ATOM 5449 O O . GLU B 1 327 ? -7.051 -16.266 -18.844 1 98.44 327 GLU B O 1
ATOM 5454 N N . ALA B 1 328 ? -7.621 -14.391 -19.922 1 98.69 328 ALA B N 1
ATOM 5455 C CA . ALA B 1 328 ? -6.633 -13.57 -19.219 1 98.69 328 ALA B CA 1
ATOM 5456 C C . ALA B 1 328 ? -6.93 -13.5 -17.719 1 98.69 328 ALA B C 1
ATOM 5458 O O . ALA B 1 328 ? -6.027 -13.633 -16.891 1 98.69 328 ALA B O 1
ATOM 5459 N N . ILE B 1 329 ? -8.195 -13.32 -17.375 1 98.88 329 ILE B N 1
ATOM 5460 C CA . ILE B 1 329 ? -8.602 -13.227 -15.977 1 98.88 329 ILE B CA 1
ATOM 5461 C C . ILE B 1 329 ? -8.359 -14.562 -15.273 1 98.88 329 ILE B C 1
ATOM 5463 O O . ILE B 1 329 ? -7.973 -14.594 -14.109 1 98.88 329 ILE B O 1
ATOM 5467 N N . ALA B 1 330 ? -8.531 -15.648 -15.984 1 98.88 330 ALA B N 1
ATOM 5468 C CA . ALA B 1 330 ? -8.297 -16.969 -15.406 1 98.88 330 ALA B CA 1
ATOM 5469 C C . ALA B 1 330 ? -6.844 -17.125 -14.977 1 98.88 330 ALA B C 1
ATOM 5471 O O . ALA B 1 330 ? -6.547 -17.875 -14.047 1 98.88 330 ALA B O 1
ATOM 5472 N N . MET B 1 331 ? -5.898 -16.391 -15.547 1 98.81 331 MET B N 1
ATOM 5473 C CA . MET B 1 331 ? -4.48 -16.484 -15.219 1 98.81 331 MET B CA 1
ATOM 5474 C C . MET B 1 331 ? -4.207 -15.938 -13.82 1 98.81 331 MET B C 1
ATOM 5476 O O . MET B 1 331 ? -3.133 -16.172 -13.258 1 98.81 331 MET B O 1
ATOM 5480 N N . VAL B 1 332 ? -5.199 -15.188 -13.266 1 98.94 332 VAL B N 1
ATOM 5481 C CA . VAL B 1 332 ? -4.984 -14.586 -11.953 1 98.94 332 VAL B CA 1
ATOM 5482 C C . VAL B 1 332 ? -6.102 -15.016 -11 1 98.94 332 VAL B C 1
ATOM 5484 O O . VAL B 1 332 ? -6.242 -14.453 -9.914 1 98.94 332 VAL B O 1
ATOM 5487 N N . THR B 1 333 ? -6.969 -15.953 -11.344 1 98.88 333 THR B N 1
ATOM 5488 C CA . THR B 1 333 ? -8.086 -16.359 -10.508 1 98.88 333 THR B CA 1
ATOM 5489 C C . THR B 1 333 ? -8.227 -17.875 -10.484 1 98.88 333 THR B C 1
ATOM 5491 O O . THR B 1 333 ? -7.59 -18.562 -9.68 1 98.88 333 THR B O 1
ATOM 5494 N N . ALA B 1 334 ? -8.781 -18.438 -11.578 1 98.88 334 ALA B N 1
ATOM 5495 C CA . ALA B 1 334 ? -9.125 -19.859 -11.609 1 98.88 334 ALA B CA 1
ATOM 5496 C C . ALA B 1 334 ? -7.871 -20.719 -11.664 1 98.88 334 ALA B C 1
ATOM 5498 O O . ALA B 1 334 ? -7.754 -21.703 -10.93 1 98.88 334 ALA B O 1
ATOM 5499 N N . THR B 1 335 ? -6.945 -20.375 -12.531 1 98.81 335 THR B N 1
ATOM 5500 C CA . THR B 1 335 ? -5.785 -21.234 -12.766 1 98.81 335 THR B CA 1
ATOM 5501 C C . THR B 1 335 ? -4.895 -21.281 -11.523 1 98.81 335 THR B C 1
ATOM 5503 O O . THR B 1 335 ? -4.531 -22.359 -11.055 1 98.81 335 THR B O 1
ATOM 5506 N N . PRO B 1 336 ? -4.539 -20.094 -10.945 1 98.88 336 PRO B N 1
ATOM 5507 C CA . PRO B 1 336 ? -3.762 -20.203 -9.711 1 98.88 336 PRO B CA 1
ATOM 5508 C C . PRO B 1 336 ? -4.52 -20.922 -8.602 1 98.88 336 PRO B C 1
ATOM 5510 O O . PRO B 1 336 ? -3.922 -21.672 -7.828 1 98.88 336 PRO B O 1
ATOM 5513 N N . ALA B 1 337 ? -5.84 -20.719 -8.43 1 98.88 337 ALA B N 1
ATOM 5514 C CA . ALA B 1 337 ? -6.617 -21.453 -7.43 1 98.88 337 ALA B CA 1
ATOM 5515 C C . ALA B 1 337 ? -6.492 -22.953 -7.625 1 98.88 337 ALA B C 1
ATOM 5517 O O . ALA B 1 337 ? -6.168 -23.688 -6.688 1 98.88 337 ALA B O 1
ATOM 5518 N N . ARG B 1 338 ? -6.605 -23.406 -8.867 1 98.25 338 ARG B N 1
ATOM 5519 C CA . ARG B 1 338 ? -6.508 -24.828 -9.188 1 98.25 338 ARG B CA 1
ATOM 5520 C C . ARG B 1 338 ? -5.098 -25.344 -8.938 1 98.25 338 ARG B C 1
ATOM 5522 O O . ARG B 1 338 ? -4.918 -26.453 -8.438 1 98.25 338 ARG B O 1
ATOM 5529 N N . THR B 1 339 ? -4.137 -24.547 -9.258 1 98.38 339 THR B N 1
ATOM 5530 C CA . THR B 1 339 ? -2.734 -24.922 -9.141 1 98.38 339 THR B CA 1
ATOM 5531 C C . THR B 1 339 ? -2.387 -25.266 -7.695 1 98.38 339 THR B C 1
ATOM 5533 O O . THR B 1 339 ? -1.611 -26.203 -7.445 1 98.38 339 THR B O 1
ATOM 5536 N N . VAL B 1 340 ? -3.053 -24.578 -6.754 1 98.31 340 VAL B N 1
ATOM 5537 C CA . VAL B 1 340 ? -2.682 -24.781 -5.359 1 98.31 340 VAL B CA 1
ATOM 5538 C C . VAL B 1 340 ? -3.797 -25.531 -4.633 1 98.31 340 VAL B C 1
ATOM 5540 O O . VAL B 1 340 ? -3.84 -25.547 -3.398 1 98.31 340 VAL B O 1
ATOM 5543 N N . GLY B 1 341 ? -4.734 -26.031 -5.289 1 97.69 341 GLY B N 1
ATOM 5544 C CA . GLY B 1 341 ? -5.738 -26.938 -4.742 1 97.69 341 GLY B CA 1
ATOM 5545 C C . GLY B 1 341 ? -6.863 -26.203 -4.023 1 97.69 341 GLY B C 1
ATOM 5546 O O . GLY B 1 341 ? -7.469 -26.766 -3.104 1 97.69 341 GLY B O 1
ATOM 5547 N N . LEU B 1 342 ? -7.105 -25 -4.328 1 98.31 342 LEU B N 1
ATOM 5548 C CA . LEU B 1 342 ? -8.258 -24.266 -3.795 1 98.31 342 LEU B CA 1
ATOM 5549 C C . LEU B 1 342 ? -9.477 -24.453 -4.695 1 98.31 342 LEU B C 1
ATOM 5551 O O . LEU B 1 342 ? -9.594 -23.797 -5.73 1 98.31 342 LEU B O 1
ATOM 5555 N N . GLU B 1 343 ? -10.438 -25.219 -4.297 1 97.56 343 GLU B N 1
ATOM 5556 C CA . GLU B 1 343 ? -11.531 -25.625 -5.168 1 97.56 343 GLU B CA 1
ATOM 5557 C C . GLU B 1 343 ? -12.773 -24.766 -4.941 1 97.56 343 GLU B C 1
ATOM 5559 O O . GLU B 1 343 ? -13.711 -24.797 -5.742 1 97.56 343 GLU B O 1
ATOM 5564 N N . ASP B 1 344 ? -12.773 -24.031 -3.943 1 98.69 344 ASP B N 1
ATOM 5565 C CA . ASP B 1 344 ? -13.977 -23.312 -3.539 1 98.69 344 ASP B CA 1
ATOM 5566 C C . ASP B 1 344 ? -13.953 -21.875 -4.023 1 98.69 344 ASP B C 1
ATOM 5568 O O . ASP B 1 344 ? -14.805 -21.062 -3.635 1 98.69 344 ASP B O 1
ATOM 5572 N N . ARG B 1 345 ? -13.008 -21.516 -4.844 1 98.75 345 ARG B N 1
ATOM 5573 C CA . ARG B 1 345 ? -12.875 -20.125 -5.25 1 98.75 345 ARG B CA 1
ATOM 5574 C C . ARG B 1 345 ? -12.172 -20 -6.598 1 98.75 345 ARG B C 1
ATOM 5576 O O . ARG B 1 345 ? -11.82 -21.016 -7.211 1 98.75 345 ARG B O 1
ATOM 5583 N N . GLY B 1 346 ? -12.023 -18.797 -7.113 1 98.69 346 GLY B N 1
ATOM 5584 C CA . GLY B 1 346 ? -11.281 -18.5 -8.328 1 98.69 346 GLY B CA 1
ATOM 5585 C C . GLY B 1 346 ? -12.164 -18.391 -9.555 1 98.69 346 GLY B C 1
ATOM 5586 O O . GLY B 1 346 ? -11.688 -18.094 -10.648 1 98.69 346 GLY B O 1
ATOM 5587 N N . ARG B 1 347 ? -13.477 -18.656 -9.406 1 98.69 347 ARG B N 1
ATOM 5588 C CA . ARG B 1 347 ? -14.461 -18.562 -10.484 1 98.69 347 ARG B CA 1
ATOM 5589 C C . ARG B 1 347 ? -15.789 -18.031 -9.961 1 98.69 347 ARG B C 1
ATOM 5591 O O . ARG B 1 347 ? -16.125 -18.203 -8.789 1 98.69 347 ARG B O 1
ATOM 5598 N N . ILE B 1 348 ? -16.484 -17.328 -10.898 1 98.88 348 ILE B N 1
ATOM 5599 C CA . ILE B 1 348 ? -17.891 -17.031 -10.609 1 98.88 348 ILE B CA 1
ATOM 5600 C C . ILE B 1 348 ? -18.75 -18.219 -11.023 1 98.88 348 ILE B C 1
ATOM 5602 O O . ILE B 1 348 ? -19.062 -18.391 -12.203 1 98.88 348 ILE B O 1
ATOM 5606 N N . ALA B 1 349 ? -19.109 -19 -10.078 1 98.81 349 ALA B N 1
ATOM 5607 C CA . ALA B 1 349 ? -19.922 -20.203 -10.305 1 98.81 349 ALA B CA 1
ATOM 5608 C C . ALA B 1 349 ? -20.75 -20.531 -9.062 1 98.81 349 ALA B C 1
ATOM 5610 O O . ALA B 1 349 ? -20.312 -20.312 -7.934 1 98.81 349 ALA B O 1
ATOM 5611 N N . VAL B 1 350 ? -21.922 -21.094 -9.32 1 98.69 350 VAL B N 1
ATOM 5612 C CA . VAL B 1 350 ? -22.844 -21.422 -8.242 1 98.69 350 VAL B CA 1
ATOM 5613 C C . VAL B 1 350 ? -22.172 -22.391 -7.27 1 98.69 350 VAL B C 1
ATOM 5615 O O . VAL B 1 350 ? -21.531 -23.359 -7.691 1 98.69 350 VAL B O 1
ATOM 5618 N N . GLY B 1 351 ? -22.266 -22.078 -6.016 1 98.56 351 GLY B N 1
ATOM 5619 C CA . GLY B 1 351 ? -21.719 -22.953 -4.98 1 98.56 351 GLY B CA 1
ATOM 5620 C C . GLY B 1 351 ? -20.359 -22.5 -4.473 1 98.56 351 GLY B C 1
ATOM 5621 O O . GLY B 1 351 ? -19.938 -22.891 -3.381 1 98.56 351 GLY B O 1
ATOM 5622 N N . LEU B 1 352 ? -19.641 -21.703 -5.18 1 98.81 352 LEU B N 1
ATOM 5623 C CA . LEU B 1 352 ? -18.312 -21.25 -4.797 1 98.81 352 LEU B CA 1
ATOM 5624 C C . LEU B 1 352 ? -18.391 -20.031 -3.896 1 98.81 352 LEU B C 1
ATOM 5626 O O . LEU B 1 352 ? -19.453 -19.391 -3.793 1 98.81 352 LEU B O 1
ATOM 5630 N N . ARG B 1 353 ? -17.281 -19.75 -3.168 1 98.62 353 ARG B N 1
ATOM 5631 C CA . ARG B 1 353 ? -17.172 -18.531 -2.359 1 98.62 353 ARG B CA 1
ATOM 5632 C C . ARG B 1 353 ? -17.484 -17.297 -3.184 1 98.62 353 ARG B C 1
ATOM 5634 O O . ARG B 1 353 ? -17.094 -17.188 -4.344 1 98.62 353 ARG B O 1
ATOM 5641 N N . ALA B 1 354 ? -18.234 -16.406 -2.57 1 98.81 354 ALA B N 1
ATOM 5642 C CA . ALA B 1 354 ? -18.516 -15.133 -3.23 1 98.81 354 ALA B CA 1
ATOM 5643 C C . ALA B 1 354 ? -17.375 -14.148 -3.053 1 98.81 354 ALA B C 1
ATOM 5645 O O . ALA B 1 354 ? -17.547 -13.07 -2.471 1 98.81 354 ALA B O 1
ATOM 5646 N N . ASP B 1 355 ? -16.188 -14.5 -3.453 1 98.94 355 ASP B N 1
ATOM 5647 C CA . ASP B 1 355 ? -15.062 -13.594 -3.617 1 98.94 355 ASP B CA 1
ATOM 5648 C C . ASP B 1 355 ? -15.133 -12.859 -4.953 1 98.94 355 ASP B C 1
ATOM 5650 O O . ASP B 1 355 ? -15.008 -13.477 -6.016 1 98.94 355 ASP B O 1
ATOM 5654 N N . ILE B 1 356 ? -15.352 -11.539 -4.863 1 98.88 356 ILE B N 1
ATOM 5655 C CA . ILE B 1 356 ? -15.727 -10.797 -6.059 1 98.88 356 ILE B CA 1
ATOM 5656 C C . ILE B 1 356 ? -15.016 -9.445 -6.074 1 98.88 356 ILE B C 1
ATOM 5658 O O . ILE B 1 356 ? -14.867 -8.805 -5.031 1 98.88 356 ILE B O 1
ATOM 5662 N N . ALA B 1 357 ? -14.539 -9.031 -7.215 1 98.88 357 ALA B N 1
ATOM 5663 C CA . ALA B 1 357 ? -14.023 -7.684 -7.418 1 98.88 357 ALA B CA 1
ATOM 5664 C C . ALA B 1 357 ? -14.844 -6.934 -8.461 1 98.88 357 ALA B C 1
ATOM 5666 O O . ALA B 1 357 ? -15.094 -7.449 -9.555 1 98.88 357 ALA B O 1
ATOM 5667 N N . ARG B 1 358 ? -15.367 -5.781 -8.172 1 98.88 358 ARG B N 1
ATOM 5668 C CA . ARG B 1 358 ? -15.977 -4.859 -9.133 1 98.88 358 ARG B CA 1
ATOM 5669 C C . ARG B 1 358 ? -14.922 -3.971 -9.781 1 98.88 358 ARG B C 1
ATOM 5671 O O . ARG B 1 358 ? -14.219 -3.225 -9.094 1 98.88 358 ARG B O 1
ATOM 5678 N N . VAL B 1 359 ? -14.805 -4.035 -11.078 1 98.88 359 VAL B N 1
ATOM 5679 C CA . VAL B 1 359 ? -13.742 -3.316 -11.781 1 98.88 359 VAL B CA 1
ATOM 5680 C C . VAL B 1 359 ? -14.352 -2.459 -12.891 1 98.88 359 VAL B C 1
ATOM 5682 O O . VAL B 1 359 ? -15.055 -2.971 -13.766 1 98.88 359 VAL B O 1
ATOM 5685 N N . ARG B 1 360 ? -14.117 -1.14 -12.82 1 98.5 360 ARG B N 1
ATOM 5686 C CA . ARG B 1 360 ? -14.477 -0.213 -13.883 1 98.5 360 ARG B CA 1
ATOM 5687 C C . ARG B 1 360 ? -13.336 -0.043 -14.875 1 98.5 360 ARG B C 1
ATOM 5689 O O . ARG B 1 360 ? -12.188 0.177 -14.477 1 98.5 360 ARG B O 1
ATOM 5696 N N . ARG B 1 361 ? -13.625 -0.252 -16.094 1 97.06 361 ARG B N 1
ATOM 5697 C CA . ARG B 1 361 ? -12.594 -0.038 -17.109 1 97.06 361 ARG B CA 1
ATOM 5698 C C . ARG B 1 361 ? -13.211 0.354 -18.438 1 97.06 361 ARG B C 1
ATOM 5700 O O . ARG B 1 361 ? -13.422 -0.497 -19.312 1 97.06 361 ARG B O 1
ATOM 5707 N N . PRO B 1 362 ? -13.344 1.63 -18.562 1 88.62 362 PRO B N 1
ATOM 5708 C CA . PRO B 1 362 ? -13.734 2.016 -19.922 1 88.62 362 PRO B CA 1
ATOM 5709 C C . PRO B 1 362 ? -12.602 1.852 -20.938 1 88.62 362 PRO B C 1
ATOM 5711 O O . PRO B 1 362 ? -12.828 1.43 -22.062 1 88.62 362 PRO B O 1
ATOM 5714 N N . GLU B 1 363 ? -11.359 2.186 -20.5 1 87.69 363 GLU B N 1
ATOM 5715 C CA . GLU B 1 363 ? -10.164 1.994 -21.312 1 87.69 363 GLU B CA 1
ATOM 5716 C C . GLU B 1 363 ? -8.898 1.996 -20.469 1 87.69 363 GLU B C 1
ATOM 5718 O O . GLU B 1 363 ? -8.875 2.582 -19.375 1 87.69 363 GLU B O 1
ATOM 5723 N N . GLY B 1 364 ? -7.973 1.252 -21 1 92.69 364 GLY B N 1
ATOM 5724 C CA . GLY B 1 364 ? -6.652 1.352 -20.391 1 92.69 364 GLY B CA 1
ATOM 5725 C C . GLY B 1 364 ? -6.578 0.735 -19.016 1 92.69 364 GLY B C 1
ATOM 5726 O O . GLY B 1 364 ? -6.945 -0.427 -18.828 1 92.69 364 GLY B O 1
ATOM 5727 N N . ILE B 1 365 ? -6.133 1.541 -17.984 1 97.38 365 ILE B N 1
ATOM 5728 C CA . ILE B 1 365 ? -5.863 1.091 -16.625 1 97.38 365 ILE B CA 1
ATOM 5729 C C . ILE B 1 365 ? -7.184 0.889 -15.883 1 97.38 365 ILE B C 1
ATOM 5731 O O . ILE B 1 365 ? -8.023 1.792 -15.836 1 97.38 365 ILE B O 1
ATOM 5735 N N . PRO B 1 366 ? -7.402 -0.264 -15.289 1 98.5 366 PRO B N 1
ATOM 5736 C CA . PRO B 1 366 ? -8.672 -0.523 -14.602 1 98.5 366 PRO B CA 1
ATOM 5737 C C . PRO B 1 366 ? -8.75 0.157 -13.234 1 98.5 366 PRO B C 1
ATOM 5739 O O . PRO B 1 366 ? -7.723 0.532 -12.664 1 98.5 366 PRO B O 1
ATOM 5742 N N . VAL B 1 367 ? -9.953 0.377 -12.742 1 98.38 367 VAL B N 1
ATOM 5743 C CA . VAL B 1 367 ? -10.234 0.917 -11.414 1 98.38 367 VAL B CA 1
ATOM 5744 C C . VAL B 1 367 ? -10.977 -0.127 -10.578 1 98.38 367 VAL B C 1
ATOM 5746 O O . VAL B 1 367 ? -12.109 -0.492 -10.898 1 98.38 367 VAL B O 1
ATOM 5749 N N . VAL B 1 368 ? -10.328 -0.641 -9.547 1 98.62 368 VAL B N 1
ATOM 5750 C CA . VAL B 1 368 ? -11.016 -1.521 -8.609 1 98.62 368 VAL B CA 1
ATOM 5751 C C . VAL B 1 368 ? -11.922 -0.7 -7.699 1 98.62 368 VAL B C 1
ATOM 5753 O O . VAL B 1 368 ? -11.445 0.099 -6.887 1 98.62 368 VAL B O 1
ATOM 5756 N N . ARG B 1 369 ? -13.211 -0.915 -7.773 1 97.94 369 ARG B N 1
ATOM 5757 C CA . ARG B 1 369 ? -14.18 -0.093 -7.047 1 97.94 369 ARG B CA 1
ATOM 5758 C C . ARG B 1 369 ? -14.523 -0.717 -5.699 1 97.94 369 ARG B C 1
ATOM 5760 O O . ARG B 1 369 ? -14.453 -0.048 -4.664 1 97.94 369 ARG B O 1
ATOM 5767 N N . THR B 1 370 ? -14.922 -1.989 -5.719 1 98 370 THR B N 1
ATOM 5768 C CA . THR B 1 370 ? -15.305 -2.705 -4.508 1 98 370 THR B CA 1
ATOM 5769 C C . THR B 1 370 ? -14.828 -4.152 -4.559 1 98 370 THR B C 1
ATOM 5771 O O . THR B 1 370 ? -14.672 -4.723 -5.641 1 98 370 THR B O 1
ATOM 5774 N N . VAL B 1 371 ? -14.531 -4.699 -3.416 1 98.75 371 VAL B N 1
ATOM 5775 C CA . VAL B 1 371 ? -14.109 -6.094 -3.299 1 98.75 371 VAL B CA 1
ATOM 5776 C C . VAL B 1 371 ? -14.906 -6.785 -2.199 1 98.75 371 VAL B C 1
ATOM 5778 O O . VAL B 1 371 ? -15.125 -6.215 -1.127 1 98.75 371 VAL B O 1
ATOM 5781 N N . TRP B 1 372 ? -15.367 -7.938 -2.461 1 98.69 372 TRP B N 1
ATOM 5782 C CA . TRP B 1 372 ? -16.078 -8.789 -1.508 1 98.69 372 TRP B CA 1
ATOM 5783 C C . TRP B 1 372 ? -15.289 -10.062 -1.231 1 98.69 372 TRP B C 1
ATOM 5785 O O . TRP B 1 372 ? -14.711 -10.656 -2.146 1 98.69 372 TRP B O 1
ATOM 5795 N N . ARG B 1 373 ? -15.172 -10.484 -0.023 1 98.62 373 ARG B N 1
ATOM 5796 C CA . ARG B 1 373 ? -14.719 -11.812 0.381 1 98.62 373 ARG B CA 1
ATOM 5797 C C . ARG B 1 373 ? -15.828 -12.578 1.089 1 98.62 373 ARG B C 1
ATOM 5799 O O . ARG B 1 373 ? -16.312 -12.156 2.137 1 98.62 373 ARG B O 1
ATOM 5806 N N . GLU B 1 374 ? -16.234 -13.672 0.486 1 98.31 374 GLU B N 1
ATOM 5807 C CA . GLU B 1 374 ? -17.328 -14.484 1.011 1 98.31 374 GLU B CA 1
ATOM 5808 C C . GLU B 1 374 ? -18.578 -13.641 1.215 1 98.31 374 GLU B C 1
ATOM 5810 O O . GLU B 1 374 ? -19.234 -13.742 2.254 1 98.31 374 GLU B O 1
ATOM 5815 N N . GLY B 1 375 ? -18.828 -12.789 0.303 1 97.88 375 GLY B N 1
ATOM 5816 C CA . GLY B 1 375 ? -20.047 -12.008 0.275 1 97.88 375 GLY B CA 1
ATOM 5817 C C . GLY B 1 375 ? -19.984 -10.766 1.136 1 97.88 375 GLY B C 1
ATOM 5818 O O . GLY B 1 375 ? -20.922 -9.953 1.131 1 97.88 375 GLY B O 1
ATOM 5819 N N . ARG B 1 376 ? -18.984 -10.555 1.894 1 97.12 376 ARG B N 1
ATOM 5820 C CA . ARG B 1 376 ? -18.797 -9.359 2.709 1 97.12 376 ARG B CA 1
ATOM 5821 C C . ARG B 1 376 ? -17.922 -8.336 2 1 97.12 376 ARG B C 1
ATOM 5823 O O . ARG B 1 376 ? -16.812 -8.672 1.547 1 97.12 376 ARG B O 1
ATOM 5830 N N . ARG B 1 377 ? -18.375 -7.051 1.862 1 97.5 377 ARG B N 1
ATOM 5831 C CA . ARG B 1 377 ? -17.547 -6.004 1.271 1 97.5 377 ARG B CA 1
ATOM 5832 C C . ARG B 1 377 ? -16.344 -5.699 2.152 1 97.5 377 ARG B C 1
ATOM 5834 O O . ARG B 1 377 ? -16.484 -5.336 3.32 1 97.5 377 ARG B O 1
ATOM 5841 N N . VAL B 1 378 ? -15.148 -5.871 1.632 1 97.88 378 VAL B N 1
ATOM 5842 C CA . VAL B 1 378 ? -13.938 -5.738 2.43 1 97.88 378 VAL B CA 1
ATOM 5843 C C . VAL B 1 378 ? -13.109 -4.559 1.923 1 97.88 378 VAL B C 1
ATOM 5845 O O . VAL B 1 378 ? -12.133 -4.156 2.561 1 97.88 378 VAL B O 1
ATOM 5848 N N . ALA B 1 379 ? -13.445 -4.043 0.814 1 95.81 379 ALA B N 1
ATOM 5849 C CA . ALA B 1 379 ? -12.836 -2.816 0.306 1 95.81 379 ALA B CA 1
ATOM 5850 C C . ALA B 1 379 ? -13.797 -2.066 -0.613 1 95.81 379 ALA B C 1
ATOM 5852 O O . ALA B 1 379 ? -14.734 -2.658 -1.162 1 95.81 379 ALA B O 1
#

Foldseek 3Di:
DWDKAKEAQEQEQFLVHTARTMFIATQQFTADTDHHGDPDGHYLVHFHKAFQFAFEAAAALVCLQDVDVPDGDDLLRSQLVVLVQQVQLRHQEYAHEDEAADDPVDDDDQPPSLVSVVSVVVCVVVVSGLHHYAHEYEAAQLHPCRVVSCVSCLPPPRQQEYEQDHPQACDQVHVDCVVVCVPVCVVVVDDPVRVVVVNVVSVVSCVVGRVVSLQVVLVSCVVVVHAYEYERAEALVSLVVCVVSVHQAYEPHFDPHSLQSCQVSNHAYEYELVQLVVVHDPPNGDGLLVCVLVVSHQAYHPYHHSNSLSQNLVSSCVPRVVAHSSRSLLNGFVRVCVSSVNDQGRGNDRRHRPFIWGWDDPDHGIRTDWTDTSRHTSD/DWDKAKEAQEQEQFLVHTARTMFIATQQFTADTDHHGDPDGHYLVHFHKFFQFAFEAAAALVCLQDVDVPDGDDLLRSQLVVLVQQVQLRHQEYAHEDEAADDPVDDDPQPPSLVSVVSVVVCVVVVSGLHHYAHEYEAAQLHPCRVVSCVSCLPPPSQQEYEQDHPQACDQLHVDCVVVCVPVCVVVVDDPVRVVVVNVVSVVSCVVGRVVSLQVVLVSCVVVVHAYEYERAEALVSLVVCVVSVHQAYEQHFDPHSLQSCQVSNHAYEYELVLQVVVHDPPNGDGLLVCVLVVSHQAYHPYHHSNSLSQNLVSSCVPRVVDHSSRSLLNGFVRVCVSSVNDQGRGNDRRHRPFIWGWDDPDHGIRTDWTDTSRHTSD

Secondary structure (DSSP, 8-state):
---EEEEEEEEEE-SS-EEEEEEEEETTEEEEEEES--SSSEE-TT-EEEEPEEEEEE-HHHHHH-SSTT----HHHHHHHHHHHHHHTTEEEEEEEEEE---SSSSPPTTHHHHHHHHHHHHHHTT--SSEEEEEEEEETTSTTHHHHHHTTTT-TTEEEEEEE---TTSGGGSSHHHHIIIIIHHHT--HHHHHHHHHHHHHHHHHHHHHHHHHHHHHHHHHT-EEEEES--SHHHHHHHHHTT--EEES-SSHHHHHHHHHTTPEEEEEHHHHHH-S-STTPPPHHHHHHTT---EEE-BT-TTHHHHHHHHHHHH-TT--HHHHHHTTTHHHHHHTT--S-SS--TTSB--EEEEE-SSSS-EEEEEEETTEE--/---EEEEEEEEEE-SS-EEEEEEEEETTEEEEEEES--SSSEE-TT-EEEEPEEEEEE-HHHHHH-SSTT-PPPHHHHHHHHHHHHHHTTEEEEEEEEEE---SSSSPPTTHHHHHHHHHHHHHHTT--SSEEEEEEEEETTSTTHHHHHHTTTT-TTEEEEEEE---TTSGGGSSHHHHIIIIIHHHT--HHHHHHHHHHHHHHHHHHHHHHHHHHHHHHHHHT-EEEEES--SHHHHHHHHHTT--EEES-SSHHHHHHHHHTTPEEEEEHHHHHH-S-STTPPPHHHHHHTT---EEE-BT-TTHHHHHHHHHHHH-TT--HHHHHHTTTHHHHHHTT--S-SS--TTSB--EEEEE-SSSS-EEEEEEETTEE--

Solvent-accessible surface area (backbone atoms only — not comparable to full-atom values): 36981 Å² total; per-residue (Å²): 129,82,60,69,48,40,41,12,34,17,36,30,40,26,78,86,44,75,42,60,11,26,41,32,32,45,70,26,17,24,63,40,75,45,80,43,66,57,94,60,59,49,74,44,81,61,21,34,39,35,35,16,22,32,36,68,40,34,61,48,54,55,47,46,27,39,73,44,93,94,39,76,48,60,59,60,62,16,49,46,52,39,34,46,43,37,30,54,30,30,28,35,31,38,21,47,57,40,72,30,29,50,47,101,89,44,69,56,62,84,59,52,55,52,52,49,53,50,38,51,52,49,36,55,75,68,67,59,58,60,37,50,77,37,31,18,39,38,34,30,26,29,26,93,47,20,66,65,42,44,58,75,47,72,80,45,84,52,53,42,33,37,32,53,32,59,86,36,74,60,33,42,83,23,60,48,60,64,60,47,45,57,50,55,32,59,75,64,67,50,52,71,69,57,42,52,52,49,51,53,49,40,41,50,34,30,72,69,28,24,63,63,40,47,53,50,51,35,51,56,27,59,76,69,70,30,37,31,25,41,48,20,32,44,37,60,68,48,40,52,53,36,54,75,54,62,36,42,33,36,34,46,39,44,26,68,62,15,34,46,48,32,33,74,72,67,22,39,20,28,34,49,14,50,32,46,66,68,70,41,50,63,96,83,31,63,37,47,57,57,34,45,72,69,69,38,54,40,25,42,18,20,37,82,40,58,54,26,46,57,39,22,28,54,50,44,30,73,71,33,88,91,33,48,55,31,57,29,47,30,19,26,8,33,45,41,20,55,63,57,69,40,84,53,44,28,46,65,45,69,74,18,39,26,30,30,17,34,34,43,58,92,60,89,75,62,36,66,66,38,22,23,47,44,59,40,78,54,43,128,83,58,68,48,40,42,11,34,18,35,30,39,27,77,86,44,72,41,61,11,26,41,33,32,46,73,27,17,23,64,40,75,43,81,43,66,55,98,60,58,47,74,44,81,61,22,34,37,34,35,15,23,32,36,68,42,34,60,50,53,55,48,46,26,39,73,44,92,93,41,75,48,60,60,60,62,16,50,45,52,38,32,45,43,37,29,54,31,30,28,34,32,37,21,46,57,38,70,30,28,50,48,100,89,43,69,57,61,82,61,53,54,51,51,50,52,50,39,51,52,48,36,54,75,69,68,59,56,62,37,49,76,37,29,18,40,38,31,32,26,28,28,92,47,21,67,66,42,45,57,77,47,72,79,45,82,53,53,42,35,37,32,53,33,60,84,36,73,60,32,43,83,24,59,48,58,63,61,48,45,55,50,56,31,61,75,64,66,49,52,72,67,58,42,52,52,49,51,52,50,39,41,49,34,29,72,67,28,24,64,64,39,47,52,52,50,36,52,57,28,58,76,68,70,30,37,32,25,40,48,21,32,43,36,60,67,48,39,53,52,35,55,75,54,61,36,41,31,37,34,46,39,45,27,68,63,14,33,46,50,30,32,73,73,66,21,40,20,28,34,49,14,50,32,47,66,68,69,41,50,64,95,85,30,64,37,46,57,59,34,45,71,69,68,38,54,39,26,42,18,19,38,83,39,58,54,27,46,59,40,23,28,56,50,44,30,74,70,33,89,90,33,50,55,30,57,30,45,29,17,28,8,34,44,40,22,55,66,58,68,41,82,52,44,27,46,66,46,72,73,18,38,26,31,30,19,36,33,43,59,96,62,88,74,61,35,66,66,37,22,22,47,44,57,40,79,54,44

Sequence (758 aa):
MPKEQLLTNARIVLEDRILDGSVLIRDGRIADISEGASAAGEDFEGDYLLPGLVELHTDHLEAHYSPRPGVRWLKIAAIQAHDAQVVTSGITTVFDCLRLGSDEDSGFPKGEMRSMADALAQAKQEGRLRADHLIHLRCEVSTADVLEHYEDFRNDPQVRLVSLMDHAPGQRQFQTMDQYTLYYKTKRGLTDDAFAAFIERQQALSARYATPHRNALAKACAERGITVASHDDATVEHVEESIGYGIRLAEFPTSFEAAEASHRAGLSVLMGAPNIVRGKSHSGNIAARDLAKRGVLDVLSSDYVPFSLIHAPFILADEVESIGLPEAIAMVTATPARTVGLEDRGRIAVGLRADIARVRRPEGIPVVRTVWREGRRVAMPKEQLLTNARIVLEDRILDGSVLIRDGRIADISEGASAAGEDFEGDYLLPGLVELHTDHLEAHYSPRPGVRWLKIAAIQAHDAQVVTSGITTVFDCLRLGSDEDSGFPKGEMRSMADALAQAKQEGRLRADHLIHLRCEVSTADVLEHYEDFRNDPQVRLVSLMDHAPGQRQFQTMDQYTLYYKTKRGLTDDAFAAFIERQQALSARYATPHRNALAKACAERGITVASHDDATVEHVEESIGYGIRLAEFPTSFEAAEASHRAGLSVLMGAPNIVRGKSHSGNIAARDLAKRGVLDVLSSDYVPFSLIHAPFILADEVESIGLPEAIAMVTATPARTVGLEDRGRIAVGLRADIARVRRPEGIPVVRTVWREGRRVA

Organism: Rhizobium meliloti (strain 1021) (NCBI:txid266834)

pLDDT: mean 93.67, std 8.78, range [50.69, 98.94]

Nearest PDB structures (foldseek):
  2gwn-assembly1_A  TM=5.857E-01  e=9.064E-14  Porphyromonas gingivalis W83
  8hfd-assembly1_C  TM=5.845E-01  e=3.051E-13  Escherichia coli
  8hfd-assembly1_A  TM=5.567E-01  e=1.155E-13  Escherichia coli
  1j6p-assembly1_A  TM=6.495E-01  e=9.701E-12  Thermotoga maritima
  8qch-assembly10_H-3  TM=4.936E-01  e=2.956E-05  Homo sapiens

InterPro domains:
  IPR011059 Metal-dependent hydrolase, composite domain superfamily [G3DSA:2.30.40.10] (342-358)
  IPR011059 Metal-dependent hydrolase, composite domain superfamily [SSF51338] (4-378)
  IPR012696 Phosphonate metabolism PhnM [NF011987] (6-377)
  IPR012696 Phosphonate metabolism PhnM [PIRSF038971] (5-379)
  IPR012696 Phosphonate metabolism PhnM [TIGR02318] (7-378)
  IPR012696 Phosphonate metabolism PhnM [cd01306] (50-375)
  IPR013108 Amidohydrolase 3 [PF07969] (258-378)
  IPR032466 Metal-dependent hydrolase [SSF51556] (52-346)
  IPR051781 Metallo-dependent Hydrolase Enzymes [PTHR43135] (3-378)

Radius of gyration: 26.77 Å; Cα contacts (8 Å, |Δi|>4): 1764; chains: 2; bounding box: 74×72×60 Å